Protein AF-A0A7R6WJ47-F1 (afdb_monomer_lite)

Foldseek 3Di:
DLLVVVLVCCVVPPQFAAEEEEAQAACLLVSLLSVLVSQLQCCFQPVAGEQEAEEDADDPVVQVVSVVVSVVSCVVQQQDADDDDPPRDGDPPHDPVCNVRVGSVCSVPPVCPPQDDRYDHADHLVCVQVVVPPDDRLVVVLVNLVVQVVVRHAYEYEAEDEDWAAAWDFFQDPVRDTDIGGTSVVVSVVSSVVPHDPPRGYYYYYYYHAHAHNYHPPRHYYGQDAHDQQWEAAQFAQLDGRHPPHDHHHAAEAAQCRLCVVLVNNLSLLDALCLLPDDQVVVVVSCVLVVPPDGSVVVNVSNLQSVLSSVVSVCVPDPAAAEAEEEREQDLVVQVVSVVSNPRPVVAEAEQRAEADVPPDDAPVRSLVPDPCVRHHYYYYYHPRNFSPRADDQRHAEYEYSPQDQPWQQSLCRPSSSSQTYGNHNHYYYYHPHSSVVVVVCVQSSHFAQIARDPQKFFFDDWDWDDFAQKDKQFCPPPDPLSVQLQVCCCVFPVVQFFDAQDLDTDTDDDPPLAFDFGCSLVSCVVSVVQVQCLQLVNVCRRPVQWGSHWGFDHQPAWAQDPSGRVATAHFDADPVRTTGAEEDEDAPDDDDDHQAPPQPCCSSDPDNVCSRRHRYKYFYKFFAAPVVRDTDGCPVPPDGGTGGIGGGMMMTGTNDTIIGTDGGDRMDGDPPRSCVVVDHPVVCVRSVHD

pLDDT: mean 79.34, std 14.8, range [34.03, 97.75]

Sequence (691 aa):
MTALDCINQMMGNPGQNGVVLGAMQSGKTTTSLALQLAGPIIYALTGRAIYPIYLTTSHTSQEDQTNIELTSFLNYYGMIKVVPVEGTNVPSDLDAGFLRSPTIAYYRTHVLRGALGDVHLGPRPEDFVQRRVHGQQVQQIADLCRRANDQGFEPLLMIDEPQFGASDRIVVDANGVAGRRPCVLVQVFESIEAVMTDGVQHSFVGLSATPYELHELESVWLVRQYLSPTYRGFNYFGGHVISDGVDIQPPTTFGLTGLARELDIPDLALVSLQAYSAAPPAFASFARRVNFGGNQTAYQELVQRTMRAAILAMIEHAEEPIGICIRPFNNNTRARDLIRSLDLESAGIEVINYFGSEYAGVSVKRALSQRRHLDRPFVIIVTNRARMGDAFPSRVTWFVDFARQAADLNSLLQGLLGRACGYNKNSTVVLSDQNESLVADYRRRRGGYFYPTSRHSVIAGVHRRGAPTNVIRLRADLNDPVVREFFARLQEEVVDGLILQDRATLSTRRNRDGSARTAPILNIAAQLGLFEHLEKPEIARELFPTFPDNFRIARADDGVPHARDPRRELHYDLDENGDCRFTFRWTSGGGSHTGVTSRGYGARDATDRARAADNLEPQIHMEKYDSETGVTFFDKAETVKQPGNWRPYMITLPLVTPVRELQEGLATYPNEQSAYAPLMNDDERADAGFA

Secondary structure (DSSP, 8-state):
-HHHHHHHHHHHSTT--EEEE--TTS-HHHHHHHGGGHHHHHHHHH---EEEEEEE-S-HHHHHHHHHHHHHHHHHHTT-B--PPTT----TTS-HHHHHS-BHHHIIIIITTT---SEEEPPPHHHHHTT---STHHHHHHHHHHHHHHTT-EEEEEEEESS-----EEEE-TTS-EEEE--HHHHHHHHHHTTSPTT---EEEEEES--S--S---SSEEEEPP--TTEES--EETTEESSTT---PPPEEEEHHHHHHHTT-GGGGG--HHHHT--HHHHHHHHHHTT--S-HHHHHHHHHHHHHHHHHHHHHT-SS--EEEEE--S-HHHHHHHHHHTT--TTT-EEEEE--TTS----HHHHHHT-S-TTS-EEEEE-TT--TT----TTEEEEEE--SS-SSHHHHIIIIIHHH-EET---EEEE-HHHHHHHHHHHHTTT-BSS-SSTTEEEESS-EEPPPEEEEEEETTSS-HHHHHHHHHHIIIIIHHHB-SS-SS--B---TT-PPPEESHHHHHHHTTHHHHHTSHHHHHHH-TTS-TT--BPPTT--EEETTEEEEEEEE-B-TT-PEE-EEEEPPTT-----SS--S-GGGT-S-TTSTTSEE--EEEEEEE-TTT--EE--TTSSSPPP-EEEEEEEEEEEEEEE--EE-BSEEEE-TTSTTGGGS-HHHHHHTT--

Structure (mmCIF, N/CA/C/O backbone):
data_AF-A0A7R6WJ47-F1
#
_entry.id   AF-A0A7R6WJ47-F1
#
loop_
_atom_site.group_PDB
_atom_site.id
_atom_site.type_symbol
_atom_site.label_atom_id
_atom_site.label_alt_id
_atom_site.label_comp_id
_atom_site.label_asym_id
_atom_site.label_entity_id
_atom_site.label_seq_id
_atom_site.pdbx_PDB_ins_code
_atom_site.Cartn_x
_atom_site.Cartn_y
_atom_site.Cartn_z
_atom_site.occupancy
_atom_site.B_iso_or_equiv
_atom_site.auth_seq_id
_atom_site.auth_comp_id
_atom_site.auth_asym_id
_atom_site.auth_atom_id
_atom_site.pdbx_PDB_model_num
ATOM 1 N N . MET A 1 1 ? -6.702 -10.348 23.734 1.00 83.12 1 MET A N 1
ATOM 2 C CA . MET A 1 1 ? -5.322 -9.879 23.967 1.00 83.12 1 MET A CA 1
ATOM 3 C C . MET A 1 1 ? -5.248 -8.367 23.896 1.00 83.12 1 MET A C 1
ATOM 5 O O . MET A 1 1 ? -5.297 -7.780 24.955 1.00 83.12 1 MET A O 1
ATOM 9 N N . THR A 1 2 ? -5.327 -7.725 22.726 1.00 90.75 2 THR A N 1
ATOM 10 C CA . THR A 1 2 ? -5.182 -6.253 22.609 1.00 90.75 2 THR A CA 1
ATOM 11 C C . THR A 1 2 ? -6.044 -5.422 23.570 1.00 90.75 2 THR A C 1
ATOM 13 O O . THR A 1 2 ? -5.532 -4.502 24.193 1.00 90.75 2 THR A O 1
ATOM 16 N N . ALA A 1 3 ? -7.329 -5.753 23.752 1.00 91.06 3 ALA A N 1
ATOM 17 C CA . ALA A 1 3 ? -8.174 -5.048 24.725 1.00 91.06 3 ALA A CA 1
ATOM 18 C C . ALA A 1 3 ? -7.714 -5.247 26.184 1.00 91.06 3 ALA A C 1
ATOM 20 O O . ALA A 1 3 ? -7.828 -4.328 26.982 1.00 91.06 3 ALA A O 1
ATOM 21 N N . LEU A 1 4 ? -7.160 -6.415 26.530 1.00 91.75 4 LEU A N 1
ATOM 22 C CA . LEU A 1 4 ? -6.585 -6.664 27.858 1.00 91.75 4 LEU A CA 1
ATOM 23 C C . LEU A 1 4 ? -5.304 -5.852 28.068 1.00 91.75 4 LEU A C 1
ATOM 25 O O . LEU A 1 4 ? -5.120 -5.312 29.151 1.00 91.75 4 LEU A O 1
ATOM 29 N N . ASP A 1 5 ? -4.467 -5.709 27.038 1.00 92.88 5 ASP A N 1
ATOM 30 C CA . ASP A 1 5 ? -3.271 -4.860 27.109 1.00 92.88 5 ASP A CA 1
ATOM 31 C C . ASP A 1 5 ? -3.659 -3.393 27.327 1.00 92.88 5 ASP A C 1
ATOM 33 O O . ASP A 1 5 ? -3.059 -2.717 28.155 1.00 92.88 5 ASP A O 1
ATOM 37 N N . CYS A 1 6 ? -4.720 -2.921 26.660 1.00 92.50 6 CYS A N 1
ATOM 38 C CA . CYS A 1 6 ? -5.281 -1.591 26.909 1.00 92.50 6 CYS A CA 1
ATOM 39 C C . CYS A 1 6 ? -5.771 -1.450 28.356 1.00 92.50 6 CYS A C 1
ATOM 41 O O . CYS A 1 6 ? -5.447 -0.470 29.012 1.00 92.50 6 CYS A O 1
ATOM 43 N N . ILE A 1 7 ? -6.509 -2.436 28.880 1.00 92.88 7 ILE A N 1
ATOM 44 C CA . ILE A 1 7 ? -6.988 -2.425 30.272 1.00 92.88 7 ILE A CA 1
ATOM 45 C C . ILE A 1 7 ? -5.811 -2.394 31.253 1.00 92.88 7 ILE A C 1
ATOM 47 O O . ILE A 1 7 ? -5.842 -1.638 32.220 1.00 92.88 7 ILE A O 1
ATOM 51 N N . ASN A 1 8 ? -4.752 -3.159 30.984 1.00 92.62 8 ASN A N 1
ATOM 52 C CA . ASN A 1 8 ? -3.533 -3.139 31.785 1.00 92.62 8 ASN A CA 1
ATOM 53 C C . ASN A 1 8 ? -2.863 -1.754 31.761 1.00 92.62 8 ASN A C 1
ATOM 55 O O . ASN A 1 8 ? -2.469 -1.252 32.810 1.00 92.62 8 ASN A O 1
ATOM 59 N N . GLN A 1 9 ? -2.792 -1.102 30.594 1.00 92.62 9 GLN A N 1
ATOM 60 C CA . GLN A 1 9 ? -2.276 0.267 30.482 1.00 92.62 9 GLN A CA 1
ATOM 61 C C . GLN A 1 9 ? -3.146 1.279 31.236 1.00 92.62 9 GLN A C 1
ATOM 63 O O . GLN A 1 9 ? -2.611 2.103 31.969 1.00 92.62 9 GLN A O 1
ATOM 68 N N . MET A 1 10 ? -4.475 1.177 31.139 1.00 90.50 10 MET A N 1
ATOM 69 C CA . MET A 1 10 ? -5.409 2.035 31.881 1.00 90.50 10 MET A CA 1
ATOM 70 C C . MET A 1 10 ? -5.289 1.867 33.404 1.00 90.50 10 MET A C 1
ATOM 72 O O . MET A 1 10 ? -5.486 2.822 34.154 1.00 90.50 10 MET A O 1
ATOM 76 N N . MET A 1 11 ? -4.985 0.653 33.872 1.00 88.44 11 MET A N 1
ATOM 77 C CA . MET A 1 11 ? -4.746 0.380 35.290 1.00 88.44 11 MET A CA 1
ATOM 78 C C . MET A 1 11 ? -3.375 0.873 35.761 1.00 88.44 11 MET A C 1
ATOM 80 O O . MET A 1 11 ? -3.273 1.395 36.868 1.00 88.44 11 MET A O 1
ATOM 84 N N . GLY A 1 12 ? -2.331 0.689 34.947 1.00 86.75 12 GLY A N 1
ATOM 85 C CA . GLY A 1 12 ? -0.964 1.100 35.274 1.00 86.75 12 GLY A CA 1
ATOM 86 C C . GLY A 1 12 ? -0.736 2.608 35.172 1.00 86.75 12 GLY A C 1
ATOM 87 O O . GLY A 1 12 ? 0.064 3.148 35.929 1.00 86.75 12 GLY A O 1
ATOM 88 N N . ASN A 1 13 ? -1.468 3.282 34.280 1.00 83.88 13 ASN A N 1
ATOM 89 C CA . ASN A 1 13 ? -1.346 4.711 33.989 1.00 83.88 13 ASN A CA 1
ATOM 90 C C . ASN A 1 13 ? -2.724 5.407 34.054 1.00 83.88 13 ASN A C 1
ATOM 92 O O . ASN A 1 13 ? -3.234 5.877 33.032 1.00 83.88 13 ASN A O 1
ATOM 96 N N . PRO A 1 14 ? -3.378 5.447 35.231 1.00 78.81 14 PRO A N 1
ATOM 97 C CA . PRO A 1 14 ? -4.697 6.058 35.367 1.00 78.81 14 PRO A CA 1
ATOM 98 C C . PRO A 1 14 ? -4.649 7.549 35.006 1.00 78.81 14 PRO A C 1
ATOM 100 O O . PRO A 1 14 ? -3.778 8.277 35.476 1.00 78.81 14 PRO A O 1
ATOM 103 N N . GLY A 1 15 ? -5.591 7.996 34.173 1.00 76.44 15 GLY A N 1
ATOM 104 C CA . GLY A 1 15 ? -5.655 9.375 33.675 1.00 76.44 15 GLY A CA 1
ATOM 105 C C . GLY A 1 15 ? -4.785 9.654 32.445 1.00 76.44 15 GLY A C 1
ATOM 106 O O . GLY A 1 15 ? -4.819 10.766 31.930 1.00 76.44 15 GLY A O 1
ATOM 107 N N . GLN A 1 16 ? -4.030 8.668 31.946 1.00 81.56 16 GLN A N 1
ATOM 108 C CA . GLN A 1 16 ? -3.302 8.789 30.684 1.00 81.56 16 GLN A CA 1
ATOM 109 C C . GLN A 1 16 ? -4.105 8.186 29.523 1.00 81.56 16 GLN A C 1
ATOM 111 O O . GLN A 1 16 ? -4.610 7.061 29.602 1.00 81.56 16 GLN A O 1
ATOM 116 N N . ASN A 1 17 ? -4.179 8.920 28.414 1.00 86.25 17 ASN A N 1
ATOM 117 C CA . ASN A 1 17 ? -4.842 8.475 27.189 1.00 86.25 17 ASN A CA 1
ATOM 118 C C . ASN A 1 17 ? -4.007 7.447 26.419 1.00 86.25 17 ASN A C 1
ATOM 120 O O . ASN A 1 17 ? -2.795 7.331 26.611 1.00 86.25 17 ASN A O 1
ATOM 124 N N . GLY A 1 18 ? -4.658 6.713 25.518 1.00 85.31 18 GLY A N 1
ATOM 125 C CA . GLY A 1 18 ? -4.041 5.605 24.803 1.00 85.31 18 GLY A CA 1
ATOM 126 C C . GLY A 1 18 ? -4.322 5.541 23.317 1.00 85.31 18 GLY A C 1
ATOM 127 O O . GLY A 1 18 ? -5.323 6.058 22.814 1.00 85.31 18 GLY A O 1
ATOM 128 N N . VAL A 1 19 ? -3.445 4.828 22.615 1.00 83.31 19 VAL A N 1
ATOM 129 C CA . VAL A 1 19 ? -3.570 4.562 21.181 1.00 83.31 19 VAL A CA 1
ATOM 130 C C . VAL A 1 19 ? -3.353 3.083 20.887 1.00 83.31 19 VAL A C 1
ATOM 132 O O . VAL A 1 19 ? -2.388 2.467 21.340 1.00 83.31 19 VAL A O 1
ATOM 135 N N . VAL A 1 20 ? -4.245 2.518 20.073 1.00 84.19 20 VAL A N 1
ATOM 136 C CA . VAL A 1 20 ? -4.129 1.175 19.509 1.00 84.19 20 VAL A CA 1
ATOM 137 C C . VAL A 1 20 ? -3.735 1.265 18.041 1.00 84.19 20 VAL A C 1
ATOM 139 O O . VAL A 1 20 ? -4.490 1.784 17.216 1.00 84.19 20 VAL A O 1
ATOM 142 N N . LEU A 1 21 ? -2.584 0.690 17.697 1.00 81.19 21 LEU A N 1
ATOM 143 C CA . LEU A 1 21 ? -2.124 0.573 16.314 1.00 81.19 21 LEU A CA 1
ATOM 144 C C . LEU A 1 21 ? -2.508 -0.787 15.745 1.00 81.19 21 LEU A C 1
ATOM 146 O O . LEU A 1 21 ? -1.981 -1.815 16.169 1.00 81.19 21 LEU A O 1
ATOM 150 N N . GLY A 1 22 ? -3.416 -0.796 14.776 1.00 81.56 22 GLY A N 1
ATOM 151 C CA . GLY A 1 22 ? -3.872 -2.011 14.111 1.00 81.56 22 GLY A CA 1
ATOM 152 C C . GLY A 1 22 ? -3.476 -2.065 12.644 1.00 81.56 22 GLY A C 1
ATOM 153 O O . GLY A 1 22 ? -3.381 -1.041 11.974 1.00 81.56 22 GLY A O 1
ATOM 154 N N . ALA A 1 23 ? -3.313 -3.278 12.117 1.00 83.12 23 ALA A N 1
ATOM 155 C CA . ALA A 1 23 ? -3.164 -3.478 10.681 1.00 83.12 23 ALA A CA 1
ATOM 156 C C . ALA A 1 23 ? -4.485 -3.184 9.928 1.00 83.12 23 ALA A C 1
ATOM 158 O O . ALA A 1 23 ? -5.551 -2.905 10.497 1.00 83.12 23 ALA A O 1
ATOM 159 N N . MET A 1 24 ? -4.451 -3.253 8.598 1.00 82.50 24 MET A N 1
ATOM 160 C CA . MET A 1 24 ? -5.665 -3.093 7.792 1.00 82.50 24 MET A CA 1
ATOM 161 C C . MET A 1 24 ? -6.622 -4.269 8.012 1.00 82.50 24 MET A C 1
ATOM 163 O O . MET A 1 24 ? -6.213 -5.420 7.938 1.00 82.50 24 MET A O 1
ATOM 167 N N . GLN A 1 25 ? -7.911 -4.013 8.256 1.00 80.38 25 GLN A N 1
ATOM 168 C CA . GLN A 1 25 ? -8.917 -5.077 8.460 1.00 80.38 25 GLN A CA 1
ATOM 169 C C . GLN A 1 25 ? -8.551 -6.104 9.559 1.00 80.38 25 GLN A C 1
ATOM 171 O O . GLN A 1 25 ? -8.960 -7.261 9.510 1.00 80.38 25 GLN A O 1
ATOM 176 N N . SER A 1 26 ? -7.796 -5.690 10.578 1.00 82.94 26 SER A N 1
ATOM 177 C CA . SER A 1 26 ? -7.370 -6.527 11.709 1.00 82.94 26 SER A CA 1
ATOM 178 C C . SER A 1 26 ? -8.395 -6.618 12.849 1.00 82.94 26 SER A C 1
ATOM 180 O O . SER A 1 26 ? -8.081 -7.141 13.913 1.00 82.94 26 SER A O 1
ATOM 182 N N . GLY A 1 27 ? -9.616 -6.104 12.671 1.00 81.44 27 GLY A N 1
ATOM 183 C CA . GLY A 1 27 ? -10.663 -6.153 13.701 1.00 81.44 27 GLY A CA 1
ATOM 184 C C . GLY A 1 27 ? -10.574 -5.055 14.767 1.00 81.44 27 GLY A C 1
ATOM 185 O O . GLY A 1 27 ? -10.853 -5.316 15.930 1.00 81.44 27 GLY A O 1
ATOM 186 N N . LYS A 1 28 ? -10.211 -3.820 14.395 1.00 79.62 28 LYS A N 1
ATOM 187 C CA . LYS A 1 28 ? -10.189 -2.670 15.325 1.00 79.62 28 LYS A CA 1
ATOM 188 C C . LYS A 1 28 ? -11.545 -2.399 15.968 1.00 79.62 28 LYS A C 1
ATOM 190 O O . LYS A 1 28 ? -11.613 -2.280 17.182 1.00 79.62 28 LYS A O 1
ATOM 195 N N . THR A 1 29 ? -12.620 -2.428 15.185 1.00 77.50 29 THR A N 1
ATOM 196 C CA . THR A 1 29 ? -13.987 -2.310 15.709 1.00 77.50 29 THR A CA 1
ATOM 197 C C . THR A 1 29 ? -14.299 -3.420 16.722 1.00 77.50 29 THR A C 1
ATOM 199 O O . THR A 1 29 ? -14.940 -3.191 17.738 1.00 77.50 29 THR A O 1
ATOM 202 N N . THR A 1 30 ? -13.769 -4.631 16.526 1.00 82.44 30 THR A N 1
ATOM 203 C CA . THR A 1 30 ? -13.862 -5.694 17.539 1.00 82.44 30 THR A CA 1
ATOM 204 C C . THR A 1 30 ? -13.040 -5.369 18.785 1.00 82.44 30 THR A C 1
ATOM 206 O O . THR A 1 30 ? -13.519 -5.612 19.886 1.00 82.44 30 THR A O 1
ATOM 209 N N . THR A 1 31 ? -11.840 -4.798 18.648 1.00 87.25 31 THR A N 1
ATOM 210 C CA . THR A 1 31 ? -11.036 -4.332 19.790 1.00 87.25 31 THR A CA 1
ATOM 211 C C . THR A 1 31 ? -11.773 -3.263 20.595 1.00 87.25 31 THR A C 1
ATOM 213 O O . THR A 1 31 ? -11.834 -3.384 21.814 1.00 87.25 31 THR A O 1
ATOM 216 N N . SER A 1 32 ? -12.394 -2.274 19.947 1.00 83.94 32 SER A N 1
ATOM 217 C CA . SER A 1 32 ? -13.201 -1.268 20.646 1.00 83.94 32 SER A CA 1
ATOM 218 C C . SER A 1 32 ? -14.427 -1.882 21.319 1.00 83.94 32 SER A C 1
ATOM 220 O O . SER A 1 32 ? -14.709 -1.585 22.470 1.00 83.94 32 SER A O 1
ATOM 222 N N . LEU A 1 33 ? -15.129 -2.816 20.673 1.00 86.00 33 LEU A N 1
ATOM 223 C CA . LEU A 1 33 ? -16.230 -3.528 21.335 1.00 86.00 33 LEU A CA 1
ATOM 224 C C . LEU A 1 33 ? -15.734 -4.370 22.522 1.00 86.00 33 LEU A C 1
ATOM 226 O O . LEU A 1 33 ? -16.393 -4.436 23.553 1.00 86.00 33 LEU A O 1
ATOM 230 N N . ALA A 1 34 ? -14.548 -4.971 22.428 1.00 90.25 34 ALA A N 1
ATOM 231 C CA . ALA A 1 34 ? -13.957 -5.740 23.516 1.00 90.25 34 ALA A CA 1
ATOM 232 C C . ALA A 1 34 ? -13.520 -4.870 24.708 1.00 90.25 34 ALA A C 1
ATOM 234 O O . ALA A 1 34 ? -13.482 -5.379 25.827 1.00 90.25 34 ALA A O 1
ATOM 235 N N . LEU A 1 35 ? -13.262 -3.570 24.519 1.00 91.00 35 LEU A N 1
ATOM 236 C CA . LEU A 1 35 ? -13.010 -2.628 25.622 1.00 91.00 35 LEU A CA 1
ATOM 237 C C . LEU A 1 35 ? -14.232 -2.428 26.532 1.00 91.00 35 LEU A C 1
ATOM 239 O O . LEU A 1 35 ? -14.087 -1.910 27.634 1.00 91.00 35 LEU A O 1
ATOM 243 N N . GLN A 1 36 ? -15.411 -2.941 26.165 1.00 89.50 36 GLN A N 1
ATOM 244 C CA . GLN A 1 36 ? -16.539 -3.078 27.095 1.00 89.50 36 GLN A CA 1
ATOM 245 C C . GLN A 1 36 ? -16.193 -3.940 28.326 1.00 89.50 36 GLN A C 1
ATOM 247 O O . GLN A 1 36 ? -16.828 -3.805 29.369 1.00 89.50 36 GLN A O 1
ATOM 252 N N . LEU A 1 37 ? -15.165 -4.797 28.236 1.00 92.06 37 LEU A N 1
ATOM 253 C CA . LEU A 1 37 ? -14.614 -5.547 29.370 1.00 92.06 37 LEU A CA 1
ATOM 254 C C . LEU A 1 37 ? -13.875 -4.662 30.386 1.00 92.06 37 LEU A C 1
ATOM 256 O O . LEU A 1 37 ? -13.731 -5.080 31.534 1.00 92.06 37 LEU A O 1
ATOM 260 N N . ALA A 1 38 ? -13.429 -3.459 30.000 1.00 92.56 38 ALA A N 1
ATOM 261 C CA . ALA A 1 38 ? -12.703 -2.552 30.889 1.00 92.56 38 ALA A CA 1
ATOM 262 C C . ALA A 1 38 ? -13.537 -2.192 32.124 1.00 92.56 38 ALA A C 1
ATOM 264 O O . ALA A 1 38 ? -13.026 -2.267 33.234 1.00 92.56 38 ALA A O 1
ATOM 265 N N . GLY A 1 39 ? -14.832 -1.917 31.935 1.00 92.00 39 GLY A N 1
ATOM 266 C CA . GLY A 1 39 ? -15.805 -1.655 33.001 1.00 92.00 39 GLY A CA 1
ATOM 267 C C . GLY A 1 39 ? -15.786 -2.685 34.130 1.00 92.00 39 GLY A C 1
ATOM 268 O O . GLY A 1 39 ? -15.309 -2.382 35.224 1.00 92.00 39 GLY A O 1
ATOM 269 N N . PRO A 1 40 ? -16.272 -3.915 33.893 1.00 93.38 40 PRO A N 1
ATOM 270 C CA . PRO A 1 40 ? -16.355 -4.929 34.936 1.00 93.38 40 PRO A CA 1
ATOM 271 C C . PRO A 1 40 ? -14.987 -5.365 35.477 1.00 93.38 40 PRO A C 1
ATOM 273 O O . PRO A 1 40 ? -14.904 -5.691 36.657 1.00 93.38 40 PRO A O 1
ATOM 276 N N . ILE A 1 41 ? -13.919 -5.368 34.664 1.00 93.69 41 ILE A N 1
ATOM 277 C CA . ILE A 1 41 ? -12.568 -5.732 35.132 1.00 93.69 41 ILE A CA 1
ATOM 278 C C . ILE A 1 41 ? -12.020 -4.672 36.085 1.00 93.69 41 ILE A C 1
ATOM 280 O O . ILE A 1 41 ? -11.635 -4.998 37.206 1.00 93.69 41 ILE A O 1
ATOM 284 N N . ILE A 1 42 ? -12.016 -3.405 35.672 1.00 92.50 42 ILE A N 1
ATOM 285 C CA . ILE A 1 42 ? -11.494 -2.312 36.497 1.00 92.50 42 ILE A CA 1
ATOM 286 C C . ILE A 1 42 ? -12.364 -2.138 37.744 1.00 92.50 42 ILE A C 1
ATOM 288 O O . ILE A 1 42 ? -11.819 -1.964 38.832 1.00 92.50 42 ILE A O 1
ATOM 292 N N . TYR A 1 43 ? -13.687 -2.280 37.632 1.00 92.81 43 TYR A N 1
ATOM 293 C CA . TYR A 1 43 ? -14.582 -2.234 38.787 1.00 92.81 43 TYR A CA 1
ATOM 294 C C . TYR A 1 43 ? -14.292 -3.355 39.787 1.00 92.81 43 TYR A C 1
ATOM 296 O O . TYR A 1 43 ? -14.123 -3.078 40.969 1.00 92.81 43 TYR A O 1
ATOM 304 N N . ALA A 1 44 ? -14.141 -4.603 39.328 1.00 91.56 44 ALA A N 1
ATOM 305 C CA . ALA A 1 44 ? -13.822 -5.728 40.207 1.00 91.56 44 ALA A CA 1
ATOM 306 C C . ALA A 1 44 ? -12.479 -5.563 40.941 1.00 91.56 44 ALA A C 1
ATOM 308 O O . ALA A 1 44 ? -12.322 -6.074 42.046 1.00 91.56 44 ALA A O 1
ATOM 309 N N . LEU A 1 45 ? -11.511 -4.875 40.331 1.00 90.62 45 LEU A N 1
ATOM 310 C CA . LEU A 1 45 ? -10.160 -4.723 40.878 1.00 90.62 45 LEU A CA 1
ATOM 311 C C . LEU A 1 45 ? -9.964 -3.431 41.681 1.00 90.62 45 LEU A C 1
ATOM 313 O O . LEU A 1 45 ? -9.098 -3.383 42.547 1.00 90.62 45 LEU A O 1
ATOM 317 N N . THR A 1 46 ? -10.734 -2.379 41.394 1.00 89.69 46 THR A N 1
ATOM 318 C CA . THR A 1 46 ? -10.475 -1.027 41.927 1.00 89.69 46 THR A CA 1
ATOM 319 C C . THR A 1 46 ? -11.710 -0.307 42.464 1.00 89.69 46 THR A C 1
ATOM 321 O O . THR A 1 46 ? -11.568 0.743 43.078 1.00 89.69 46 THR A O 1
ATOM 324 N N . GLY A 1 47 ? -12.919 -0.816 42.209 1.00 89.50 47 GLY A N 1
ATOM 325 C CA . GLY A 1 47 ? -14.176 -0.152 42.568 1.00 89.50 47 GLY A CA 1
ATOM 326 C C . GLY A 1 47 ? -14.561 1.007 41.647 1.00 89.50 47 GLY A C 1
ATOM 327 O O . GLY A 1 47 ? -15.675 1.517 41.739 1.00 89.50 47 GLY A O 1
ATOM 328 N N . ARG A 1 48 ? -13.695 1.396 40.702 1.00 90.25 48 ARG A N 1
ATOM 329 C CA . ARG A 1 48 ? -13.979 2.458 39.728 1.00 90.25 48 ARG A CA 1
ATOM 330 C C . ARG A 1 48 ? -14.988 1.990 38.685 1.00 90.25 48 ARG A C 1
ATOM 332 O O . ARG A 1 48 ? -14.786 0.977 38.011 1.00 90.25 48 ARG A O 1
ATOM 339 N N . ALA A 1 49 ? -16.074 2.742 38.533 1.00 91.38 49 ALA A N 1
ATOM 340 C CA . ALA A 1 49 ? -17.110 2.457 37.553 1.00 91.38 49 ALA A CA 1
ATOM 341 C C . ALA A 1 49 ? -16.782 3.114 36.199 1.00 91.38 49 ALA A C 1
ATOM 343 O O . ALA A 1 49 ? -17.163 4.254 35.946 1.00 91.38 49 ALA A O 1
ATOM 344 N N . ILE A 1 50 ? -16.063 2.398 35.330 1.00 91.44 50 ILE A N 1
ATOM 345 C CA . ILE A 1 50 ? -15.765 2.850 33.966 1.00 91.44 50 ILE A CA 1
ATOM 346 C C . ILE A 1 50 ? -16.982 2.676 33.048 1.00 91.44 50 ILE A C 1
ATOM 348 O O . ILE A 1 50 ? -17.522 1.577 32.915 1.00 91.44 50 ILE A O 1
ATOM 352 N N . TYR A 1 51 ? -17.364 3.739 32.344 1.00 89.88 51 TYR A N 1
ATOM 353 C CA . TYR A 1 51 ? -18.453 3.756 31.374 1.00 89.88 51 TYR A CA 1
ATOM 354 C C . TYR A 1 51 ? -17.925 3.837 29.927 1.00 89.88 51 TYR A C 1
ATOM 356 O O . TYR A 1 51 ? -17.530 4.916 29.486 1.00 89.88 51 TYR A O 1
ATOM 364 N N . PRO A 1 52 ? -17.894 2.726 29.162 1.00 87.00 52 PRO A N 1
ATOM 365 C CA . PRO A 1 52 ? -17.322 2.717 27.817 1.00 87.00 52 PRO A CA 1
ATOM 366 C C . PRO A 1 52 ? -18.299 3.266 26.769 1.00 87.00 52 PRO A C 1
ATOM 368 O O . PRO A 1 52 ? -19.356 2.681 26.528 1.00 87.00 52 PRO A O 1
ATOM 371 N N . ILE A 1 53 ? -17.898 4.342 26.094 1.00 81.94 53 ILE A N 1
ATOM 372 C CA . ILE A 1 53 ? -18.671 5.076 25.088 1.00 81.94 53 ILE A CA 1
ATOM 373 C C . ILE A 1 53 ? -17.962 4.979 23.741 1.00 81.94 53 ILE A C 1
ATOM 375 O O . ILE A 1 53 ? -16.762 5.238 23.639 1.00 81.94 53 ILE A O 1
ATOM 379 N N . TYR A 1 54 ? -18.702 4.641 22.687 1.00 77.25 54 TYR A N 1
ATOM 380 C CA . TYR A 1 54 ? -18.154 4.629 21.334 1.00 77.25 54 TYR A CA 1
ATOM 381 C C . TYR A 1 54 ? -18.460 5.942 20.603 1.00 77.25 54 TYR A C 1
ATOM 383 O O . TYR A 1 54 ? -19.621 6.346 20.487 1.00 77.25 54 TYR A O 1
ATOM 391 N N . LEU A 1 55 ? -17.415 6.599 20.095 1.00 72.62 55 LEU A N 1
ATOM 392 C CA . LEU A 1 55 ? -17.521 7.829 19.316 1.00 72.62 55 LEU A CA 1
ATOM 393 C C . LEU A 1 55 ? -17.396 7.522 17.820 1.00 72.62 55 LEU A C 1
ATOM 395 O O . LEU A 1 55 ? -16.323 7.175 17.325 1.00 72.62 55 LEU A O 1
ATOM 399 N N . THR A 1 56 ? -18.498 7.677 17.084 1.00 63.09 56 THR A N 1
ATOM 400 C CA . THR A 1 56 ? -18.523 7.522 15.618 1.00 63.09 56 THR A CA 1
ATOM 401 C C . THR A 1 56 ? -18.335 8.860 14.909 1.00 63.09 56 THR A C 1
ATOM 403 O O . THR A 1 56 ? -18.862 9.882 15.357 1.00 63.09 56 THR A O 1
ATOM 406 N N . THR A 1 57 ? -17.704 8.840 13.732 1.00 55.44 57 THR A N 1
ATOM 407 C CA . THR A 1 57 ? -17.776 9.959 12.778 1.00 55.44 57 THR A CA 1
ATOM 408 C C . THR A 1 57 ? -19.122 9.929 12.033 1.00 55.44 57 THR A C 1
ATOM 410 O O . THR A 1 57 ? -19.672 8.865 11.769 1.00 55.44 57 THR A O 1
ATOM 413 N N . SER A 1 58 ? -19.701 11.100 11.756 1.00 47.56 58 SER A N 1
ATOM 414 C CA . SER A 1 58 ? -21.148 11.355 11.592 1.00 47.56 58 SER A CA 1
ATOM 415 C C . SER A 1 58 ? -21.873 10.778 10.356 1.00 47.56 58 SER A C 1
ATOM 417 O O . SER A 1 58 ? -22.660 11.478 9.709 1.00 47.56 58 SER A O 1
ATOM 419 N N . HIS A 1 59 ? -21.647 9.526 9.976 1.00 53.31 59 HIS A N 1
ATOM 420 C CA . HIS A 1 59 ? -22.490 8.868 8.982 1.00 53.31 59 HIS A CA 1
ATOM 421 C C . HIS A 1 59 ? -23.572 8.073 9.698 1.00 53.31 59 HIS A C 1
ATOM 423 O O . HIS A 1 59 ? -23.268 7.126 10.408 1.00 53.31 59 HIS A O 1
ATOM 429 N N . THR A 1 60 ? -24.838 8.422 9.473 1.00 45.88 60 THR A N 1
ATOM 430 C CA . THR A 1 60 ? -26.013 7.761 10.073 1.00 45.88 60 THR A CA 1
ATOM 431 C C . THR A 1 60 ? -25.972 6.236 9.882 1.00 45.88 60 THR A C 1
ATOM 433 O O . THR A 1 60 ? -26.316 5.473 10.771 1.00 45.88 60 THR A O 1
ATOM 436 N N . SER A 1 61 ? -25.430 5.778 8.746 1.00 49.47 61 SER A N 1
ATOM 437 C CA . SER A 1 61 ? -25.182 4.358 8.458 1.00 49.47 61 SER A CA 1
ATOM 438 C C . SER A 1 61 ? -24.127 3.691 9.350 1.00 49.47 61 SER A C 1
ATOM 440 O O . SER A 1 61 ? -24.195 2.488 9.569 1.00 49.47 61 SER A O 1
ATOM 442 N N . GLN A 1 62 ? -23.121 4.442 9.808 1.00 56.84 62 GLN A N 1
ATOM 443 C CA . GLN A 1 62 ? -22.086 3.942 10.718 1.00 56.84 62 GLN A CA 1
ATOM 444 C C . GLN A 1 62 ? -22.624 3.856 12.143 1.00 56.84 62 GLN A C 1
ATOM 446 O O . GLN A 1 62 ? -22.368 2.864 12.807 1.00 56.84 62 GLN A O 1
ATOM 451 N N . GLU A 1 63 ? -23.422 4.833 12.574 1.00 62.44 63 GLU A N 1
ATOM 452 C CA . GLU A 1 63 ? -24.098 4.801 13.874 1.00 62.44 63 GLU A CA 1
ATOM 453 C C . GLU A 1 63 ? -25.015 3.574 14.000 1.00 62.44 63 GLU A C 1
ATOM 455 O O . GLU A 1 63 ? -24.868 2.787 14.936 1.00 62.44 63 GLU A O 1
ATOM 460 N N . ASP A 1 64 ? -25.892 3.340 13.015 1.00 62.06 64 ASP A N 1
ATOM 461 C CA . ASP A 1 64 ? -26.760 2.155 12.978 1.00 62.06 64 ASP A CA 1
ATOM 462 C C . ASP A 1 64 ? -25.950 0.850 12.996 1.00 62.06 64 ASP A C 1
ATOM 464 O O . ASP A 1 64 ? -26.292 -0.100 13.704 1.00 62.06 64 ASP A O 1
ATOM 468 N N . GLN A 1 65 ? -24.854 0.795 12.234 1.00 65.00 65 GLN A N 1
ATOM 469 C CA . GLN A 1 65 ? -23.985 -0.377 12.189 1.00 65.00 65 GLN A CA 1
ATOM 470 C C . GLN A 1 65 ? -23.307 -0.628 13.539 1.00 65.00 65 GLN A C 1
ATOM 472 O O . GLN A 1 65 ? -23.355 -1.753 14.035 1.00 65.00 65 GLN A O 1
ATOM 477 N N . THR A 1 66 ? -22.716 0.395 14.155 1.00 69.88 66 THR A N 1
ATOM 478 C CA . THR A 1 66 ? -22.073 0.285 15.467 1.00 69.88 66 THR A CA 1
ATOM 479 C C . THR A 1 66 ? -23.080 -0.137 16.532 1.00 69.88 66 THR A C 1
ATOM 481 O O . THR A 1 66 ? -22.780 -1.031 17.319 1.00 69.88 66 THR A O 1
ATOM 484 N N . ASN A 1 67 ? -24.290 0.428 16.532 1.00 71.19 67 ASN A N 1
ATOM 485 C CA . ASN A 1 67 ? -25.353 0.037 17.461 1.00 71.19 67 ASN A CA 1
ATOM 486 C C . ASN A 1 67 ? -25.731 -1.446 17.313 1.00 71.19 67 ASN A C 1
ATOM 488 O O . ASN A 1 67 ? -25.858 -2.166 18.310 1.00 71.19 67 ASN A O 1
ATOM 492 N N . ILE A 1 68 ? -25.867 -1.932 16.075 1.00 74.44 68 ILE A N 1
ATOM 493 C CA . ILE A 1 68 ? -26.143 -3.348 15.791 1.00 74.44 68 ILE A CA 1
ATOM 494 C C . ILE A 1 68 ? -24.983 -4.235 16.258 1.00 74.44 68 ILE A C 1
ATOM 496 O O . ILE A 1 68 ? -25.214 -5.293 16.852 1.00 74.44 68 ILE A O 1
ATOM 500 N N . GLU A 1 69 ? -23.741 -3.833 15.996 1.00 76.56 69 GLU A N 1
ATOM 501 C CA . GLU A 1 69 ? -22.549 -4.592 16.375 1.00 76.56 69 GLU A CA 1
ATOM 502 C C . GLU A 1 69 ? -22.350 -4.630 17.894 1.00 76.56 69 GLU A C 1
ATOM 504 O O . GLU A 1 69 ? -22.069 -5.701 18.431 1.00 76.56 69 GLU A O 1
ATOM 509 N N . LEU A 1 70 ? -22.587 -3.521 18.600 1.00 81.25 70 LEU A N 1
ATOM 510 C CA . LEU A 1 70 ? -22.555 -3.460 20.061 1.00 81.25 70 LEU A CA 1
ATOM 511 C C . LEU A 1 70 ? -23.655 -4.320 20.682 1.00 81.25 70 LEU A C 1
ATOM 513 O O . LEU A 1 70 ? -23.379 -5.123 21.570 1.00 81.25 70 LEU A O 1
ATOM 517 N N . THR A 1 71 ? -24.886 -4.220 20.177 1.00 81.69 71 THR A N 1
ATOM 518 C CA . THR A 1 71 ? -25.997 -5.068 20.635 1.00 81.69 71 THR A CA 1
ATOM 519 C C . THR A 1 71 ? -25.670 -6.545 20.428 1.00 81.69 71 THR A C 1
ATOM 521 O O . THR A 1 71 ? -25.844 -7.364 21.328 1.00 81.69 71 THR A O 1
ATOM 524 N N . SER A 1 72 ? -25.136 -6.894 19.255 1.00 82.50 72 SER A N 1
ATOM 525 C CA . SER A 1 72 ? -24.708 -8.262 18.957 1.00 82.50 72 SER A CA 1
ATOM 526 C C . SER A 1 72 ? -23.600 -8.715 19.906 1.00 82.50 72 SER A C 1
ATOM 528 O O . SER A 1 72 ? -23.684 -9.806 20.462 1.00 82.50 72 SER A O 1
ATOM 530 N N . PHE A 1 73 ? -22.590 -7.874 20.139 1.00 87.12 73 PHE A N 1
ATOM 531 C CA . PHE A 1 73 ? -21.507 -8.159 21.074 1.00 87.12 73 PHE A CA 1
ATOM 532 C C . PHE A 1 73 ? -22.045 -8.445 22.479 1.00 87.12 73 PHE A C 1
ATOM 534 O O . PHE A 1 73 ? -21.699 -9.467 23.064 1.00 87.12 73 PHE A O 1
ATOM 541 N N . LEU A 1 74 ? -22.936 -7.602 23.003 1.00 85.75 74 LEU A N 1
ATOM 542 C CA . LEU A 1 74 ? -23.532 -7.794 24.326 1.00 85.75 74 LEU A CA 1
ATOM 543 C C . LEU A 1 74 ? -24.409 -9.050 24.397 1.00 85.75 74 LEU A C 1
ATOM 545 O O . LEU A 1 74 ? -24.384 -9.744 25.409 1.00 85.75 74 LEU A O 1
ATOM 549 N N . ASN A 1 75 ? -25.120 -9.401 23.326 1.00 86.31 75 ASN A N 1
ATOM 550 C CA . ASN A 1 75 ? -25.899 -10.639 23.282 1.00 86.31 75 ASN A CA 1
ATOM 551 C C . ASN A 1 75 ? -25.011 -11.891 23.349 1.00 86.31 75 ASN A C 1
ATOM 553 O O . ASN A 1 75 ? -25.364 -12.855 24.025 1.00 86.31 75 ASN A O 1
ATOM 557 N N . TYR A 1 76 ? -23.858 -11.886 22.672 1.00 87.31 76 TYR A N 1
ATOM 558 C CA . TYR A 1 76 ? -22.948 -13.037 22.658 1.00 87.31 76 TYR A CA 1
ATOM 559 C C . TYR A 1 76 ? -22.022 -13.094 23.877 1.00 87.31 76 TYR A C 1
ATOM 561 O O . TYR A 1 76 ? -21.747 -14.175 24.394 1.00 87.31 76 TYR A O 1
ATOM 569 N N . TYR A 1 77 ? -21.537 -11.944 24.340 1.00 90.06 77 TYR A N 1
AT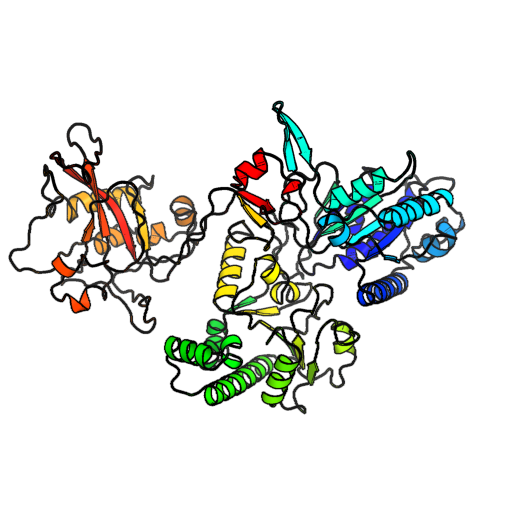OM 570 C CA . TYR A 1 77 ? -20.461 -11.849 25.329 1.00 90.06 77 TYR A CA 1
ATOM 571 C C . TYR A 1 77 ? -20.899 -11.228 26.657 1.00 90.06 77 TYR A C 1
ATOM 573 O O . TYR A 1 77 ? -20.140 -11.257 27.622 1.00 90.06 77 TYR A O 1
ATOM 581 N N . GLY A 1 78 ? -22.131 -10.725 26.759 1.00 88.38 78 GLY A N 1
ATOM 582 C CA . GLY A 1 78 ? -22.655 -10.076 27.963 1.00 88.38 78 GLY A CA 1
ATOM 583 C C . GLY A 1 78 ? -22.613 -10.960 29.210 1.00 88.38 78 GLY A C 1
ATOM 584 O O . GLY A 1 78 ? -22.440 -10.458 30.317 1.00 88.38 78 GLY A O 1
ATOM 585 N N . MET A 1 79 ? -22.715 -12.278 29.030 1.00 92.12 79 MET A N 1
ATOM 586 C CA . MET A 1 79 ? -22.709 -13.266 30.113 1.00 92.12 79 MET A CA 1
ATOM 587 C C . MET A 1 79 ? -21.308 -13.754 30.508 1.00 92.12 79 MET A C 1
ATOM 589 O O . MET A 1 79 ? -21.196 -14.609 31.389 1.00 92.12 79 MET A O 1
ATOM 593 N N . ILE A 1 80 ? -20.238 -13.232 29.891 1.00 90.75 80 ILE A N 1
ATOM 594 C CA . ILE A 1 80 ? -18.866 -13.509 30.334 1.00 90.75 80 ILE A CA 1
ATOM 595 C C . ILE A 1 80 ? -18.717 -13.036 31.778 1.00 90.75 80 ILE A C 1
ATOM 597 O O . ILE A 1 80 ? -18.997 -11.877 32.085 1.00 90.75 80 ILE A O 1
ATOM 601 N N . LYS A 1 81 ? -18.262 -13.942 32.648 1.00 90.69 81 LYS A N 1
ATOM 602 C CA . LYS A 1 81 ? -17.959 -13.651 34.049 1.00 90.69 81 LYS A CA 1
ATOM 603 C C . LYS A 1 81 ? -16.523 -13.164 34.194 1.00 90.69 81 LYS A C 1
ATOM 605 O O . LYS A 1 81 ? -15.599 -13.795 33.690 1.00 90.69 81 LYS A O 1
ATOM 610 N N . VAL A 1 82 ? -16.356 -12.084 34.940 1.00 88.56 82 VAL A N 1
ATOM 611 C CA . VAL A 1 82 ? -15.077 -11.516 35.344 1.00 88.56 82 VAL A CA 1
ATOM 612 C C . VAL A 1 82 ? -14.887 -11.835 36.819 1.00 88.56 82 VAL A C 1
ATOM 614 O O . VAL A 1 82 ? -15.517 -11.230 37.677 1.00 88.56 82 VAL A O 1
ATOM 617 N N . VAL A 1 83 ? -14.058 -12.830 37.119 1.00 87.88 83 VAL A N 1
ATOM 618 C CA . VAL A 1 83 ? -13.815 -13.270 38.497 1.00 87.88 83 VAL A CA 1
ATOM 619 C C . VAL A 1 83 ? -12.341 -13.038 38.818 1.00 87.88 83 VAL A C 1
ATOM 621 O O . VAL A 1 83 ? -11.493 -13.569 38.098 1.00 87.88 83 VAL A O 1
ATOM 624 N N . PRO A 1 84 ? -12.019 -12.252 39.859 1.00 84.62 84 PRO A N 1
ATOM 625 C CA . PRO A 1 84 ? -10.651 -12.125 40.341 1.00 84.62 84 PRO A CA 1
ATOM 626 C C . PRO A 1 84 ? -10.103 -13.495 40.753 1.00 84.62 84 PRO A C 1
ATOM 628 O O . PRO A 1 84 ? -10.816 -14.303 41.349 1.00 84.62 84 PRO A O 1
ATOM 631 N N . VAL A 1 85 ? -8.838 -13.764 40.435 1.00 88.25 85 VAL A N 1
ATOM 632 C CA . VAL A 1 85 ? -8.171 -14.998 40.876 1.00 88.25 85 VAL A CA 1
ATOM 633 C C . VAL A 1 85 ? -8.021 -14.966 42.399 1.00 88.25 85 VAL A C 1
ATOM 635 O O . VAL A 1 85 ? -7.891 -13.894 42.995 1.00 88.25 85 VAL A O 1
ATOM 638 N N . GLU A 1 86 ? -8.042 -16.133 43.040 1.00 82.81 86 GLU A N 1
ATOM 639 C CA . GLU A 1 86 ? -7.848 -16.254 44.486 1.00 82.81 86 GLU A CA 1
ATOM 640 C C . GLU A 1 86 ? -6.571 -15.526 44.949 1.00 82.81 86 GLU A C 1
ATOM 642 O O . GLU A 1 86 ? -5.524 -15.610 44.307 1.00 82.81 86 GLU A O 1
ATOM 647 N N . GLY A 1 87 ? -6.676 -14.765 46.042 1.00 80.06 87 GLY A N 1
ATOM 648 C CA . GLY A 1 87 ? -5.589 -13.921 46.554 1.00 80.06 87 GLY A CA 1
ATOM 649 C C . GLY A 1 87 ? -5.485 -12.529 45.917 1.00 80.06 87 GLY A C 1
ATOM 650 O O . GLY A 1 87 ? -4.667 -11.726 46.360 1.00 80.06 87 GLY A O 1
ATOM 651 N N . THR A 1 88 ? -6.320 -12.201 44.925 1.00 84.62 88 THR A N 1
ATOM 652 C CA . THR A 1 88 ? -6.425 -10.826 44.412 1.00 84.62 88 THR A CA 1
ATOM 653 C C . THR A 1 88 ? -7.100 -9.933 45.454 1.00 84.62 88 THR A C 1
ATOM 655 O O . THR A 1 88 ? -8.158 -10.284 45.975 1.00 84.62 88 THR A O 1
ATOM 658 N N . ASN A 1 89 ? -6.520 -8.763 45.740 1.00 82.62 89 ASN A N 1
ATOM 659 C CA . ASN A 1 89 ? -7.176 -7.755 46.574 1.00 82.62 89 ASN A CA 1
ATOM 660 C C . ASN A 1 89 ? -8.385 -7.185 45.828 1.00 82.62 89 ASN A C 1
ATOM 662 O O . ASN A 1 89 ? -8.232 -6.501 44.819 1.00 82.62 89 ASN A O 1
ATOM 666 N N . VAL A 1 90 ? -9.577 -7.479 46.341 1.00 85.12 90 VAL A N 1
ATOM 667 C CA . VAL A 1 90 ? -10.853 -6.974 45.829 1.00 85.12 90 VAL A CA 1
ATOM 668 C C . VAL A 1 90 ? -11.370 -5.910 46.803 1.00 85.12 90 VAL A C 1
ATOM 670 O O . VAL A 1 90 ? -11.341 -6.158 48.013 1.00 85.12 90 VAL A O 1
ATOM 673 N N . PRO A 1 91 ? -11.837 -4.744 46.323 1.00 87.44 91 PRO A N 1
ATOM 674 C CA . PRO A 1 91 ? -12.437 -3.726 47.182 1.00 87.44 91 PRO A CA 1
ATOM 675 C C . PRO A 1 91 ? -13.610 -4.287 47.998 1.00 87.44 91 PRO A C 1
ATOM 677 O O . PRO A 1 91 ? -14.413 -5.082 47.505 1.00 87.44 91 PRO A O 1
ATOM 680 N N . SER A 1 92 ? -13.707 -3.894 49.269 1.00 82.44 92 SER A N 1
ATOM 681 C CA . SER A 1 92 ? -14.717 -4.418 50.200 1.00 82.44 92 SER A CA 1
ATOM 682 C C . SER A 1 92 ? -16.111 -3.811 50.011 1.00 82.44 92 SER A C 1
ATOM 684 O O . SER A 1 92 ? -17.078 -4.316 50.577 1.00 82.44 92 SER A O 1
ATOM 686 N N . ASP A 1 93 ? -16.218 -2.744 49.225 1.00 86.06 93 ASP A N 1
ATOM 687 C CA . ASP A 1 93 ? -17.397 -1.904 49.015 1.00 86.06 93 ASP A CA 1
ATOM 688 C C . ASP A 1 93 ? -18.074 -2.111 47.647 1.00 86.06 93 ASP A C 1
ATOM 690 O O . ASP A 1 93 ? -18.956 -1.341 47.263 1.00 86.06 93 ASP A O 1
ATOM 694 N N . LEU A 1 94 ? -17.707 -3.165 46.911 1.00 88.19 94 LEU A N 1
ATOM 695 C CA . LEU A 1 94 ? -18.339 -3.490 45.629 1.00 88.19 94 LEU A CA 1
ATOM 696 C C . LEU A 1 94 ? -19.819 -3.874 45.777 1.00 88.19 94 LEU A C 1
ATOM 698 O O . LEU A 1 94 ? -20.233 -4.479 46.769 1.00 88.19 94 LEU A O 1
ATOM 702 N N . ASP A 1 95 ? -20.607 -3.604 44.729 1.00 87.25 95 ASP A N 1
ATOM 703 C CA . ASP A 1 95 ? -22.011 -4.015 44.652 1.00 87.25 95 ASP A CA 1
ATOM 704 C C . ASP A 1 95 ? -22.152 -5.525 44.900 1.00 87.25 95 ASP A C 1
ATOM 706 O O . ASP A 1 95 ? -21.618 -6.369 44.170 1.00 87.25 95 ASP A O 1
ATOM 710 N N . ALA A 1 96 ? -22.908 -5.879 45.941 1.00 87.00 96 ALA A N 1
ATOM 711 C CA . ALA A 1 96 ? -23.053 -7.264 46.376 1.00 87.00 96 ALA A CA 1
ATOM 712 C C . ALA A 1 96 ? -23.720 -8.151 45.313 1.00 87.00 96 ALA A C 1
ATOM 714 O O . ALA A 1 96 ? -23.500 -9.365 45.285 1.00 87.00 96 ALA A O 1
ATOM 715 N N . GLY A 1 97 ? -24.548 -7.572 44.440 1.00 87.56 97 GLY A N 1
ATOM 716 C CA . GLY A 1 97 ? -25.151 -8.308 43.340 1.00 87.56 97 GLY A CA 1
ATOM 717 C C . GLY A 1 97 ? -24.176 -8.526 42.180 1.00 87.56 97 GLY A C 1
ATOM 718 O O . GLY A 1 97 ? -24.154 -9.627 41.626 1.00 87.56 97 GLY A O 1
ATOM 719 N N . PHE A 1 98 ? -23.294 -7.565 41.889 1.00 91.31 98 PHE A N 1
ATOM 720 C CA . PHE A 1 98 ? -22.200 -7.742 40.934 1.00 91.31 98 PHE A CA 1
ATOM 721 C C . PHE A 1 98 ? -21.251 -8.840 41.408 1.00 91.31 98 PHE A C 1
ATOM 723 O O . PHE A 1 98 ? -20.945 -9.737 40.635 1.00 91.31 98 PHE A O 1
ATOM 730 N N . LEU A 1 99 ? -20.876 -8.871 42.689 1.00 88.44 99 LEU A N 1
ATOM 731 C CA . LEU A 1 99 ? -20.048 -9.953 43.242 1.00 88.44 99 LEU A CA 1
ATOM 732 C C . LEU A 1 99 ? -20.674 -11.350 43.064 1.00 88.44 99 LEU A C 1
ATOM 734 O O . LEU A 1 99 ? -19.963 -12.332 42.857 1.00 88.44 99 LEU A O 1
ATOM 738 N N . ARG A 1 100 ? -22.009 -11.455 43.104 1.00 88.25 100 ARG A N 1
ATOM 739 C CA . ARG A 1 100 ? -22.733 -12.717 42.855 1.00 88.25 100 ARG A CA 1
ATOM 740 C C . ARG A 1 100 ? -22.839 -13.065 41.371 1.00 88.25 100 ARG A C 1
ATOM 742 O O . ARG A 1 100 ? -22.923 -14.243 41.023 1.00 88.25 100 ARG A O 1
ATOM 749 N N . SER A 1 101 ? -22.863 -12.062 40.500 1.00 90.69 101 SER A N 1
ATOM 750 C CA . SER A 1 101 ? -23.005 -12.222 39.053 1.00 90.69 101 SER A CA 1
ATOM 751 C C . SER A 1 101 ? -22.113 -11.223 38.307 1.00 90.69 101 SER A C 1
ATOM 753 O O . SER A 1 101 ? -22.631 -10.279 37.700 1.00 90.69 101 SER A O 1
ATOM 755 N N . PRO A 1 102 ? -20.777 -11.412 38.319 1.00 91.62 102 PRO A N 1
ATOM 756 C CA . PRO A 1 102 ? -19.839 -10.405 37.833 1.00 91.62 102 PRO A CA 1
ATOM 757 C C . PRO A 1 102 ? -19.727 -10.481 36.312 1.00 91.62 102 PRO A C 1
ATOM 759 O O . PRO A 1 102 ? -18.713 -10.875 35.747 1.00 91.62 102 PRO A O 1
ATOM 762 N N . THR A 1 103 ? -20.832 -10.194 35.633 1.00 92.88 103 THR A N 1
ATOM 763 C CA . THR A 1 103 ? -20.962 -10.267 34.178 1.00 92.88 103 THR A CA 1
ATOM 764 C C . THR A 1 103 ? -20.970 -8.875 33.570 1.00 92.88 103 THR A C 1
ATOM 766 O O . THR A 1 103 ? -21.361 -7.908 34.227 1.00 92.88 103 THR A O 1
ATOM 769 N N . ILE A 1 104 ? -20.597 -8.767 32.293 1.00 90.94 104 ILE A N 1
ATOM 770 C CA . ILE A 1 104 ? -20.698 -7.502 31.546 1.00 90.94 104 ILE A CA 1
ATOM 771 C C . ILE A 1 104 ? -22.151 -7.001 31.551 1.00 90.94 104 ILE A C 1
ATOM 773 O O . ILE A 1 104 ? -22.406 -5.819 31.769 1.00 90.94 104 ILE A O 1
ATOM 777 N N . ALA A 1 105 ? -23.118 -7.900 31.350 1.00 89.69 105 ALA A N 1
ATOM 778 C CA . ALA A 1 105 ? -24.536 -7.562 31.325 1.00 89.69 105 ALA A CA 1
ATOM 779 C C . ALA A 1 105 ? -25.016 -7.020 32.677 1.00 89.69 105 ALA A C 1
ATOM 781 O O . ALA A 1 105 ? -25.690 -5.989 32.713 1.00 89.69 105 ALA A O 1
ATOM 782 N N . TYR A 1 106 ? -24.642 -7.667 33.789 1.00 92.50 106 TYR A N 1
ATOM 783 C CA . TYR A 1 106 ? -24.986 -7.176 35.125 1.00 92.50 106 TYR A CA 1
ATOM 784 C C . TYR A 1 106 ? -24.338 -5.816 35.390 1.00 92.50 106 TYR A C 1
ATOM 786 O O . TYR A 1 106 ? -25.027 -4.884 35.797 1.00 92.50 106 TYR A O 1
ATOM 794 N N . TYR A 1 107 ? -23.042 -5.678 35.095 1.00 92.75 107 TYR A N 1
ATOM 795 C CA . TYR A 1 107 ? -22.313 -4.421 35.243 1.00 92.75 107 TYR A CA 1
ATOM 796 C C . TYR A 1 107 ? -23.032 -3.266 34.540 1.00 92.75 107 TYR A C 1
ATOM 798 O O . TYR A 1 107 ? -23.359 -2.256 35.154 1.00 92.75 107 TYR A O 1
ATOM 806 N N . ARG A 1 108 ? -23.381 -3.454 33.267 1.00 87.88 108 ARG A N 1
ATOM 807 C CA . ARG A 1 108 ? -24.041 -2.423 32.459 1.00 87.88 108 ARG A CA 1
ATOM 808 C C . ARG A 1 108 ? -25.455 -2.085 32.934 1.00 87.88 108 ARG A C 1
ATOM 810 O O . ARG A 1 108 ? -25.871 -0.941 32.831 1.00 87.88 108 ARG A O 1
ATOM 817 N N . THR A 1 109 ? -26.201 -3.060 33.447 1.00 87.25 109 THR A N 1
ATOM 818 C CA . THR A 1 109 ? -27.609 -2.857 33.839 1.00 87.25 109 THR A CA 1
ATOM 819 C C . THR A 1 109 ? -27.784 -2.366 35.276 1.00 87.25 109 THR A C 1
ATOM 821 O O . THR A 1 109 ? -28.751 -1.659 35.559 1.00 87.25 109 THR A O 1
ATOM 824 N N . HIS A 1 110 ? -26.871 -2.734 36.178 1.00 88.38 110 HIS A N 1
ATOM 825 C CA . HIS A 1 110 ? -27.017 -2.504 37.617 1.00 88.38 110 HIS A CA 1
ATOM 826 C C . HIS A 1 110 ? -25.918 -1.614 38.196 1.00 88.38 110 HIS A C 1
ATOM 828 O O . HIS A 1 110 ? -26.241 -0.739 38.993 1.00 88.38 110 HIS A O 1
ATOM 834 N N . VAL A 1 111 ? -24.656 -1.792 37.784 1.00 88.56 111 VAL A N 1
ATOM 835 C CA . VAL A 1 111 ? -23.549 -0.937 38.254 1.00 88.56 111 VAL A CA 1
ATOM 836 C C . VAL A 1 111 ? -23.575 0.408 37.528 1.00 88.56 111 VAL A C 1
ATOM 838 O O . VAL A 1 111 ? -23.546 1.446 38.173 1.00 88.56 111 VAL A O 1
ATOM 841 N N . LEU A 1 112 ? -23.744 0.404 36.204 1.00 88.06 112 LEU A N 1
ATOM 842 C CA . LEU A 1 112 ? -23.893 1.611 35.377 1.00 88.06 112 LEU A CA 1
ATOM 843 C C . LEU A 1 112 ? -25.348 2.100 35.279 1.00 88.06 112 LEU A C 1
ATOM 845 O O . LEU A 1 112 ? -25.759 2.712 34.290 1.00 88.06 112 LEU A O 1
ATOM 849 N N . ARG A 1 113 ? -26.184 1.794 36.275 1.00 83.81 113 ARG A N 1
ATOM 850 C CA . ARG A 1 113 ? -27.604 2.145 36.231 1.00 83.81 113 ARG A CA 1
ATOM 851 C C . ARG A 1 113 ? -27.771 3.666 36.161 1.00 83.81 113 ARG A C 1
ATOM 853 O O . ARG A 1 113 ? -27.379 4.377 37.076 1.00 83.81 113 ARG A O 1
ATOM 860 N N . GLY A 1 114 ? -28.437 4.146 35.110 1.00 72.94 114 GLY A N 1
ATOM 861 C CA . GLY A 1 114 ? -28.660 5.578 34.881 1.00 72.94 114 GLY A CA 1
ATOM 862 C C . GLY A 1 114 ? -27.640 6.237 33.951 1.00 72.94 114 GLY A C 1
ATOM 863 O O . GLY A 1 114 ? -27.833 7.408 33.622 1.00 72.94 114 GLY A O 1
ATOM 864 N N . ALA A 1 115 ? -26.635 5.482 33.484 1.00 73.75 115 ALA A N 1
ATOM 865 C CA . ALA A 1 115 ? -25.701 5.925 32.459 1.00 73.75 115 ALA A CA 1
ATOM 866 C C . ALA A 1 115 ? -26.417 6.341 31.158 1.00 73.75 115 ALA A C 1
ATOM 868 O O . ALA A 1 115 ? -27.570 5.982 30.899 1.00 73.75 115 ALA A O 1
ATOM 869 N N . LEU A 1 116 ? -25.720 7.154 30.362 1.00 67.06 116 LEU A N 1
ATOM 870 C CA . LEU A 1 116 ? -26.235 7.787 29.145 1.00 67.06 116 LEU A CA 1
ATOM 871 C C . LEU A 1 116 ? -26.309 6.790 27.965 1.00 67.06 116 LEU A C 1
ATOM 873 O O . LEU A 1 116 ? -26.330 5.582 28.166 1.00 67.06 116 LEU A O 1
ATOM 877 N N . GLY A 1 117 ? -26.427 7.275 26.724 1.00 67.69 117 GLY A N 1
ATOM 878 C CA . GLY A 1 117 ? -26.430 6.408 25.538 1.00 67.69 117 GLY A CA 1
ATOM 879 C C . GLY A 1 117 ? -25.042 5.828 25.245 1.00 67.69 117 GLY A C 1
ATOM 880 O O . GLY A 1 117 ? -24.028 6.469 25.512 1.00 67.69 117 GLY A O 1
ATOM 881 N N . ASP A 1 118 ? -24.986 4.617 24.690 1.00 64.00 118 ASP A N 1
ATOM 882 C CA . ASP A 1 118 ? -23.721 3.896 24.456 1.00 64.00 118 ASP A CA 1
ATOM 883 C C . ASP A 1 118 ? -22.929 4.376 23.233 1.00 64.00 118 ASP A C 1
ATOM 885 O O . ASP A 1 118 ? -21.717 4.162 23.125 1.00 64.00 118 ASP A O 1
ATOM 889 N N . VAL A 1 119 ? -23.631 5.007 22.294 1.00 57.16 119 VAL A N 1
ATOM 890 C CA . VAL A 1 119 ? -23.077 5.541 21.054 1.00 57.16 119 VAL A CA 1
ATOM 891 C C . VAL A 1 119 ? -23.430 7.014 20.980 1.00 57.16 119 VAL A C 1
ATOM 893 O O . VAL A 1 119 ? -24.587 7.405 21.139 1.00 57.16 119 VAL A O 1
ATOM 896 N N . HIS A 1 120 ? -22.412 7.834 20.745 1.00 63.06 120 HIS A N 1
ATOM 897 C CA . HIS A 1 120 ? -22.558 9.273 20.612 1.00 63.06 120 HIS A CA 1
ATOM 898 C C . HIS A 1 120 ? -21.839 9.767 19.355 1.00 63.06 120 HIS A C 1
ATOM 900 O O . HIS A 1 120 ? -20.772 9.277 18.975 1.00 63.06 120 HIS A O 1
ATOM 906 N N . LEU A 1 121 ? -22.436 10.765 18.702 1.00 58.75 121 LEU A N 1
ATOM 907 C CA . LEU A 1 121 ? -21.817 11.457 17.577 1.00 58.75 121 LEU A CA 1
ATOM 908 C C . LEU A 1 121 ? -20.685 12.342 18.104 1.00 58.75 121 LEU A C 1
ATOM 910 O O . LEU A 1 121 ? -20.931 13.300 18.836 1.00 58.75 121 LEU A O 1
ATOM 914 N N . GLY A 1 122 ? -19.451 12.000 17.739 1.00 57.44 122 GLY A N 1
ATOM 915 C CA . GLY A 1 122 ? -18.280 12.805 18.065 1.00 57.44 122 GLY A CA 1
ATOM 916 C C . GLY A 1 122 ? -18.060 13.957 17.073 1.00 57.44 122 GLY A C 1
ATOM 917 O O . GLY A 1 122 ? -18.673 13.981 15.999 1.00 57.44 122 GLY A O 1
ATOM 918 N N . PRO A 1 123 ? -17.168 14.909 17.399 1.00 53.34 123 PRO A N 1
ATOM 919 C CA . PRO A 1 123 ? -16.703 15.915 16.456 1.00 53.34 123 PRO A CA 1
ATOM 920 C C . PRO A 1 123 ? -16.004 15.224 15.280 1.00 53.34 123 PRO A C 1
ATOM 922 O O . PRO A 1 123 ? -15.268 14.248 15.461 1.00 53.34 123 PRO A O 1
ATOM 925 N N . ARG A 1 124 ? -16.249 15.690 14.051 1.00 54.84 124 ARG A N 1
ATOM 926 C CA . ARG A 1 124 ? -15.600 15.097 12.878 1.00 54.84 124 ARG A CA 1
ATOM 927 C C . ARG A 1 124 ? -14.136 15.516 12.877 1.00 54.84 124 ARG A C 1
ATOM 929 O O . ARG A 1 124 ? -13.845 16.670 13.178 1.00 54.84 124 ARG A O 1
ATOM 936 N N . PRO A 1 125 ? -13.218 14.661 12.410 1.00 47.97 125 PRO A N 1
ATOM 937 C CA . PRO A 1 125 ? -11.846 15.081 12.153 1.00 47.97 125 PRO A CA 1
ATOM 938 C C . PRO A 1 125 ? -11.784 16.356 11.298 1.00 47.97 125 PRO A C 1
ATOM 940 O O . PRO A 1 125 ? -11.052 17.280 11.624 1.00 47.97 125 PRO A O 1
ATOM 943 N N . GLU A 1 126 ? -12.642 16.469 10.275 1.00 47.19 126 GLU A N 1
ATOM 944 C CA . GLU A 1 126 ? -12.805 17.659 9.421 1.00 47.19 126 GLU A CA 1
ATOM 945 C C . GLU A 1 126 ? -13.129 18.949 10.198 1.00 47.19 126 GLU A C 1
ATOM 947 O O . GLU A 1 126 ? -12.705 20.029 9.776 1.00 47.19 126 GLU A O 1
ATOM 952 N N . ASP A 1 127 ? -13.841 18.839 11.326 1.00 50.28 127 ASP A N 1
ATOM 953 C CA . ASP A 1 127 ? -14.162 19.965 12.209 1.00 50.28 127 ASP A CA 1
ATOM 954 C C . ASP A 1 127 ? -12.878 20.495 12.902 1.00 50.28 127 ASP A C 1
ATOM 956 O O . ASP A 1 127 ? -12.743 21.704 13.103 1.00 50.28 127 ASP A O 1
ATOM 960 N N . PHE A 1 128 ? -11.878 19.632 13.140 1.00 48.50 128 PHE A N 1
ATOM 961 C CA . PHE A 1 128 ? -10.547 20.004 13.650 1.00 48.50 128 PHE A CA 1
ATOM 962 C C . PHE A 1 128 ? -9.580 20.454 12.545 1.00 48.50 128 PHE A C 1
ATOM 964 O O . PHE A 1 128 ? -8.877 21.452 12.701 1.00 48.50 128 PHE A O 1
ATOM 971 N N . VAL A 1 129 ? -9.587 19.775 11.390 1.00 41.94 129 VAL A N 1
ATOM 972 C CA . VAL A 1 129 ? -8.722 20.089 10.236 1.00 41.94 129 VAL A CA 1
ATOM 973 C C . VAL A 1 129 ? -9.001 21.486 9.684 1.00 41.94 129 VAL A C 1
ATOM 975 O O . VAL A 1 129 ? -8.077 22.231 9.382 1.00 41.94 129 VAL A O 1
ATOM 978 N N . GLN A 1 130 ? -10.269 21.887 9.546 1.00 41.31 130 GLN A N 1
ATOM 979 C CA . GLN A 1 130 ? -10.626 23.156 8.897 1.00 41.31 130 GLN A CA 1
ATOM 980 C C . GLN A 1 130 ? -10.406 24.401 9.777 1.00 41.31 130 GLN A C 1
ATOM 982 O O . GLN A 1 130 ? -10.912 25.470 9.431 1.00 41.31 130 GLN A O 1
ATOM 987 N N . ARG A 1 131 ? -9.706 24.289 10.922 1.00 42.03 131 ARG A N 1
ATOM 988 C CA . ARG A 1 131 ? -9.648 25.338 11.964 1.00 42.03 131 ARG A CA 1
ATOM 989 C C . ARG A 1 131 ? -11.042 25.846 12.360 1.00 42.03 131 ARG A C 1
ATOM 991 O O . ARG A 1 131 ? -11.193 26.964 12.841 1.00 42.03 131 ARG A O 1
ATOM 998 N N . ARG A 1 132 ? -12.075 25.019 12.174 1.00 41.00 132 ARG A N 1
ATOM 999 C CA . ARG A 1 132 ? -13.439 25.274 12.647 1.00 41.00 132 ARG A CA 1
ATOM 1000 C C . ARG A 1 132 ? -13.624 24.714 14.053 1.00 41.00 132 ARG A C 1
ATOM 1002 O O . ARG A 1 132 ? -14.725 24.311 14.416 1.00 41.00 132 ARG A O 1
ATOM 1009 N N . VAL A 1 133 ? -12.570 24.754 14.871 1.00 44.72 133 VAL A N 1
ATOM 1010 C CA . VAL A 1 133 ? -12.661 24.477 16.308 1.00 44.72 133 VAL A CA 1
ATOM 1011 C C . VAL A 1 133 ? -13.245 25.705 17.004 1.00 44.72 133 VAL A C 1
ATOM 1013 O O . VAL A 1 133 ? -12.622 26.383 17.811 1.00 44.72 133 VAL A O 1
ATOM 1016 N N . HIS A 1 134 ? -14.479 26.005 16.630 1.00 51.47 134 HIS A N 1
ATOM 1017 C CA . HIS A 1 134 ? -15.399 26.877 17.325 1.00 51.47 134 HIS A CA 1
ATOM 1018 C C . HIS A 1 134 ? -16.764 26.207 17.166 1.00 51.47 134 HIS A C 1
ATOM 1020 O O . HIS A 1 134 ? -17.431 26.413 16.154 1.00 51.47 134 HIS A O 1
ATOM 1026 N N . GLY A 1 135 ? -17.196 25.357 18.099 1.00 56.66 135 GLY A N 1
ATOM 1027 C CA . GLY A 1 135 ? -18.556 24.832 17.982 1.00 56.66 135 GLY A CA 1
ATOM 1028 C C . GLY A 1 135 ? -18.864 23.612 18.824 1.00 56.66 135 GLY A C 1
ATOM 1029 O O . GLY A 1 135 ? -18.315 22.549 18.584 1.00 56.66 135 GLY A O 1
ATOM 1030 N N . GLN A 1 136 ? -19.788 23.796 19.765 1.00 61.38 136 GLN A N 1
ATOM 1031 C CA . GLN A 1 136 ? -20.815 22.881 20.290 1.00 61.38 136 GLN A CA 1
ATOM 1032 C C . GLN A 1 136 ? -20.513 21.376 20.492 1.00 61.38 136 GLN A C 1
ATOM 1034 O O . GLN A 1 136 ? -20.904 20.852 21.521 1.00 61.38 136 GLN A O 1
ATOM 1039 N N . GLN A 1 137 ? -19.861 20.659 19.577 1.00 66.44 137 GLN A N 1
ATOM 1040 C CA . GLN A 1 137 ? -19.597 19.213 19.647 1.00 66.44 137 GLN A CA 1
ATOM 1041 C C . GLN A 1 137 ? -18.513 18.841 20.667 1.00 66.44 137 GLN A C 1
ATOM 1043 O O . GLN A 1 137 ? -18.702 17.913 21.447 1.00 66.44 137 GLN A O 1
ATOM 1048 N N . VAL A 1 138 ? -17.399 19.583 20.712 1.00 71.62 138 VAL A N 1
ATOM 1049 C CA . VAL A 1 138 ? -16.375 19.406 21.764 1.00 71.62 138 VAL A CA 1
ATOM 1050 C C . VAL A 1 138 ? -17.001 19.673 23.139 1.00 71.62 138 VAL A C 1
ATOM 1052 O O . VAL A 1 138 ? -16.829 18.885 24.065 1.00 71.62 138 VAL A O 1
ATOM 1055 N N . GLN A 1 139 ? -17.837 20.714 23.229 1.00 74.50 139 GLN A N 1
ATOM 1056 C CA . GLN A 1 139 ? -18.616 21.013 24.429 1.00 74.50 139 GLN A CA 1
ATOM 1057 C C . GLN A 1 139 ? -19.599 19.883 24.772 1.00 74.50 139 GLN A C 1
ATOM 1059 O O . GLN A 1 139 ? -19.693 19.505 25.928 1.00 74.50 139 GLN A O 1
ATOM 1064 N N . GLN A 1 140 ? -20.282 19.287 23.791 1.00 75.62 140 GLN A N 1
ATOM 1065 C CA . GLN A 1 140 ? -21.182 18.148 24.009 1.00 75.62 140 GLN A CA 1
ATOM 1066 C C . GLN A 1 140 ? -20.458 16.921 24.575 1.00 75.62 140 GLN A C 1
ATOM 1068 O O . GLN A 1 140 ? -21.024 16.244 25.433 1.00 75.62 140 GLN A O 1
ATOM 1073 N N . ILE A 1 141 ? -19.227 16.634 24.131 1.00 78.69 141 ILE A N 1
ATOM 1074 C CA . ILE A 1 141 ? -18.414 15.560 24.721 1.00 78.69 141 ILE A CA 1
ATOM 1075 C C . ILE A 1 141 ? -17.997 15.924 26.144 1.00 78.69 141 ILE A C 1
ATOM 1077 O O . ILE A 1 141 ? -18.153 15.107 27.046 1.00 78.69 141 ILE A O 1
ATOM 1081 N N . ALA A 1 142 ? -17.531 17.148 26.384 1.00 81.06 142 ALA A N 1
ATOM 1082 C CA . ALA A 1 142 ? -17.192 17.584 27.736 1.00 81.06 142 ALA A CA 1
ATOM 1083 C C . ALA A 1 142 ? -18.410 17.517 28.683 1.00 81.06 142 ALA A C 1
ATOM 1085 O O . ALA A 1 142 ? -18.305 17.053 29.816 1.00 81.06 142 ALA A O 1
ATOM 1086 N N . ASP A 1 143 ? -19.597 17.908 28.212 1.00 81.50 143 ASP A N 1
ATOM 1087 C CA . ASP A 1 143 ? -20.868 17.808 28.940 1.00 81.50 143 ASP A CA 1
ATOM 1088 C C . ASP A 1 143 ? -21.274 16.349 29.185 1.00 81.50 143 ASP A C 1
ATOM 1090 O O . ASP A 1 143 ? -21.855 16.022 30.220 1.00 81.50 143 ASP A O 1
ATOM 1094 N N . LEU A 1 144 ? -20.989 15.454 28.237 1.00 82.12 144 LEU A N 1
ATOM 1095 C CA . LEU A 1 144 ? -21.175 14.014 28.392 1.00 82.12 144 LEU A CA 1
ATOM 1096 C C . LEU A 1 144 ? -20.278 13.471 29.509 1.00 82.12 144 LEU A C 1
ATOM 1098 O O . LEU A 1 144 ? -20.783 12.789 30.399 1.00 82.12 144 LEU A O 1
ATOM 1102 N N . CYS A 1 145 ? -18.992 13.829 29.502 1.00 85.25 145 CYS A N 1
ATOM 1103 C CA . CYS A 1 145 ? -18.048 13.408 30.531 1.00 85.25 145 CYS A CA 1
ATOM 1104 C C . CYS A 1 145 ? -18.440 13.926 31.916 1.00 85.25 145 CYS A C 1
ATOM 1106 O O . CYS A 1 145 ? -18.441 13.158 32.879 1.00 85.25 145 CYS A O 1
ATOM 1108 N N . ARG A 1 146 ? -18.843 15.199 32.008 1.00 84.50 146 ARG A N 1
ATOM 1109 C CA . ARG A 1 146 ? -19.332 15.804 33.254 1.00 84.50 146 ARG A CA 1
ATOM 1110 C C . ARG A 1 146 ? -20.559 15.082 33.793 1.00 84.50 146 ARG A C 1
ATOM 1112 O O . ARG A 1 146 ? -20.539 14.641 34.932 1.00 84.50 146 ARG A O 1
ATOM 1119 N N . ARG A 1 147 ? -21.578 14.858 32.958 1.00 84.19 147 ARG A N 1
ATOM 1120 C CA . ARG A 1 147 ? -22.791 14.136 33.380 1.00 84.19 147 ARG A CA 1
ATOM 1121 C C . ARG A 1 147 ? -22.505 12.704 33.828 1.00 84.19 147 ARG A C 1
ATOM 1123 O O . ARG A 1 147 ? -23.167 12.232 34.743 1.00 84.19 147 ARG A O 1
ATOM 1130 N N . ALA A 1 148 ? -21.556 12.014 33.193 1.00 85.69 148 ALA A N 1
ATOM 1131 C CA . ALA A 1 148 ? -21.135 10.686 33.633 1.00 85.69 148 ALA A CA 1
ATOM 1132 C C . ALA A 1 148 ? -20.481 10.745 35.025 1.00 85.69 148 ALA A C 1
ATOM 1134 O O . ALA A 1 148 ? -20.879 9.993 35.912 1.00 85.69 148 ALA A O 1
ATOM 1135 N N . ASN A 1 149 ? -19.564 11.694 35.243 1.00 88.31 149 ASN A N 1
ATOM 1136 C CA . ASN A 1 149 ? -18.907 11.896 36.538 1.00 88.31 149 ASN A CA 1
ATOM 1137 C C . ASN A 1 149 ? -19.901 12.306 37.638 1.00 88.31 149 ASN A C 1
ATOM 1139 O O . ASN A 1 149 ? -19.835 11.764 38.738 1.00 88.31 149 ASN A O 1
ATOM 1143 N N . ASP A 1 150 ? -20.867 13.182 37.337 1.00 87.06 150 ASP A N 1
ATOM 1144 C CA . ASP A 1 150 ? -21.938 13.587 38.264 1.00 87.06 150 ASP A CA 1
ATOM 1145 C C . ASP A 1 150 ? -22.801 12.394 38.717 1.00 87.06 150 ASP A C 1
ATOM 1147 O O . ASP A 1 150 ? -23.400 12.418 39.792 1.00 87.06 150 ASP A O 1
ATOM 1151 N N . GLN A 1 151 ? -22.865 11.337 37.902 1.00 85.94 151 GLN A N 1
ATOM 1152 C CA . GLN A 1 151 ? -23.544 10.080 38.219 1.00 85.94 151 GLN A CA 1
ATOM 1153 C C . GLN A 1 151 ? -22.621 9.030 38.864 1.00 85.94 151 GLN A C 1
ATOM 1155 O O . GLN A 1 151 ? -23.075 7.929 39.168 1.00 85.94 151 GLN A O 1
ATOM 1160 N N . GLY A 1 152 ? -21.348 9.360 39.105 1.00 87.19 152 GLY A N 1
ATOM 1161 C CA . GLY A 1 152 ? -20.359 8.468 39.714 1.00 87.19 152 GLY A CA 1
ATOM 1162 C C . GLY A 1 152 ? -19.636 7.545 38.731 1.00 87.19 152 GLY A C 1
ATOM 1163 O O . GLY A 1 152 ? -19.043 6.556 39.161 1.00 87.19 152 GLY A O 1
ATOM 1164 N N . PHE A 1 153 ? -19.678 7.841 37.428 1.00 88.81 153 PHE A N 1
ATOM 1165 C CA . PHE A 1 153 ? -19.032 7.044 36.383 1.00 88.81 153 PHE A CA 1
ATOM 1166 C C . PHE A 1 153 ? -17.858 7.777 35.736 1.00 88.81 153 PHE A C 1
ATOM 1168 O O . PHE A 1 153 ? -17.923 8.971 35.456 1.00 88.81 153 PHE A O 1
ATOM 1175 N N . GLU A 1 154 ? -16.814 7.030 35.397 1.00 90.19 154 GLU A N 1
ATOM 1176 C CA . GLU A 1 154 ? -15.676 7.527 34.633 1.00 90.19 154 GLU A CA 1
ATOM 1177 C C . GLU A 1 154 ? -15.826 7.127 33.152 1.00 90.19 154 GLU A C 1
ATOM 1179 O O . GLU A 1 154 ? -15.752 5.941 32.828 1.00 90.19 154 GLU A O 1
ATOM 1184 N N . PRO A 1 155 ? -16.060 8.066 32.224 1.00 88.00 155 PRO A N 1
ATOM 1185 C CA . PRO A 1 155 ? -16.216 7.761 30.807 1.00 88.00 155 PRO A CA 1
ATOM 1186 C C . PRO A 1 155 ? -14.904 7.269 30.170 1.00 88.00 155 PRO A C 1
ATOM 1188 O O . PRO A 1 155 ? -13.867 7.927 30.249 1.00 88.00 155 PRO A O 1
ATOM 1191 N N . LEU A 1 156 ? -14.983 6.145 29.456 1.00 89.81 156 LEU A N 1
ATOM 1192 C CA . LEU A 1 156 ? -13.954 5.650 28.542 1.00 89.81 156 LEU A CA 1
ATOM 1193 C C . LEU A 1 156 ? -14.419 5.897 27.106 1.00 89.81 156 LEU A C 1
ATOM 1195 O O . LEU A 1 156 ? -15.307 5.202 26.616 1.00 89.81 156 LEU A O 1
ATOM 1199 N N . LEU A 1 157 ? -13.825 6.868 26.422 1.00 86.25 157 LEU A N 1
ATOM 1200 C CA . LEU A 1 157 ? -14.205 7.240 25.064 1.00 86.25 157 LEU A CA 1
ATOM 1201 C C . LEU A 1 157 ? -13.324 6.513 24.047 1.00 86.25 157 LEU A C 1
ATOM 1203 O O . LEU A 1 157 ? -12.110 6.706 23.995 1.00 86.25 157 LEU A O 1
ATOM 1207 N N . MET A 1 158 ? -13.952 5.678 23.222 1.00 84.50 158 MET A N 1
ATOM 1208 C CA . MET A 1 158 ? -13.288 4.904 22.176 1.00 84.50 158 MET A CA 1
ATOM 1209 C C . MET A 1 158 ? -13.506 5.572 20.826 1.00 84.50 158 MET A C 1
ATOM 1211 O O . MET A 1 158 ? -14.646 5.720 20.381 1.00 84.50 158 MET A O 1
ATOM 1215 N N . ILE A 1 159 ? -12.413 5.953 20.173 1.00 76.56 159 ILE A N 1
ATOM 1216 C CA . ILE A 1 159 ? -12.436 6.693 18.912 1.00 76.56 159 ILE A CA 1
ATOM 1217 C C . ILE A 1 159 ? -11.836 5.803 17.825 1.00 76.56 159 ILE A C 1
ATOM 1219 O O . ILE A 1 159 ? -10.636 5.543 17.823 1.00 76.56 159 ILE A O 1
ATOM 1223 N N . ASP A 1 160 ? -12.667 5.321 16.903 1.00 70.62 160 ASP A N 1
ATOM 1224 C CA . ASP A 1 160 ? -12.203 4.593 15.714 1.00 70.62 160 ASP A CA 1
ATOM 1225 C C . ASP A 1 160 ? -11.843 5.616 14.628 1.00 70.62 160 ASP A C 1
ATOM 1227 O O . ASP A 1 160 ? -12.719 6.224 14.003 1.00 70.62 160 ASP A O 1
ATOM 1231 N N . GLU A 1 161 ? -10.545 5.866 14.462 1.00 64.25 161 GLU A N 1
ATOM 1232 C CA . GLU A 1 161 ? -10.013 6.893 13.570 1.00 64.25 161 GLU A CA 1
ATOM 1233 C C . GLU A 1 161 ? -9.333 6.216 12.363 1.00 64.25 161 GLU A C 1
ATOM 1235 O O . GLU A 1 161 ? -8.408 5.413 12.520 1.00 64.25 161 GLU A O 1
ATOM 1240 N N . PRO A 1 162 ? -9.801 6.466 11.127 1.00 51.75 162 PRO A N 1
ATOM 1241 C CA . PRO A 1 162 ? -9.292 5.727 9.985 1.00 51.75 162 PRO A CA 1
ATOM 1242 C C . PRO A 1 162 ? -7.986 6.262 9.359 1.00 51.75 162 PRO A C 1
ATOM 1244 O O . PRO A 1 162 ? -7.443 5.510 8.544 1.00 51.75 162 PRO A O 1
ATOM 1247 N N . GLN A 1 163 ? -7.505 7.498 9.596 1.00 53.91 163 GLN A N 1
ATOM 1248 C CA . GLN A 1 163 ? -6.561 8.152 8.663 1.00 53.91 163 GLN A CA 1
ATOM 1249 C C . GLN A 1 163 ? -5.555 9.225 9.156 1.00 53.91 163 GLN A C 1
ATOM 1251 O O . GLN A 1 163 ? -4.916 9.818 8.283 1.00 53.91 163 GLN A O 1
ATOM 1256 N N . PHE A 1 164 ? -5.314 9.490 10.439 1.00 52.91 164 PHE A N 1
ATOM 1257 C CA . PHE A 1 164 ? -4.350 10.541 10.827 1.00 52.91 164 PHE A CA 1
ATOM 1258 C C . PHE A 1 164 ? -3.129 10.022 11.589 1.00 52.91 164 PHE A C 1
ATOM 1260 O O . PHE A 1 164 ? -3.214 9.065 12.358 1.00 52.91 164 PHE A O 1
ATOM 1267 N N . GLY A 1 165 ? -1.981 10.647 11.291 1.00 51.47 165 GLY A N 1
ATOM 1268 C CA . GLY A 1 165 ? -0.655 10.269 11.769 1.00 51.47 165 GLY A CA 1
ATOM 1269 C C . GLY A 1 165 ? -0.609 10.080 13.278 1.00 51.47 165 GLY A C 1
ATOM 1270 O O . GLY A 1 165 ? -1.254 10.808 14.036 1.00 51.47 165 GLY A O 1
ATOM 1271 N N . ALA A 1 166 ? 0.124 9.056 13.696 1.00 48.88 166 ALA A N 1
ATOM 1272 C CA . ALA A 1 166 ? 0.151 8.552 15.060 1.00 48.88 166 ALA A CA 1
ATOM 1273 C C . ALA A 1 166 ? 1.510 8.839 15.713 1.00 48.88 166 ALA A C 1
ATOM 1275 O O . ALA A 1 166 ? 2.081 7.954 16.340 1.00 48.88 166 ALA A O 1
ATOM 1276 N N . SER A 1 167 ? 2.028 10.057 15.542 1.00 53.22 167 SER A N 1
ATOM 1277 C CA . SER A 1 167 ? 3.302 10.521 16.106 1.00 53.22 167 SER A CA 1
ATOM 1278 C C . SER A 1 167 ? 3.198 11.945 16.606 1.00 53.22 167 SER A C 1
ATOM 1280 O O . SER A 1 167 ? 2.682 12.809 15.884 1.00 53.22 167 SER A O 1
ATOM 1282 N N . ASP A 1 168 ? 3.735 12.204 17.796 1.00 53.50 168 ASP A N 1
ATOM 1283 C CA . ASP A 1 168 ? 4.027 13.578 18.176 1.00 53.50 168 ASP A CA 1
ATOM 1284 C C . ASP A 1 168 ? 5.280 14.048 17.441 1.00 53.50 168 ASP A C 1
ATOM 1286 O O . ASP A 1 168 ? 5.959 13.300 16.738 1.00 53.50 168 ASP A O 1
ATOM 1290 N N . ARG A 1 169 ? 5.541 15.339 17.555 1.00 55.25 169 ARG A N 1
ATOM 1291 C CA . ARG A 1 169 ? 6.615 16.023 16.861 1.00 55.25 169 ARG A CA 1
ATOM 1292 C C . ARG A 1 169 ? 7.476 16.743 17.879 1.00 55.25 169 ARG A C 1
ATOM 1294 O O . ARG A 1 169 ? 6.946 17.525 18.667 1.00 55.25 169 ARG A O 1
ATOM 1301 N N . ILE A 1 170 ? 8.784 16.524 17.865 1.00 53.91 170 ILE A N 1
ATOM 1302 C CA . ILE A 1 170 ? 9.715 17.347 18.641 1.00 53.91 170 ILE A CA 1
ATOM 1303 C C . ILE A 1 170 ? 10.024 18.616 17.840 1.00 53.91 170 ILE A C 1
ATOM 1305 O O . ILE A 1 170 ? 10.265 18.588 16.638 1.00 53.91 170 ILE A O 1
ATOM 1309 N N . VAL A 1 171 ? 9.938 19.755 18.516 1.00 54.53 171 VAL A N 1
ATOM 1310 C CA . VAL A 1 171 ? 9.949 21.102 17.952 1.00 54.53 171 VAL A CA 1
ATOM 1311 C C . VAL A 1 171 ? 10.960 21.938 18.693 1.00 54.53 171 VAL A C 1
ATOM 1313 O O . VAL A 1 171 ? 10.746 22.215 19.862 1.00 54.53 171 VAL A O 1
ATOM 1316 N N . VAL A 1 172 ? 12.014 22.410 18.045 1.00 50.59 172 VAL A N 1
ATOM 1317 C CA . VAL A 1 172 ? 12.865 23.420 18.672 1.00 50.59 172 VAL A CA 1
ATOM 1318 C C . VAL A 1 172 ? 12.219 24.786 18.449 1.00 50.59 172 VAL A C 1
ATOM 1320 O O . VAL A 1 172 ? 11.861 25.152 17.331 1.00 50.59 172 VAL A O 1
ATOM 1323 N N . ASP A 1 173 ? 11.956 25.517 19.530 1.00 57.34 173 ASP A N 1
ATOM 1324 C CA . ASP A 1 173 ? 11.434 26.875 19.436 1.00 57.34 173 ASP A CA 1
ATOM 1325 C C . ASP A 1 173 ? 12.520 27.862 18.970 1.00 57.34 173 ASP A C 1
ATOM 1327 O O . ASP A 1 173 ? 13.710 27.547 18.907 1.00 57.34 173 ASP A O 1
ATOM 1331 N N . ALA A 1 174 ? 12.118 29.099 18.674 1.00 50.03 174 ALA A N 1
ATOM 1332 C CA . ALA A 1 174 ? 13.029 30.154 18.222 1.00 50.03 174 ALA A CA 1
ATOM 1333 C C . ALA A 1 174 ? 14.150 30.504 19.230 1.00 50.03 174 ALA A C 1
ATOM 1335 O O . ALA A 1 174 ? 15.066 31.251 18.887 1.00 50.03 174 ALA A O 1
ATOM 1336 N N . ASN A 1 175 ? 14.093 29.981 20.460 1.00 61.69 175 ASN A N 1
ATOM 1337 C CA . ASN A 1 175 ? 15.101 30.158 21.502 1.00 61.69 175 ASN A CA 1
ATOM 1338 C C . ASN A 1 175 ? 16.001 28.920 21.670 1.00 61.69 175 ASN A C 1
ATOM 1340 O O . ASN A 1 175 ? 16.817 28.885 22.593 1.00 61.69 175 ASN A O 1
ATOM 1344 N N . GLY A 1 176 ? 15.876 27.910 20.803 1.00 51.59 176 GLY A N 1
ATOM 1345 C CA . GLY A 1 176 ? 16.656 26.678 20.882 1.00 51.59 176 GLY A CA 1
ATOM 1346 C C . GLY A 1 176 ? 16.108 25.654 21.883 1.00 51.59 176 GLY A C 1
ATOM 1347 O O . GLY A 1 176 ? 16.819 24.709 22.226 1.00 51.59 176 GLY A O 1
ATOM 1348 N N . VAL A 1 177 ? 14.878 25.823 22.380 1.00 59.75 177 VAL A N 1
ATOM 1349 C CA . VAL A 1 177 ? 14.264 24.912 23.356 1.00 59.75 177 VAL A CA 1
ATOM 1350 C C . VAL A 1 177 ? 13.420 23.870 22.633 1.00 59.75 177 VAL A C 1
ATOM 1352 O O . VAL A 1 177 ? 12.426 24.202 21.994 1.00 59.75 177 VAL A O 1
ATOM 1355 N N . ALA A 1 178 ? 13.787 22.595 22.769 1.00 54.22 178 ALA A N 1
ATOM 1356 C CA . ALA A 1 178 ? 12.970 21.486 22.290 1.00 54.22 178 ALA A CA 1
ATOM 1357 C C . ALA A 1 178 ? 11.669 21.373 23.111 1.00 54.22 178 ALA A C 1
ATOM 1359 O O . ALA A 1 178 ? 11.694 21.171 24.324 1.00 54.22 178 ALA A O 1
ATOM 1360 N N . GLY A 1 179 ? 10.533 21.502 22.440 1.00 56.75 179 GLY A N 1
ATOM 1361 C CA . GLY A 1 179 ? 9.177 21.325 22.932 1.00 56.75 179 GLY A CA 1
ATOM 1362 C C . GLY A 1 179 ? 8.416 20.314 22.077 1.00 56.75 179 GLY A C 1
ATOM 1363 O O . GLY A 1 179 ? 8.749 20.061 20.928 1.00 56.75 179 GLY A O 1
ATOM 1364 N N . ARG A 1 180 ? 7.379 19.702 22.635 1.00 61.12 180 ARG A N 1
ATOM 1365 C CA . ARG A 1 180 ? 6.616 18.638 21.975 1.00 61.12 180 ARG A CA 1
ATOM 1366 C C . ARG A 1 180 ? 5.336 19.195 21.341 1.00 61.12 180 ARG A C 1
ATOM 1368 O O . ARG A 1 180 ? 4.641 19.992 21.968 1.00 61.12 180 ARG A O 1
ATOM 1375 N N . ARG A 1 181 ? 5.010 18.778 20.112 1.00 59.72 181 ARG A N 1
ATOM 1376 C CA . ARG A 1 181 ? 3.753 19.076 19.407 1.00 59.72 181 ARG A CA 1
ATOM 1377 C C . ARG A 1 181 ? 2.955 17.796 19.123 1.00 59.72 181 ARG A C 1
ATOM 1379 O O . ARG A 1 181 ? 3.445 16.931 18.405 1.00 59.72 181 ARG A O 1
ATOM 1386 N N . PRO A 1 182 ? 1.718 17.688 19.616 1.00 61.62 182 PRO A N 1
ATOM 1387 C CA . PRO A 1 182 ? 0.959 16.445 19.580 1.00 61.62 182 PRO A CA 1
ATOM 1388 C C . PRO A 1 182 ? 0.376 16.107 18.202 1.00 61.62 182 PRO A C 1
ATOM 1390 O O . PRO A 1 182 ? 0.102 16.999 17.386 1.00 61.62 182 PRO A O 1
ATOM 1393 N N . CYS A 1 183 ? 0.155 14.815 17.941 1.00 65.38 183 CYS A N 1
ATOM 1394 C CA . CYS A 1 183 ? -0.524 14.330 16.730 1.00 65.38 183 CYS A CA 1
ATOM 1395 C C . CYS A 1 183 ? -2.013 14.744 16.691 1.00 65.38 183 CYS A C 1
ATOM 1397 O O . CYS A 1 183 ? -2.562 15.163 17.703 1.00 65.38 183 CYS A O 1
ATOM 1399 N N . VAL A 1 184 ? -2.708 14.620 15.549 1.00 62.47 184 VAL A N 1
ATOM 1400 C CA . VAL A 1 184 ? -4.122 15.067 15.418 1.00 62.47 184 VAL A CA 1
ATOM 1401 C C . VAL A 1 184 ? -5.031 14.394 16.444 1.00 62.47 184 VAL A C 1
ATOM 1403 O O . VAL A 1 184 ? -5.873 15.052 17.045 1.00 62.47 184 VAL A O 1
ATOM 1406 N N . LEU A 1 185 ? -4.854 13.092 16.663 1.00 71.19 185 LEU A N 1
ATOM 1407 C CA . LEU A 1 185 ? -5.631 12.364 17.659 1.00 71.19 185 LEU A CA 1
ATOM 1408 C C . LEU A 1 185 ? -5.377 12.913 19.073 1.00 71.19 185 LEU A C 1
ATOM 1410 O O . LEU A 1 185 ? -6.328 13.157 19.809 1.00 71.19 185 LEU A O 1
ATOM 1414 N N . VAL A 1 186 ? -4.115 13.167 19.427 1.00 72.94 186 VAL A N 1
ATOM 1415 C CA . VAL A 1 186 ? -3.756 13.749 20.727 1.00 72.94 186 VAL A CA 1
ATOM 1416 C C . VAL A 1 186 ? -4.253 15.194 20.840 1.00 72.94 186 VAL A C 1
ATOM 1418 O O . VAL A 1 186 ? -4.777 15.562 21.880 1.00 72.94 186 VAL A O 1
ATOM 1421 N N . GLN A 1 187 ? -4.229 15.987 19.766 1.00 71.06 187 GLN A N 1
ATOM 1422 C CA . GLN A 1 187 ? -4.833 17.326 19.741 1.00 71.06 187 GLN A CA 1
ATOM 1423 C C . GLN A 1 187 ? -6.344 17.282 19.986 1.00 71.06 187 GLN A C 1
ATOM 1425 O O . GLN A 1 187 ? -6.885 18.192 20.611 1.00 71.06 187 GLN A O 1
ATOM 1430 N N . VAL A 1 188 ? -7.043 16.246 19.504 1.00 71.38 188 VAL A N 1
ATOM 1431 C CA . VAL A 1 188 ? -8.461 16.033 19.832 1.00 71.38 188 VAL A CA 1
ATOM 1432 C C . VAL A 1 188 ? -8.616 15.764 21.326 1.00 71.38 188 VAL A C 1
ATOM 1434 O O . VAL A 1 188 ? -9.491 16.373 21.939 1.00 71.38 188 VAL A O 1
ATOM 1437 N N . PHE A 1 189 ? -7.767 14.913 21.915 1.00 77.25 189 PHE A N 1
ATOM 1438 C CA . PHE A 1 189 ? -7.783 14.648 23.359 1.00 77.25 189 PHE A CA 1
ATOM 1439 C C . PHE A 1 189 ? -7.564 15.945 24.148 1.00 77.25 189 PHE A C 1
ATOM 1441 O O . PHE A 1 189 ? -8.431 16.338 24.922 1.00 77.25 189 PHE A O 1
ATOM 1448 N N . GLU A 1 190 ? -6.491 16.675 23.841 1.00 76.44 190 GLU A N 1
ATOM 1449 C CA . GLU A 1 190 ? -6.136 17.942 24.488 1.00 76.44 190 GLU A CA 1
ATOM 1450 C C . GLU A 1 190 ? -7.207 19.023 24.306 1.00 76.44 190 GLU A C 1
ATOM 1452 O O . GLU A 1 190 ? -7.476 19.795 25.219 1.00 76.44 190 GLU A O 1
ATOM 1457 N N . SER A 1 191 ? -7.864 19.084 23.144 1.00 73.62 191 SER A N 1
ATOM 1458 C CA . SER A 1 191 ? -8.939 20.054 22.897 1.00 73.62 191 SER A CA 1
ATOM 1459 C C . SER A 1 191 ? -10.185 19.763 23.731 1.00 73.62 191 SER A C 1
ATOM 1461 O O . SER A 1 191 ? -10.878 20.695 24.140 1.00 73.62 191 SER A O 1
ATOM 1463 N N . ILE A 1 192 ? -10.500 18.483 23.959 1.00 74.69 192 ILE A N 1
ATOM 1464 C CA . ILE A 1 192 ? -11.605 18.092 24.837 1.00 74.69 192 ILE A CA 1
ATOM 1465 C C . ILE A 1 192 ? -11.206 18.350 26.294 1.00 74.69 192 ILE A C 1
ATOM 1467 O O . ILE A 1 192 ? -11.993 18.925 27.040 1.00 74.69 192 ILE A O 1
ATOM 1471 N N . GLU A 1 193 ? -9.980 18.001 26.683 1.00 78.88 193 GLU A N 1
ATOM 1472 C CA . GLU A 1 193 ? -9.425 18.266 28.017 1.00 78.88 193 GLU A CA 1
ATOM 1473 C C . GLU A 1 193 ? -9.408 19.755 28.361 1.00 78.88 193 GLU A C 1
ATOM 1475 O O . GLU A 1 193 ? -9.846 20.128 29.444 1.00 78.88 193 GLU A O 1
ATOM 1480 N N . ALA A 1 194 ? -9.025 20.622 27.424 1.00 79.00 194 ALA A N 1
ATOM 1481 C CA . ALA A 1 194 ? -8.949 22.065 27.639 1.00 79.00 194 ALA A CA 1
ATOM 1482 C C . ALA A 1 194 ? -10.300 22.729 27.969 1.00 79.00 194 ALA A C 1
ATOM 1484 O O . ALA A 1 194 ? -10.321 23.817 28.547 1.00 79.00 194 ALA A O 1
ATOM 1485 N N . VAL A 1 195 ? -11.430 22.115 27.594 1.00 77.06 195 VAL A N 1
ATOM 1486 C CA . VAL A 1 195 ? -12.777 22.611 27.940 1.00 77.06 195 VAL A CA 1
ATOM 1487 C C . VAL A 1 195 ? -13.401 21.878 29.132 1.00 77.06 195 VAL A C 1
ATOM 1489 O O . VAL A 1 195 ? -14.487 22.253 29.584 1.00 77.06 195 VAL A O 1
ATOM 1492 N N . MET A 1 196 ? -12.751 20.828 29.638 1.00 78.62 196 MET A N 1
ATOM 1493 C CA . MET A 1 196 ? -13.147 20.147 30.866 1.00 78.62 196 MET A CA 1
ATOM 1494 C C . MET A 1 196 ? -12.566 20.897 32.074 1.00 78.62 196 MET A C 1
ATOM 1496 O O . MET A 1 196 ? -11.435 21.365 32.055 1.00 78.62 196 MET A O 1
ATOM 1500 N N . THR A 1 197 ? -13.359 21.063 33.134 1.00 69.69 197 THR A N 1
ATOM 1501 C CA . THR A 1 197 ? -12.887 21.653 34.398 1.00 69.69 197 THR A CA 1
ATOM 1502 C C . THR A 1 197 ? -12.001 20.668 35.162 1.00 69.69 197 THR A C 1
ATOM 1504 O O . THR A 1 197 ? -12.219 19.458 35.064 1.00 69.69 197 THR A O 1
ATOM 1507 N N . ASP A 1 198 ? -11.080 21.174 35.988 1.00 67.00 198 ASP A N 1
ATOM 1508 C CA . ASP A 1 198 ? -10.239 20.350 36.867 1.00 67.00 198 ASP A CA 1
ATOM 1509 C C . ASP A 1 198 ? -11.073 19.338 37.677 1.00 67.00 198 ASP A C 1
ATOM 1511 O O . ASP A 1 198 ? -12.067 19.692 38.316 1.00 67.00 198 ASP A O 1
ATOM 1515 N N . GLY A 1 199 ? -10.659 18.066 37.652 1.00 69.44 199 GLY A N 1
ATOM 1516 C CA . GLY A 1 199 ? -11.228 16.984 38.468 1.00 69.44 199 GLY A CA 1
ATOM 1517 C C . GLY A 1 199 ? -12.178 16.009 37.758 1.00 69.44 199 GLY A C 1
ATOM 1518 O O . GLY A 1 199 ? -12.522 14.989 38.355 1.00 69.44 199 GLY A O 1
ATOM 1519 N N . VAL A 1 200 ? -12.569 16.257 36.502 1.00 80.06 200 VAL A N 1
ATOM 1520 C CA . VAL A 1 200 ? -13.398 15.322 35.712 1.00 80.06 200 VAL A CA 1
ATOM 1521 C C . VAL A 1 200 ? -12.554 14.123 35.265 1.00 80.06 200 VAL A C 1
ATOM 1523 O O . VAL A 1 200 ? -11.690 14.255 34.398 1.00 80.06 200 VAL A O 1
ATOM 1526 N N . GLN A 1 201 ? -12.813 12.940 35.828 1.00 85.12 201 GLN A N 1
ATOM 1527 C CA . GLN A 1 201 ? -12.113 11.710 35.446 1.00 85.12 201 GLN A CA 1
ATOM 1528 C C . GLN A 1 201 ? -12.584 11.247 34.067 1.00 85.12 201 GLN A C 1
ATOM 1530 O O . GLN A 1 201 ? -13.776 11.315 33.766 1.00 85.12 201 GLN A O 1
ATOM 1535 N N . HIS A 1 202 ? -11.665 10.786 33.223 1.00 86.25 202 HIS A N 1
ATOM 1536 C CA . HIS A 1 202 ? -11.970 10.272 31.890 1.00 86.25 202 HIS A CA 1
ATOM 1537 C C . HIS A 1 202 ? -10.779 9.484 31.328 1.00 86.25 202 HIS A C 1
ATOM 1539 O O . HIS A 1 202 ? -9.664 9.558 31.839 1.00 86.25 202 HIS A O 1
ATOM 1545 N N . SER A 1 203 ? -11.014 8.725 30.260 1.00 88.00 203 SER A N 1
ATOM 1546 C CA . SER A 1 203 ? -9.956 8.072 29.484 1.00 88.00 203 SER A CA 1
ATOM 1547 C C . SER A 1 203 ? -10.310 8.074 28.000 1.00 88.00 203 SER A C 1
ATOM 1549 O O . SER A 1 203 ? -11.416 7.674 27.633 1.00 88.00 203 SER A O 1
ATOM 1551 N N . PHE A 1 204 ? -9.375 8.461 27.134 1.00 86.00 204 PHE A N 1
ATOM 1552 C CA . PHE A 1 204 ? -9.516 8.324 25.683 1.00 86.00 204 PHE A CA 1
ATOM 1553 C C . PHE A 1 204 ? -8.671 7.167 25.150 1.00 86.00 204 PHE A C 1
ATOM 1555 O O . PHE A 1 204 ? -7.499 7.028 25.496 1.00 86.00 204 PHE A O 1
ATOM 1562 N N . VAL A 1 205 ? -9.253 6.356 24.262 1.00 86.81 205 VAL A N 1
ATOM 1563 C CA . VAL A 1 205 ? -8.527 5.330 23.502 1.00 86.81 205 VAL A CA 1
ATOM 1564 C C . VAL A 1 205 ? -8.826 5.487 22.018 1.00 86.81 205 VAL A C 1
ATOM 1566 O O . VAL A 1 205 ? -9.941 5.221 21.564 1.00 86.81 205 VAL A O 1
ATOM 1569 N N . GLY A 1 206 ? -7.823 5.903 21.247 1.00 80.75 206 GLY A N 1
ATOM 1570 C CA . GLY A 1 206 ? -7.925 5.963 19.790 1.00 80.75 206 GLY A CA 1
ATOM 1571 C C . GLY A 1 206 ? -7.478 4.663 19.130 1.00 80.75 206 GLY A C 1
ATOM 1572 O O . GLY A 1 206 ? -6.487 4.064 19.537 1.00 80.75 206 GLY A O 1
ATOM 1573 N N . LEU A 1 207 ? -8.184 4.217 18.095 1.00 78.56 207 LEU A N 1
ATOM 1574 C CA . LEU A 1 207 ? -7.834 3.042 17.300 1.00 78.56 207 LEU A CA 1
ATOM 1575 C C . LEU A 1 207 ? -7.495 3.486 15.876 1.00 78.56 207 LEU A C 1
ATOM 1577 O O . LEU A 1 207 ? -8.379 3.966 15.176 1.00 78.56 207 LEU A O 1
ATOM 1581 N N . SER A 1 208 ? -6.246 3.291 15.438 1.00 73.56 208 SER A N 1
ATOM 1582 C CA . SER A 1 208 ? -5.769 3.711 14.108 1.00 73.56 208 SER A CA 1
ATOM 1583 C C . SER A 1 208 ? -5.405 2.524 13.209 1.00 73.56 208 SER A C 1
ATOM 1585 O O . SER A 1 208 ? -4.847 1.519 13.657 1.00 73.56 208 SER A O 1
ATOM 1587 N N . ALA A 1 209 ? -5.764 2.622 11.921 1.00 57.38 209 ALA A N 1
ATOM 1588 C CA . ALA A 1 209 ? -5.554 1.590 10.896 1.00 57.38 209 ALA A CA 1
ATOM 1589 C C . ALA A 1 209 ? -4.243 1.711 10.110 1.00 57.38 209 ALA A C 1
ATOM 1591 O O . ALA A 1 209 ? -3.846 0.752 9.445 1.00 57.38 209 ALA A O 1
ATOM 1592 N N . THR A 1 210 ? -3.664 2.909 10.070 1.00 59.25 210 THR A N 1
ATOM 1593 C CA . THR A 1 210 ? -2.550 3.238 9.178 1.00 59.25 210 THR A CA 1
ATOM 1594 C C . THR A 1 210 ? -1.575 4.139 9.914 1.00 59.25 210 THR A C 1
ATOM 1596 O O . THR A 1 210 ? -1.786 5.349 9.968 1.00 59.25 210 THR A O 1
ATOM 1599 N N . PRO A 1 211 ? -0.516 3.558 10.482 1.00 51.59 211 PRO A N 1
ATOM 1600 C CA . PRO A 1 211 ? 0.467 4.298 11.240 1.00 51.59 211 PRO A CA 1
ATOM 1601 C C . PRO A 1 211 ? 1.540 4.847 10.297 1.00 51.59 211 PRO A C 1
ATOM 1603 O O . PRO A 1 211 ? 2.678 4.384 10.268 1.00 51.59 211 PRO A O 1
ATOM 1606 N N . TYR A 1 212 ? 1.156 5.797 9.453 1.00 51.38 212 TYR A N 1
ATOM 1607 C CA . TYR A 1 212 ? 2.157 6.696 8.895 1.00 51.38 212 TYR A CA 1
ATOM 1608 C C . TYR A 1 212 ? 2.515 7.671 10.004 1.00 51.38 212 TYR A C 1
ATOM 1610 O O . TYR A 1 212 ? 1.600 8.161 10.660 1.00 51.38 212 TYR A O 1
ATOM 1618 N N . GLU A 1 213 ? 3.810 7.924 10.205 1.00 53.09 213 GLU A N 1
ATOM 1619 C CA . GLU A 1 213 ? 4.292 8.849 11.237 1.00 53.09 213 GLU A CA 1
ATOM 1620 C C . GLU A 1 213 ? 4.095 8.215 12.640 1.00 53.09 213 GLU A C 1
ATOM 1622 O O . GLU A 1 213 ? 3.055 8.369 13.266 1.00 53.09 213 GLU A O 1
ATOM 1627 N N . LEU A 1 214 ? 5.059 7.395 13.101 1.00 47.94 214 LEU A N 1
ATOM 1628 C CA . LEU A 1 214 ? 5.038 6.684 14.406 1.00 47.94 214 LEU A CA 1
ATOM 1629 C C . LEU A 1 214 ? 6.102 7.149 15.404 1.00 47.94 214 LEU A C 1
ATOM 1631 O O . LEU A 1 214 ? 6.313 6.514 16.440 1.00 47.94 214 LEU A O 1
ATOM 1635 N N . HIS A 1 215 ? 6.821 8.211 15.080 1.00 46.34 215 HIS A N 1
ATOM 1636 C CA . HIS A 1 215 ? 7.859 8.720 15.954 1.00 46.34 215 HIS A CA 1
ATOM 1637 C C . HIS A 1 215 ? 7.214 9.310 17.230 1.00 46.34 215 HIS A C 1
ATOM 1639 O O . HIS A 1 215 ? 6.320 10.136 17.162 1.00 46.34 215 HIS A O 1
ATOM 1645 N N . GLU A 1 216 ? 7.615 8.840 18.412 1.00 50.69 216 GLU A N 1
ATOM 1646 C CA . GLU A 1 216 ? 7.506 9.643 19.644 1.00 50.69 216 GLU A CA 1
ATOM 1647 C C . GLU A 1 216 ? 6.082 10.053 20.093 1.00 50.69 216 GLU A C 1
ATOM 1649 O O . GLU A 1 216 ? 5.859 11.197 20.468 1.00 50.69 216 GLU A O 1
ATOM 1654 N N . LEU A 1 217 ? 5.100 9.140 20.132 1.00 59.50 217 LEU A N 1
ATOM 1655 C CA . LEU A 1 217 ? 3.886 9.373 20.942 1.00 59.50 217 LEU A CA 1
ATOM 1656 C C . LEU A 1 217 ? 4.215 9.274 22.440 1.00 59.50 217 LEU A C 1
ATOM 1658 O O . LEU A 1 217 ? 4.031 8.223 23.048 1.00 59.50 217 LEU A O 1
ATOM 1662 N N . GLU A 1 218 ? 4.729 10.346 23.035 1.00 60.16 218 GLU A N 1
ATOM 1663 C CA . GLU A 1 218 ? 5.179 10.333 24.433 1.00 60.16 218 GLU A CA 1
ATOM 1664 C C . GLU A 1 218 ? 4.066 10.671 25.448 1.00 60.16 218 GLU A C 1
ATOM 1666 O O . GLU A 1 218 ? 4.182 10.270 26.605 1.00 60.16 218 GLU A O 1
ATOM 1671 N N . SER A 1 219 ? 2.967 11.360 25.074 1.00 67.31 219 SER A N 1
ATOM 1672 C CA . SER A 1 219 ? 1.861 11.617 26.042 1.00 67.31 219 SER A CA 1
ATOM 1673 C C . SER A 1 219 ? 0.899 10.461 26.210 1.00 67.31 219 SER A C 1
ATOM 1675 O O . SER A 1 219 ? 0.123 10.471 27.165 1.00 67.31 219 SER A O 1
ATOM 1677 N N . VAL A 1 220 ? 0.886 9.499 25.296 1.00 76.69 220 VAL A N 1
ATOM 1678 C CA . VAL A 1 220 ? -0.100 8.420 25.294 1.00 76.69 220 VAL A CA 1
ATOM 1679 C C . VAL A 1 220 ? 0.597 7.084 25.406 1.00 76.69 220 VAL A C 1
ATOM 1681 O O . VAL A 1 220 ? 1.661 6.871 24.829 1.00 76.69 220 VAL A O 1
ATOM 1684 N N . TRP A 1 221 ? -0.016 6.149 26.119 1.00 86.00 221 TRP A N 1
ATOM 1685 C CA . TRP A 1 221 ? 0.457 4.775 26.061 1.00 86.00 221 TRP A CA 1
ATOM 1686 C C . TRP A 1 221 ? 0.099 4.163 24.702 1.00 86.00 221 TRP A C 1
ATOM 1688 O O . TRP A 1 221 ? -0.931 4.471 24.093 1.00 86.00 221 TRP A O 1
ATOM 1698 N N . LEU A 1 222 ? 0.957 3.265 24.223 1.00 82.75 222 LEU A N 1
ATOM 1699 C CA . LEU A 1 222 ? 0.823 2.637 22.915 1.00 82.75 222 LEU A CA 1
ATOM 1700 C C . LEU A 1 222 ? 0.597 1.135 23.057 1.00 82.75 222 LEU A C 1
ATOM 1702 O O . LEU A 1 222 ? 1.409 0.428 23.653 1.00 82.75 222 LEU A O 1
ATOM 1706 N N . VAL A 1 223 ? -0.465 0.627 22.437 1.00 87.25 223 VAL A N 1
ATOM 1707 C CA . VAL A 1 223 ? -0.700 -0.811 22.287 1.00 87.25 223 VAL A CA 1
ATOM 1708 C C . VAL A 1 223 ? -0.677 -1.160 20.806 1.00 87.25 223 VAL A C 1
ATOM 1710 O O . VAL A 1 223 ? -1.489 -0.681 20.016 1.00 87.25 223 VAL A O 1
ATOM 1713 N N . ARG A 1 224 ? 0.240 -2.040 20.408 1.00 86.38 224 ARG A N 1
ATOM 1714 C CA . ARG A 1 224 ? 0.215 -2.621 19.064 1.00 86.38 224 ARG A CA 1
ATOM 1715 C C . ARG A 1 224 ? -0.735 -3.809 19.041 1.00 86.38 224 ARG A C 1
ATOM 1717 O O . ARG A 1 224 ? -0.769 -4.619 19.966 1.00 86.38 224 ARG A O 1
ATOM 1724 N N . GLN A 1 225 ? -1.550 -3.899 18.000 1.00 87.56 225 GLN A N 1
ATOM 1725 C CA . GLN A 1 225 ? -2.547 -4.947 17.916 1.00 87.56 225 GLN A CA 1
ATOM 1726 C C . GLN A 1 225 ? -1.891 -6.314 17.725 1.00 87.56 225 GLN A C 1
ATOM 1728 O O . GLN A 1 225 ? -1.048 -6.499 16.852 1.00 87.56 225 GLN A O 1
ATOM 1733 N N . TYR A 1 226 ? -2.364 -7.291 18.494 1.00 89.31 226 TYR A N 1
ATOM 1734 C CA . TYR A 1 226 ? -1.963 -8.678 18.340 1.00 89.31 226 TYR A CA 1
ATOM 1735 C C . TYR A 1 226 ? -2.593 -9.247 17.071 1.00 89.31 226 TYR A C 1
ATOM 1737 O O . TYR A 1 226 ? -3.820 -9.220 16.917 1.00 89.31 226 TYR A O 1
ATOM 1745 N N . LEU A 1 227 ? -1.763 -9.780 16.178 1.00 89.88 227 LEU A N 1
ATOM 1746 C CA . LEU A 1 227 ? -2.210 -10.444 14.961 1.00 89.88 227 LEU A CA 1
ATOM 1747 C C . LEU A 1 227 ? -1.930 -11.941 15.074 1.00 89.88 227 LEU A C 1
ATOM 1749 O O . LEU A 1 227 ? -0.837 -12.350 15.444 1.00 89.88 227 LEU A O 1
ATOM 1753 N N . SER A 1 228 ? -2.915 -12.774 14.744 1.00 88.88 228 SER A N 1
ATOM 1754 C CA . SER A 1 228 ? -2.728 -14.231 14.720 1.00 88.88 228 SER A CA 1
ATOM 1755 C C . SER A 1 228 ? -2.249 -14.724 13.344 1.00 88.88 228 SER A C 1
ATOM 1757 O O . SER A 1 228 ? -2.526 -14.047 12.351 1.00 88.88 228 SER A O 1
ATOM 1759 N N . PRO A 1 229 ? -1.671 -15.937 13.230 1.00 88.12 229 PRO A N 1
ATOM 1760 C CA . PRO A 1 229 ? -1.218 -16.508 11.950 1.00 88.12 229 PRO A CA 1
ATOM 1761 C C . PRO A 1 229 ? -2.294 -16.634 10.855 1.00 88.12 229 PRO A C 1
ATOM 1763 O O . PRO A 1 229 ? -1.975 -16.776 9.674 1.00 88.12 229 PRO A O 1
ATOM 1766 N N . THR A 1 230 ? -3.577 -16.589 11.229 1.00 90.44 230 THR A N 1
ATOM 1767 C CA . THR A 1 230 ? -4.708 -16.628 10.286 1.00 90.44 230 THR A CA 1
ATOM 1768 C C . THR A 1 230 ? -4.983 -15.282 9.612 1.00 90.44 230 THR A C 1
ATOM 1770 O O . THR A 1 230 ? -5.809 -15.209 8.701 1.00 90.44 230 THR A O 1
ATOM 1773 N N . TYR A 1 231 ? -4.324 -14.204 10.041 1.00 92.06 231 TYR A N 1
ATOM 1774 C CA . TYR A 1 231 ? -4.412 -12.906 9.387 1.00 92.06 231 TYR A CA 1
ATOM 1775 C C . TYR A 1 231 ? -3.597 -12.898 8.087 1.00 92.06 231 TYR A C 1
ATOM 1777 O O . TYR A 1 231 ? -2.466 -13.389 8.026 1.00 92.06 231 TYR A O 1
ATOM 1785 N N . ARG A 1 232 ? -4.173 -12.309 7.037 1.00 91.25 232 ARG A N 1
ATOM 1786 C CA . ARG A 1 232 ? -3.478 -11.957 5.794 1.00 91.25 232 ARG A CA 1
ATOM 1787 C C . ARG A 1 232 ? -3.543 -10.456 5.587 1.00 91.25 232 ARG A C 1
ATOM 1789 O O . ARG A 1 232 ? -4.618 -9.865 5.685 1.00 91.25 232 ARG A O 1
ATOM 1796 N N . GLY A 1 233 ? -2.408 -9.838 5.290 1.00 90.44 233 GLY A N 1
ATOM 1797 C CA . GLY A 1 233 ? -2.319 -8.389 5.166 1.00 90.44 233 GLY A CA 1
ATOM 1798 C C . GLY A 1 233 ? -0.908 -7.853 5.325 1.00 90.44 233 GLY A C 1
ATOM 1799 O O . GLY A 1 233 ? 0.067 -8.598 5.318 1.00 90.44 233 GLY A O 1
ATOM 1800 N N . PHE A 1 234 ? -0.806 -6.538 5.463 1.00 88.00 234 PHE A N 1
ATOM 1801 C CA . PHE A 1 234 ? 0.461 -5.868 5.725 1.00 88.00 234 PHE A CA 1
ATOM 1802 C C . PHE A 1 234 ? 0.635 -5.722 7.236 1.00 88.00 234 PHE A C 1
ATOM 1804 O O . PHE A 1 234 ? -0.200 -5.112 7.902 1.00 88.00 234 PHE A O 1
ATOM 1811 N N . ASN A 1 235 ? 1.711 -6.304 7.766 1.00 87.00 235 ASN A N 1
ATOM 1812 C CA . ASN A 1 235 ? 2.081 -6.245 9.184 1.00 87.00 235 ASN A CA 1
ATOM 1813 C C . ASN A 1 235 ? 3.171 -5.190 9.449 1.00 87.00 235 ASN A C 1
ATOM 1815 O O . ASN A 1 235 ? 3.846 -5.232 10.469 1.00 87.00 235 ASN A O 1
ATOM 1819 N N . TYR A 1 236 ? 3.400 -4.275 8.513 1.00 83.19 236 TYR A N 1
ATOM 1820 C CA . TYR A 1 236 ? 4.439 -3.262 8.627 1.00 83.19 236 TYR A CA 1
ATOM 1821 C C . TYR A 1 236 ? 4.011 -1.954 7.982 1.00 83.19 236 TYR A C 1
ATOM 1823 O O . TYR A 1 236 ? 3.275 -1.953 6.996 1.00 83.19 236 TYR A O 1
ATOM 1831 N N . PHE A 1 237 ? 4.505 -0.853 8.535 1.00 76.75 237 PHE A N 1
ATOM 1832 C CA . PHE A 1 237 ? 4.286 0.505 8.050 1.00 76.75 237 PHE A CA 1
ATOM 1833 C C . PHE A 1 237 ? 5.477 1.363 8.475 1.00 76.75 237 PHE A C 1
ATOM 1835 O O . PHE A 1 237 ? 5.924 1.264 9.618 1.00 76.75 237 PHE A O 1
ATOM 1842 N N . GLY A 1 238 ? 6.023 2.163 7.555 1.00 71.12 238 GLY A N 1
ATOM 1843 C CA . GLY A 1 238 ? 7.196 2.993 7.843 1.00 71.12 238 GLY A CA 1
ATOM 1844 C C . GLY A 1 238 ? 8.407 2.185 8.324 1.00 71.12 238 GLY A C 1
ATOM 1845 O O . GLY A 1 238 ? 9.163 2.673 9.150 1.00 71.12 238 GLY A O 1
ATOM 1846 N N . GLY A 1 239 ? 8.550 0.922 7.897 1.00 72.50 239 GLY A N 1
ATOM 1847 C CA . GLY A 1 239 ? 9.619 0.022 8.345 1.00 72.50 239 GLY A CA 1
ATOM 1848 C C . GLY A 1 239 ? 9.368 -0.692 9.683 1.00 72.50 239 GLY A C 1
ATOM 1849 O O . GLY A 1 239 ? 10.098 -1.627 10.010 1.00 72.50 239 GLY A O 1
ATOM 1850 N N . HIS A 1 240 ? 8.323 -0.328 10.433 1.00 76.31 240 HIS A N 1
ATOM 1851 C CA . HIS A 1 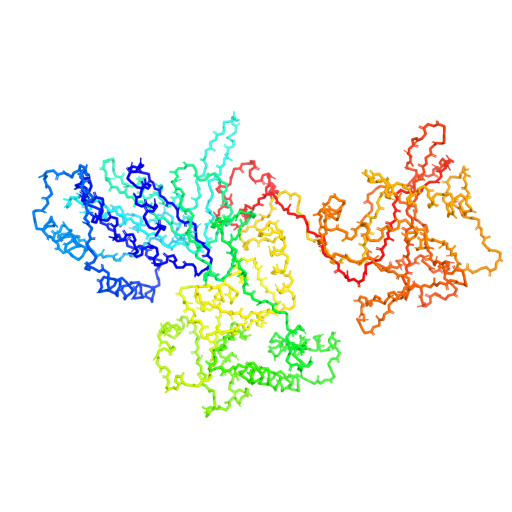240 ? 8.018 -0.910 11.744 1.00 76.31 240 HIS A CA 1
ATOM 1852 C C . HIS A 1 240 ? 6.941 -1.988 11.668 1.00 76.31 240 HIS A C 1
ATOM 1854 O O . HIS A 1 240 ? 5.918 -1.806 11.010 1.00 76.31 240 HIS A O 1
ATOM 1860 N N . VAL A 1 241 ? 7.142 -3.086 12.400 1.00 83.12 241 VAL A N 1
ATOM 1861 C CA . VAL A 1 241 ? 6.194 -4.204 12.483 1.00 83.12 241 VAL A CA 1
ATOM 1862 C C . VAL A 1 241 ? 5.078 -3.898 13.493 1.00 8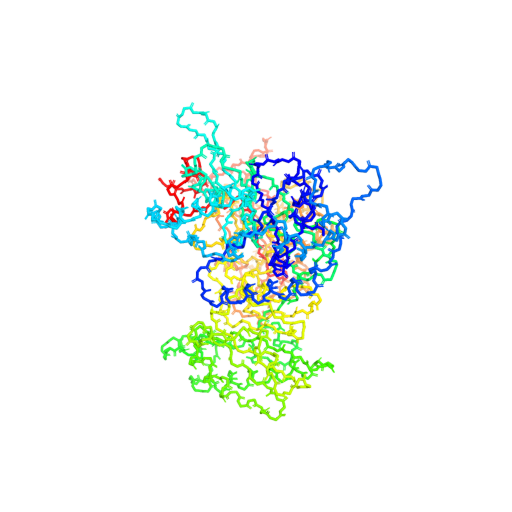3.12 241 VAL A C 1
ATOM 1864 O O . VAL A 1 241 ? 5.317 -3.272 14.527 1.00 83.12 241 VAL A O 1
ATOM 1867 N N . ILE A 1 242 ? 3.837 -4.296 13.195 1.00 83.00 242 ILE A N 1
ATOM 1868 C CA . ILE A 1 242 ? 2.702 -4.142 14.121 1.00 83.00 242 ILE A CA 1
ATOM 1869 C C . ILE A 1 242 ? 2.719 -5.258 15.163 1.00 83.00 242 ILE A C 1
ATOM 1871 O O . ILE A 1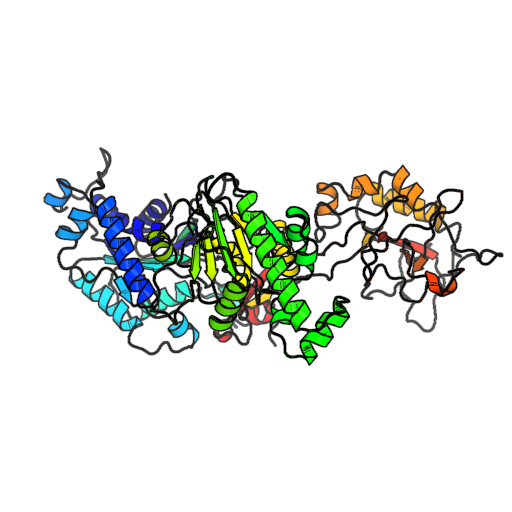 242 ? 2.717 -4.976 16.354 1.00 83.00 242 ILE A O 1
ATOM 1875 N N . SER A 1 243 ? 2.754 -6.513 14.727 1.00 86.31 243 SER A N 1
ATOM 1876 C CA . SER A 1 243 ? 2.790 -7.677 15.611 1.00 86.31 243 SER A CA 1
ATOM 1877 C C . SER A 1 243 ? 4.044 -8.493 15.339 1.00 86.31 243 SER A C 1
ATOM 1879 O O . SER A 1 243 ? 4.158 -9.123 14.285 1.00 86.31 243 SER A O 1
ATOM 1881 N N . ASP A 1 244 ? 4.973 -8.492 16.289 1.00 84.19 244 ASP A N 1
ATOM 1882 C CA . ASP A 1 244 ? 6.195 -9.289 16.201 1.00 84.19 244 ASP A CA 1
ATOM 1883 C C . ASP A 1 244 ? 5.909 -10.790 16.363 1.00 84.19 244 ASP A C 1
ATOM 1885 O O . ASP A 1 244 ? 4.891 -11.200 16.925 1.00 84.19 244 ASP A O 1
ATOM 1889 N N . GLY A 1 245 ? 6.817 -11.627 15.853 1.00 81.25 245 GLY A N 1
ATOM 1890 C CA . GLY A 1 245 ? 6.780 -13.081 16.057 1.00 81.25 245 GLY A CA 1
ATOM 1891 C C . GLY A 1 245 ? 5.737 -13.850 15.237 1.00 81.25 245 GLY A C 1
ATOM 1892 O O . GLY A 1 245 ? 5.571 -15.049 15.456 1.00 81.25 245 GLY A O 1
ATOM 1893 N N . VAL A 1 246 ? 5.052 -13.203 14.287 1.00 80.75 246 VAL A N 1
ATOM 1894 C CA . VAL A 1 246 ? 4.074 -13.854 13.401 1.00 80.75 246 VAL A CA 1
ATOM 1895 C C . VAL A 1 246 ? 4.418 -13.574 11.942 1.00 80.75 246 VAL A C 1
ATOM 1897 O O . VAL A 1 246 ? 4.496 -12.420 11.520 1.00 80.75 246 VAL A O 1
ATOM 1900 N N . ASP A 1 247 ? 4.605 -14.641 11.162 1.00 82.50 247 ASP A N 1
ATOM 1901 C CA . ASP A 1 247 ? 4.803 -14.537 9.717 1.00 82.50 247 ASP A CA 1
ATOM 1902 C C . ASP A 1 247 ? 3.461 -14.263 9.027 1.00 82.50 247 ASP A C 1
ATOM 1904 O O . ASP A 1 247 ? 2.591 -15.131 8.917 1.00 82.50 247 ASP A O 1
ATOM 1908 N N . ILE A 1 248 ? 3.274 -13.011 8.614 1.00 86.31 248 ILE A N 1
ATOM 1909 C CA . ILE A 1 248 ? 2.057 -12.532 7.969 1.00 86.31 248 ILE A CA 1
ATOM 1910 C C . ILE A 1 248 ? 2.379 -12.206 6.522 1.00 86.31 248 ILE A C 1
ATOM 1912 O O . ILE A 1 248 ? 3.149 -11.293 6.221 1.00 86.31 248 ILE A O 1
ATOM 1916 N N . GLN A 1 249 ? 1.705 -12.921 5.628 1.00 85.38 249 GLN A N 1
ATOM 1917 C CA . GLN A 1 249 ? 1.803 -12.690 4.198 1.00 85.38 249 GLN A CA 1
ATOM 1918 C C . GLN A 1 249 ? 0.697 -11.725 3.734 1.00 85.38 249 GLN A C 1
ATOM 1920 O O . GLN A 1 249 ? -0.473 -11.899 4.112 1.00 85.38 249 GLN A O 1
ATOM 1925 N N . PRO A 1 250 ? 1.032 -10.706 2.921 1.00 89.56 250 PRO A N 1
ATOM 1926 C CA . PRO A 1 250 ? 0.033 -9.858 2.283 1.00 89.56 250 PRO A CA 1
ATOM 1927 C C . PRO A 1 250 ? -0.750 -10.644 1.216 1.00 89.56 250 PRO A C 1
ATOM 1929 O O . PRO A 1 250 ? -0.308 -11.716 0.800 1.00 89.56 250 PRO A O 1
ATOM 1932 N N . PRO A 1 251 ? -1.902 -10.124 0.749 1.00 91.88 251 PRO A N 1
ATOM 1933 C CA . PRO A 1 251 ? -2.634 -10.711 -0.370 1.00 91.88 251 PRO A CA 1
ATOM 1934 C C . PRO A 1 251 ? -1.746 -10.897 -1.604 1.00 91.88 251 PRO A C 1
ATOM 1936 O O . PRO A 1 251 ? -0.863 -10.074 -1.868 1.00 91.88 251 PRO A O 1
ATOM 1939 N N . THR A 1 252 ? -2.017 -11.939 -2.390 1.00 93.69 252 THR A N 1
ATOM 1940 C CA . THR A 1 252 ? -1.373 -12.123 -3.696 1.00 93.69 252 THR A CA 1
ATOM 1941 C C . THR A 1 252 ? -1.763 -10.959 -4.601 1.00 93.69 252 THR A C 1
ATOM 1943 O O . THR A 1 252 ? -2.931 -10.575 -4.636 1.00 93.69 252 THR A O 1
ATOM 1946 N N . THR A 1 253 ? -0.807 -10.379 -5.328 1.00 94.62 253 THR A N 1
ATOM 1947 C CA . THR A 1 253 ? -1.056 -9.230 -6.207 1.00 94.62 253 THR A CA 1
ATOM 1948 C C . THR A 1 253 ? -0.634 -9.514 -7.638 1.00 94.62 253 THR A C 1
ATOM 1950 O O . THR A 1 253 ? 0.492 -9.947 -7.858 1.00 94.62 253 THR A O 1
ATOM 1953 N N . PHE A 1 254 ? -1.507 -9.203 -8.597 1.00 93.56 254 PHE A N 1
ATOM 1954 C CA . PHE A 1 254 ? -1.224 -9.259 -10.029 1.00 93.56 254 PHE A CA 1
ATOM 1955 C C . PHE A 1 254 ? -1.457 -7.901 -10.688 1.00 93.56 254 PHE A C 1
ATOM 1957 O O . PHE A 1 254 ? -2.404 -7.183 -10.359 1.00 93.56 254 PHE A O 1
ATOM 1964 N N . GLY A 1 255 ? -0.624 -7.578 -11.674 1.00 93.31 255 GLY A N 1
ATOM 1965 C CA . GLY A 1 255 ? -0.968 -6.601 -12.699 1.00 93.31 255 GLY A CA 1
ATOM 1966 C C . GLY A 1 255 ? -1.944 -7.216 -13.706 1.00 93.31 255 GLY A C 1
ATOM 1967 O O . GLY A 1 255 ? -1.994 -8.440 -13.851 1.00 93.31 255 GLY A O 1
ATOM 1968 N N . LEU A 1 256 ? -2.692 -6.394 -14.445 1.00 91.69 256 LEU A N 1
ATOM 1969 C CA . LEU A 1 256 ? -3.560 -6.863 -15.535 1.00 91.69 256 LEU A CA 1
ATOM 1970 C C . LEU A 1 256 ? -2.792 -7.698 -16.569 1.00 91.69 256 LEU A C 1
ATOM 1972 O O . LEU A 1 256 ? -3.322 -8.693 -17.055 1.00 91.69 256 LEU A O 1
ATOM 1976 N N . THR A 1 257 ? -1.533 -7.351 -16.860 1.00 90.94 257 THR A N 1
ATOM 1977 C CA . THR A 1 257 ? -0.684 -8.136 -17.770 1.00 90.94 257 THR A CA 1
ATOM 1978 C C . THR A 1 257 ? -0.285 -9.487 -17.167 1.00 90.94 257 THR A C 1
ATOM 1980 O O . THR A 1 257 ? -0.145 -10.468 -17.894 1.00 90.94 257 THR A O 1
ATOM 1983 N N . GLY A 1 258 ? -0.092 -9.555 -15.846 1.00 91.75 258 GLY A N 1
ATOM 1984 C CA . GLY A 1 258 ? 0.178 -10.813 -15.144 1.00 91.75 258 GLY A CA 1
ATOM 1985 C C . GLY A 1 258 ? -1.043 -11.728 -15.156 1.00 91.75 258 GLY A C 1
ATOM 1986 O O . GLY A 1 258 ? -0.938 -12.884 -15.552 1.00 91.75 258 GLY A O 1
ATOM 1987 N N . LEU A 1 259 ? -2.214 -11.175 -14.833 1.00 93.31 259 LEU A N 1
ATOM 1988 C CA . LEU A 1 259 ? -3.479 -11.906 -14.876 1.00 93.31 259 LEU A CA 1
ATOM 1989 C C . LEU A 1 259 ? -3.822 -12.398 -16.290 1.00 93.31 259 LEU A C 1
ATOM 1991 O O . LEU A 1 259 ? -4.340 -13.497 -16.444 1.00 93.31 259 LEU A O 1
ATOM 1995 N N . ALA A 1 260 ? -3.513 -11.607 -17.323 1.00 93.19 260 ALA A N 1
ATOM 1996 C CA . ALA A 1 260 ? -3.709 -11.999 -18.718 1.00 93.19 260 ALA A CA 1
ATOM 1997 C C . ALA A 1 260 ? -2.987 -13.311 -19.062 1.00 93.19 260 ALA A C 1
ATOM 1999 O O . ALA A 1 260 ? -3.517 -14.114 -19.820 1.00 93.19 260 ALA A O 1
ATOM 2000 N N . ARG A 1 261 ? -1.789 -13.528 -18.501 1.00 93.00 261 ARG A N 1
ATOM 2001 C CA . ARG A 1 261 ? -1.030 -14.773 -18.683 1.00 93.00 261 ARG A CA 1
ATOM 2002 C C . ARG A 1 261 ? -1.587 -15.901 -17.826 1.00 93.00 261 ARG A C 1
ATOM 2004 O O . ARG A 1 261 ? -1.717 -17.006 -18.327 1.00 93.00 261 ARG A O 1
ATOM 2011 N N . GLU A 1 262 ? -1.924 -15.603 -16.572 1.00 91.75 262 GLU A N 1
ATOM 2012 C CA . GLU A 1 262 ? -2.467 -16.583 -15.623 1.00 91.75 262 GLU A CA 1
ATOM 2013 C C . GLU A 1 262 ? -3.759 -17.228 -16.137 1.00 91.75 262 GLU A C 1
ATOM 2015 O O . GLU A 1 262 ? -3.938 -18.433 -16.025 1.00 91.75 262 GLU A O 1
ATOM 2020 N N . LEU A 1 263 ? -4.648 -16.428 -16.733 1.00 92.25 263 LEU A N 1
ATOM 2021 C CA . LEU A 1 263 ? -5.939 -16.900 -17.240 1.00 92.25 263 LEU A CA 1
ATOM 2022 C C . LEU A 1 263 ? -5.913 -17.310 -18.721 1.00 92.25 263 LEU A C 1
ATOM 2024 O O . LEU A 1 263 ? -6.960 -17.669 -19.247 1.00 92.25 263 LEU A O 1
ATOM 2028 N N . ASP A 1 264 ? -4.768 -17.199 -19.403 1.00 94.00 264 ASP A N 1
ATOM 2029 C CA . ASP A 1 264 ? -4.648 -17.339 -20.864 1.00 94.00 264 ASP A CA 1
ATOM 2030 C C . ASP A 1 264 ? -5.638 -16.445 -21.650 1.00 94.00 264 ASP A C 1
ATOM 2032 O O . ASP A 1 264 ? -6.314 -16.849 -22.596 1.00 94.00 264 ASP A O 1
ATOM 2036 N N . ILE A 1 265 ? -5.735 -15.172 -21.246 1.00 94.25 265 ILE A N 1
ATOM 2037 C CA . ILE A 1 265 ? -6.560 -14.143 -21.899 1.00 94.25 265 ILE A CA 1
ATOM 2038 C C . ILE A 1 265 ? -5.661 -12.954 -22.274 1.00 94.25 265 ILE A C 1
ATOM 2040 O O . ILE A 1 265 ? -5.654 -11.932 -21.577 1.00 94.25 265 ILE A O 1
ATOM 2044 N N . PRO A 1 266 ? -4.905 -13.030 -23.389 1.00 91.00 266 PRO A N 1
ATOM 2045 C CA . PRO A 1 266 ? -3.923 -12.007 -23.766 1.00 91.00 266 PRO A CA 1
ATOM 2046 C C . PRO A 1 266 ? -4.514 -10.597 -23.907 1.00 91.00 266 PRO A C 1
ATOM 2048 O O . PRO A 1 266 ? -3.876 -9.607 -23.544 1.00 91.00 266 PRO A O 1
ATOM 2051 N N . ASP A 1 267 ? -5.761 -10.503 -24.379 1.00 92.19 267 ASP A N 1
ATOM 2052 C CA . ASP A 1 267 ? -6.482 -9.239 -24.564 1.00 92.19 267 ASP A CA 1
ATOM 2053 C C . ASP A 1 267 ? -6.680 -8.465 -23.248 1.00 92.19 267 ASP A C 1
ATOM 2055 O O . ASP A 1 267 ? -6.897 -7.252 -23.270 1.00 92.19 267 ASP A O 1
ATOM 2059 N N . LEU A 1 268 ? -6.592 -9.129 -22.089 1.00 91.44 268 LEU A N 1
ATOM 2060 C CA . LEU A 1 268 ? -6.765 -8.494 -20.782 1.00 91.44 268 LEU A CA 1
ATOM 2061 C C . LEU A 1 268 ? -5.679 -7.446 -20.498 1.00 91.44 268 LEU A C 1
ATOM 2063 O O . LEU A 1 268 ? -5.969 -6.419 -19.884 1.00 91.44 268 LEU A O 1
ATOM 2067 N N . ALA A 1 269 ? -4.474 -7.630 -21.046 1.00 88.81 269 ALA A N 1
ATOM 2068 C CA . ALA A 1 269 ? -3.394 -6.646 -20.967 1.00 88.81 269 ALA A CA 1
ATOM 2069 C C . ALA A 1 269 ? -3.717 -5.331 -21.714 1.00 88.81 269 ALA A C 1
ATOM 2071 O O . ALA A 1 269 ? -3.124 -4.289 -21.433 1.00 88.81 269 ALA A O 1
ATOM 2072 N N . LEU A 1 270 ? -4.673 -5.349 -22.654 1.00 89.38 270 LEU A N 1
ATOM 2073 C CA . LEU A 1 270 ? -5.113 -4.171 -23.412 1.00 89.38 270 LEU A CA 1
ATOM 2074 C C . LEU A 1 270 ? -6.282 -3.427 -22.747 1.00 89.38 270 LEU A C 1
ATOM 2076 O O . LEU A 1 270 ? -6.655 -2.338 -23.205 1.00 89.38 270 LEU A O 1
ATOM 2080 N N . VAL A 1 271 ? -6.881 -3.986 -21.691 1.00 91.75 271 VAL A N 1
ATOM 2081 C CA . VAL A 1 271 ? -8.081 -3.428 -21.057 1.00 91.75 271 VAL A CA 1
ATOM 2082 C C . VAL A 1 271 ? -7.749 -2.142 -20.299 1.00 91.75 271 VAL A C 1
ATOM 2084 O O . VAL A 1 271 ? -6.971 -2.108 -19.351 1.00 91.75 271 VAL A O 1
ATOM 2087 N N . SER A 1 272 ? -8.406 -1.053 -20.696 1.00 91.62 272 SER A N 1
ATOM 2088 C CA . SER A 1 272 ? -8.338 0.246 -20.038 1.00 91.62 272 SER A CA 1
ATOM 2089 C C . SER A 1 272 ? -9.730 0.860 -19.963 1.00 91.62 272 SER A C 1
ATOM 2091 O O . SER A 1 272 ? -10.259 1.387 -20.943 1.00 91.62 272 SER A O 1
ATOM 2093 N N . LEU A 1 273 ? -10.317 0.869 -18.764 1.00 91.19 273 LEU A N 1
ATOM 2094 C CA . LEU A 1 273 ? -11.640 1.466 -18.556 1.00 91.19 273 LEU A CA 1
ATOM 2095 C C . LEU A 1 273 ? -11.640 2.997 -18.728 1.00 91.19 273 LEU A C 1
ATOM 2097 O O . LEU A 1 273 ? -12.654 3.596 -19.095 1.00 91.19 273 LEU A O 1
ATOM 2101 N N . GLN A 1 274 ? -10.478 3.641 -18.575 1.00 88.50 274 GLN A N 1
ATOM 2102 C CA . GLN A 1 274 ? -10.312 5.047 -18.944 1.00 88.50 274 GLN A CA 1
ATOM 2103 C C . GLN A 1 274 ? -10.511 5.253 -20.453 1.00 88.50 274 GLN A C 1
ATOM 2105 O O . GLN A 1 274 ? -11.205 6.189 -20.837 1.00 88.50 274 GLN A O 1
ATOM 2110 N N . ALA A 1 275 ? -9.943 4.382 -21.297 1.00 90.75 275 ALA A N 1
ATOM 2111 C CA . ALA A 1 275 ? -10.106 4.447 -22.750 1.00 90.75 275 ALA A CA 1
ATOM 2112 C C . ALA A 1 275 ? -11.511 4.018 -23.198 1.00 90.75 275 ALA A C 1
ATOM 2114 O O . ALA A 1 275 ? -12.085 4.647 -24.083 1.00 90.75 275 ALA A O 1
ATOM 2115 N N . TYR A 1 276 ? -12.098 3.019 -22.529 1.00 92.00 276 TYR A N 1
ATOM 2116 C CA . TYR A 1 276 ? -13.460 2.534 -22.777 1.00 92.00 276 TYR A CA 1
ATOM 2117 C C . TYR A 1 276 ? -14.499 3.667 -22.784 1.00 92.00 276 TYR A C 1
ATOM 2119 O O . TYR A 1 276 ? -15.364 3.728 -23.657 1.00 92.00 276 TYR A O 1
ATOM 2127 N N . SER A 1 277 ? -14.386 4.596 -21.826 1.00 88.38 277 SER A N 1
ATOM 2128 C CA . SER A 1 277 ? -15.321 5.716 -21.634 1.00 88.38 277 SER A CA 1
ATOM 2129 C C . SER A 1 277 ? -14.735 7.093 -21.981 1.00 88.38 277 SER A C 1
ATOM 2131 O O . SER A 1 277 ? -15.266 8.121 -21.551 1.00 88.38 277 SER A O 1
ATOM 2133 N N . ALA A 1 278 ? -13.626 7.126 -22.727 1.00 89.81 278 ALA A N 1
ATOM 2134 C CA . ALA A 1 278 ? -12.958 8.360 -23.124 1.00 89.81 278 ALA A CA 1
ATOM 2135 C C . ALA A 1 278 ? -13.751 9.136 -24.189 1.00 89.81 278 ALA A C 1
ATOM 2137 O O . ALA A 1 278 ? -14.512 8.562 -24.963 1.00 89.81 278 ALA A O 1
ATOM 2138 N N . ALA A 1 279 ? -13.515 10.447 -24.280 1.00 91.69 279 ALA A N 1
ATOM 2139 C CA . ALA A 1 279 ? -13.933 11.221 -25.447 1.00 91.69 279 ALA A CA 1
ATOM 2140 C C . ALA A 1 279 ? -13.154 10.766 -26.705 1.00 91.69 279 ALA A C 1
ATOM 2142 O O . ALA A 1 279 ? -11.989 10.368 -26.567 1.00 91.69 279 ALA A O 1
ATOM 2143 N N . PRO A 1 280 ? -13.716 10.888 -27.926 1.00 92.19 280 PRO A N 1
ATOM 2144 C CA . PRO A 1 280 ? -13.094 10.365 -29.149 1.00 92.19 280 PRO A CA 1
ATOM 2145 C C . PRO A 1 280 ? -11.625 10.778 -29.375 1.00 92.19 280 PRO A C 1
ATOM 2147 O O . PRO A 1 280 ? -10.818 9.910 -29.711 1.00 92.19 280 PRO A O 1
ATOM 2150 N N . PRO A 1 281 ? -11.201 12.037 -29.119 1.00 91.69 281 PRO A N 1
ATOM 2151 C CA . PRO A 1 281 ? -9.793 12.422 -29.271 1.00 91.69 281 PRO A CA 1
ATOM 2152 C C . PRO A 1 281 ? -8.855 11.698 -28.292 1.00 91.69 281 PRO A C 1
ATOM 2154 O O . PRO A 1 281 ? -7.742 11.306 -28.650 1.00 91.69 281 PRO A O 1
ATOM 2157 N N . ALA A 1 282 ? -9.306 11.493 -27.051 1.00 90.88 282 ALA A N 1
ATOM 2158 C CA . ALA A 1 282 ? -8.539 10.791 -26.028 1.00 90.88 282 ALA A CA 1
ATOM 2159 C C . ALA A 1 282 ? -8.454 9.286 -26.331 1.00 90.88 282 ALA A C 1
ATOM 2161 O O . ALA A 1 282 ? -7.383 8.696 -26.168 1.00 90.88 282 ALA A O 1
ATOM 2162 N N . PHE A 1 283 ? -9.533 8.688 -26.850 1.00 94.44 283 PHE A N 1
ATOM 2163 C CA . PHE A 1 283 ? -9.512 7.314 -27.349 1.00 94.44 283 PHE A CA 1
ATOM 2164 C C . PHE A 1 283 ? -8.553 7.155 -28.538 1.00 94.44 283 PHE A C 1
ATOM 2166 O O . PHE A 1 283 ? -7.704 6.272 -28.511 1.00 94.44 283 PHE A O 1
ATOM 2173 N N . ALA A 1 284 ? -8.603 8.038 -29.541 1.00 90.69 284 ALA A N 1
ATOM 2174 C CA . ALA A 1 284 ? -7.710 7.969 -30.704 1.00 90.69 284 ALA A CA 1
ATOM 2175 C C . ALA A 1 284 ? -6.219 8.081 -30.322 1.00 90.69 284 ALA A C 1
ATOM 2177 O O . ALA A 1 284 ? -5.351 7.459 -30.936 1.00 90.69 284 ALA A O 1
ATOM 2178 N N . SER A 1 285 ? -5.899 8.867 -29.289 1.00 89.62 285 SER A N 1
ATOM 2179 C CA . SER A 1 285 ? -4.550 8.923 -28.712 1.00 89.62 285 SER A CA 1
ATOM 2180 C C . SER A 1 285 ? -4.154 7.600 -28.044 1.00 89.62 285 SER A C 1
ATOM 2182 O O . SER A 1 285 ? -3.065 7.081 -28.291 1.00 89.62 285 SER A O 1
ATOM 2184 N N . PHE A 1 286 ? -5.057 7.018 -27.248 1.00 91.81 286 PHE A N 1
ATOM 2185 C CA . PHE A 1 286 ? -4.855 5.708 -26.631 1.00 91.81 286 PHE A CA 1
ATOM 2186 C C . PHE A 1 286 ? -4.649 4.607 -27.679 1.00 91.81 286 PHE A C 1
ATOM 2188 O O . PHE A 1 286 ? -3.647 3.900 -27.602 1.00 91.81 286 PHE A O 1
ATOM 2195 N N . ALA A 1 287 ? -5.539 4.507 -28.670 1.00 91.19 287 ALA A N 1
ATOM 2196 C CA . ALA A 1 287 ? -5.515 3.480 -29.705 1.00 91.19 287 ALA A CA 1
ATOM 2197 C C . ALA A 1 287 ? -4.191 3.488 -30.479 1.00 91.19 287 ALA A C 1
ATOM 2199 O O . ALA A 1 287 ? -3.564 2.444 -30.621 1.00 91.19 287 ALA A O 1
ATOM 2200 N N . ARG A 1 288 ? -3.685 4.670 -30.864 1.00 89.75 288 ARG A N 1
ATOM 2201 C CA . ARG A 1 288 ? -2.354 4.798 -31.485 1.00 89.75 288 ARG A CA 1
ATOM 2202 C C . ARG A 1 288 ? -1.227 4.307 -30.579 1.00 89.75 288 ARG A C 1
ATOM 2204 O O . ARG A 1 288 ? -0.316 3.644 -31.056 1.00 89.75 288 ARG A O 1
ATOM 2211 N N . ARG A 1 289 ? -1.280 4.615 -29.278 1.00 87.31 289 ARG A N 1
ATOM 2212 C CA . ARG A 1 289 ? -0.237 4.216 -28.319 1.00 87.31 289 ARG A CA 1
ATOM 2213 C C . ARG A 1 289 ? -0.164 2.704 -28.125 1.00 87.31 289 ARG A C 1
ATOM 2215 O O . ARG A 1 289 ? 0.929 2.183 -27.950 1.00 87.31 289 ARG A O 1
ATOM 2222 N N . VAL A 1 290 ? -1.307 2.023 -28.122 1.00 85.44 290 VAL A N 1
ATOM 2223 C CA . VAL A 1 290 ? -1.375 0.560 -27.956 1.00 85.44 290 VAL A CA 1
ATOM 2224 C C . VAL A 1 290 ? -1.467 -0.184 -29.292 1.00 85.44 290 VAL A C 1
ATOM 2226 O O . VAL A 1 290 ? -1.685 -1.390 -29.304 1.00 85.44 290 VAL A O 1
ATOM 2229 N N . ASN A 1 291 ? -1.316 0.532 -30.411 1.00 88.56 291 ASN A N 1
ATOM 2230 C CA . ASN A 1 291 ? -1.466 0.015 -31.771 1.00 88.56 291 ASN A CA 1
ATOM 2231 C C . ASN A 1 291 ? -2.792 -0.743 -32.009 1.00 88.56 291 ASN A C 1
ATOM 2233 O O . ASN A 1 291 ? -2.827 -1.783 -32.663 1.00 88.56 291 ASN A O 1
ATOM 2237 N N . PHE A 1 292 ? -3.896 -0.234 -31.456 1.00 91.56 292 PHE A N 1
ATOM 2238 C CA . PHE A 1 292 ? -5.231 -0.792 -31.664 1.00 91.56 292 PHE A CA 1
ATOM 2239 C C . PHE A 1 292 ? -5.840 -0.244 -32.960 1.00 91.56 292 PHE A C 1
ATOM 2241 O O . PHE A 1 292 ? -6.062 0.960 -33.083 1.00 91.56 292 PHE A O 1
ATOM 2248 N N . GLY A 1 293 ? -6.114 -1.132 -33.920 1.00 88.69 293 GLY A N 1
ATOM 2249 C CA . GLY A 1 293 ? -6.607 -0.763 -35.254 1.00 88.69 293 GLY A CA 1
ATOM 2250 C C . GLY A 1 293 ? -8.113 -0.487 -35.353 1.00 88.69 293 GLY A C 1
ATOM 2251 O O . GLY A 1 293 ? -8.570 0.007 -36.380 1.00 88.69 293 GLY A O 1
ATOM 2252 N N . GLY A 1 294 ? -8.894 -0.810 -34.317 1.00 91.94 294 GLY A N 1
ATOM 2253 C CA . GLY A 1 294 ? -10.348 -0.627 -34.302 1.00 91.94 294 GLY A CA 1
ATOM 2254 C C . GLY A 1 294 ? -10.803 0.766 -33.849 1.00 91.94 294 GLY A C 1
ATOM 2255 O O . GLY A 1 294 ? -10.038 1.559 -33.297 1.00 91.94 294 GLY A O 1
ATOM 2256 N N . ASN A 1 295 ? -12.092 1.055 -34.044 1.00 93.69 295 ASN A N 1
ATOM 2257 C CA . ASN A 1 295 ? -12.735 2.249 -33.492 1.00 93.69 295 ASN A CA 1
ATOM 2258 C C . ASN A 1 295 ? -13.130 2.048 -32.010 1.00 93.69 295 ASN A C 1
ATOM 2260 O O . ASN A 1 295 ? -12.919 0.984 -31.428 1.00 93.69 295 ASN A O 1
ATOM 2264 N N . GLN A 1 296 ? -13.703 3.081 -31.385 1.00 94.44 296 GLN A N 1
ATOM 2265 C CA . GLN A 1 296 ? -14.052 3.032 -29.961 1.00 94.44 296 GLN A CA 1
ATOM 2266 C C . GLN A 1 296 ? -15.110 1.971 -29.641 1.00 94.44 296 GLN A C 1
ATOM 2268 O O . GLN A 1 296 ? -15.006 1.318 -28.609 1.00 94.44 296 GLN A O 1
ATOM 2273 N N . THR A 1 297 ? -16.088 1.764 -30.522 1.00 94.94 297 THR A N 1
ATOM 2274 C CA . THR A 1 297 ? -17.124 0.735 -30.352 1.00 94.94 297 THR A CA 1
ATOM 2275 C C . THR A 1 297 ? -16.513 -0.664 -30.353 1.00 94.94 297 THR A C 1
ATOM 2277 O O . THR A 1 297 ? -16.735 -1.422 -29.415 1.00 94.94 297 THR A O 1
ATOM 2280 N N . ALA A 1 298 ? -15.638 -0.965 -31.318 1.00 95.56 298 ALA A N 1
ATOM 2281 C CA . ALA A 1 298 ? -14.915 -2.236 -31.364 1.00 95.56 298 ALA A CA 1
ATOM 2282 C C . ALA A 1 298 ? -14.037 -2.447 -30.115 1.00 95.56 298 ALA A C 1
ATOM 2284 O O . ALA A 1 298 ? -13.913 -3.561 -29.609 1.00 95.56 298 ALA A O 1
ATOM 2285 N N . TYR A 1 299 ? -13.444 -1.375 -29.577 1.00 96.44 299 TYR A N 1
ATOM 2286 C CA . TYR A 1 299 ? -12.703 -1.451 -28.317 1.00 96.44 299 TYR A CA 1
ATOM 2287 C C . TYR A 1 299 ? -13.614 -1.719 -27.109 1.00 96.44 299 TYR A C 1
ATOM 2289 O O . TYR A 1 299 ? -13.234 -2.455 -26.202 1.00 96.44 299 TYR A O 1
ATOM 2297 N N . GLN A 1 300 ? -14.815 -1.138 -27.077 1.00 95.62 300 GLN A N 1
ATOM 2298 C CA . GLN A 1 300 ? -15.787 -1.390 -26.012 1.00 95.62 300 GLN A CA 1
ATOM 2299 C C . GLN A 1 300 ? -16.250 -2.850 -26.012 1.00 95.62 300 GLN A C 1
ATOM 2301 O O . GLN A 1 300 ? -16.258 -3.472 -24.951 1.00 95.62 300 GLN A O 1
ATOM 2306 N N . GLU A 1 301 ? -16.551 -3.409 -27.183 1.00 95.75 301 GLU A N 1
ATOM 2307 C CA . GLU A 1 301 ? -16.899 -4.826 -27.353 1.00 95.75 301 GLU A CA 1
ATOM 2308 C C . GLU A 1 301 ? -15.752 -5.747 -26.921 1.00 95.75 301 GLU A C 1
ATOM 2310 O O . GLU A 1 301 ? -15.977 -6.706 -26.180 1.00 95.75 301 GLU A O 1
ATOM 2315 N N . LEU A 1 302 ? -14.511 -5.420 -27.309 1.00 95.50 302 LEU A N 1
ATOM 2316 C CA . LEU A 1 302 ? -13.317 -6.135 -26.854 1.00 95.50 302 LEU A CA 1
ATOM 2317 C C . LEU A 1 302 ? -13.248 -6.160 -25.325 1.00 95.50 302 LEU A C 1
ATOM 2319 O O . LEU A 1 302 ? -13.155 -7.231 -24.736 1.00 95.50 302 LEU A O 1
ATOM 2323 N N . VAL A 1 303 ? -13.327 -4.994 -24.678 1.00 95.62 303 VAL A N 1
ATOM 2324 C CA . VAL A 1 303 ? -13.257 -4.883 -23.214 1.00 95.62 303 VAL A CA 1
ATOM 2325 C C . VAL A 1 303 ? -14.370 -5.684 -22.540 1.00 95.62 303 VAL A C 1
ATOM 2327 O O . VAL A 1 303 ? -14.093 -6.398 -21.580 1.00 95.62 303 VAL A O 1
ATOM 2330 N N . GLN A 1 304 ? -15.607 -5.602 -23.037 1.00 96.12 304 GLN A N 1
ATOM 2331 C CA . GLN A 1 304 ? -16.741 -6.344 -22.479 1.00 96.12 304 GLN A CA 1
ATOM 2332 C C . GLN A 1 304 ? -16.524 -7.857 -22.577 1.00 96.12 304 GLN A C 1
ATOM 2334 O O . GLN A 1 304 ? -16.616 -8.561 -21.572 1.00 96.12 304 GLN A O 1
ATOM 2339 N N . ARG A 1 305 ? -16.158 -8.353 -23.764 1.00 95.88 305 ARG A N 1
ATOM 2340 C CA . ARG A 1 305 ? -15.866 -9.772 -23.999 1.00 95.88 305 ARG A CA 1
ATOM 2341 C C . ARG A 1 305 ? -14.723 -10.268 -23.115 1.00 95.88 305 ARG A C 1
ATOM 2343 O O . ARG A 1 305 ? -14.848 -11.308 -22.477 1.00 95.88 305 ARG A O 1
ATOM 2350 N N . THR A 1 306 ? -13.635 -9.509 -23.045 1.00 95.81 306 THR A N 1
ATOM 2351 C CA . THR A 1 306 ? -12.443 -9.861 -22.268 1.00 95.81 306 THR A CA 1
ATOM 2352 C C . THR A 1 306 ? -12.718 -9.856 -20.765 1.00 95.81 306 THR A C 1
ATOM 2354 O O . THR A 1 306 ? -12.300 -10.773 -20.064 1.00 95.81 306 THR A O 1
ATOM 2357 N N . MET A 1 307 ? -13.465 -8.872 -20.253 1.00 95.62 307 MET A N 1
ATOM 2358 C CA . MET A 1 307 ? -13.867 -8.850 -18.843 1.00 95.62 307 MET A CA 1
ATOM 2359 C C . MET A 1 307 ? -14.819 -9.997 -18.498 1.00 95.62 307 MET A C 1
ATOM 2361 O O . MET A 1 307 ? -14.653 -10.609 -17.446 1.00 95.62 307 MET A O 1
ATOM 2365 N N . ARG A 1 308 ? -15.788 -10.313 -19.371 1.00 95.50 308 ARG A N 1
ATOM 2366 C CA . ARG A 1 308 ? -16.667 -11.482 -19.205 1.00 95.50 308 ARG A CA 1
ATOM 2367 C C . ARG A 1 308 ? -15.840 -12.764 -19.121 1.00 95.50 308 ARG A C 1
ATOM 2369 O O . ARG A 1 308 ? -15.998 -13.508 -18.160 1.00 95.50 308 ARG A O 1
ATOM 2376 N N . ALA A 1 309 ? -14.940 -12.986 -20.079 1.00 95.19 309 ALA A N 1
ATOM 2377 C CA . ALA A 1 309 ? -14.072 -14.161 -20.108 1.00 95.19 309 ALA A CA 1
ATOM 2378 C C . ALA A 1 309 ? -13.214 -14.272 -18.839 1.00 95.19 309 ALA A C 1
ATOM 2380 O O . ALA A 1 309 ? -13.164 -15.336 -18.236 1.00 95.19 309 ALA A O 1
ATOM 2381 N N . ALA A 1 310 ? -12.620 -13.168 -18.373 1.00 95.19 310 ALA A N 1
ATOM 2382 C CA . ALA A 1 310 ? -11.821 -13.168 -17.148 1.00 95.19 310 ALA A CA 1
ATOM 2383 C C . ALA A 1 310 ? -12.652 -13.502 -15.897 1.00 95.19 310 ALA A C 1
ATOM 2385 O O . ALA A 1 310 ? -12.190 -14.243 -15.037 1.00 95.19 310 ALA A O 1
ATOM 2386 N N . ILE A 1 311 ? -13.882 -12.981 -15.790 1.00 95.19 311 ILE A N 1
ATOM 2387 C CA . ILE A 1 311 ? -14.796 -13.307 -14.683 1.00 95.19 311 ILE A CA 1
ATOM 2388 C C . ILE A 1 311 ? -15.143 -14.796 -14.684 1.00 95.19 311 ILE A C 1
ATOM 2390 O O . ILE A 1 311 ? -15.073 -15.425 -13.632 1.00 95.19 311 ILE A O 1
ATOM 2394 N N . LEU A 1 312 ? -15.496 -15.348 -15.846 1.00 94.00 312 LEU A N 1
ATOM 2395 C CA . LEU A 1 312 ? -15.826 -16.767 -15.984 1.00 94.00 312 LEU A CA 1
ATOM 2396 C C . LEU A 1 312 ? -14.620 -17.651 -15.664 1.00 94.00 312 LEU A C 1
ATOM 2398 O O . LEU A 1 312 ? -14.738 -18.537 -14.826 1.00 94.00 312 LEU A O 1
ATOM 2402 N N . ALA A 1 313 ? -13.446 -17.333 -16.212 1.00 93.88 313 ALA A N 1
ATOM 2403 C CA . ALA A 1 313 ? -12.217 -18.065 -15.932 1.00 93.88 313 ALA A CA 1
ATOM 2404 C C . ALA A 1 313 ? -11.876 -18.055 -14.432 1.00 93.88 313 ALA A C 1
ATOM 2406 O O . ALA A 1 313 ? -11.611 -19.109 -13.864 1.00 93.88 313 ALA A O 1
ATOM 2407 N N . MET A 1 314 ? -11.951 -16.902 -13.750 1.00 93.88 314 MET A N 1
ATOM 2408 C CA . MET A 1 314 ? -11.707 -16.829 -12.298 1.00 93.88 314 MET A CA 1
ATOM 2409 C C . MET A 1 314 ? -12.666 -17.712 -11.487 1.00 93.88 314 MET A C 1
ATOM 2411 O O . MET A 1 314 ? -12.267 -18.241 -10.452 1.00 93.88 314 MET A O 1
ATOM 2415 N N . ILE A 1 315 ? -13.918 -17.854 -11.932 1.00 93.06 315 ILE A N 1
ATOM 2416 C CA . ILE A 1 315 ? -14.919 -18.720 -11.296 1.00 93.06 315 ILE A CA 1
ATOM 2417 C C . ILE A 1 315 ? -14.615 -20.196 -11.570 1.00 93.06 315 ILE A C 1
ATOM 2419 O O . ILE A 1 315 ? -14.662 -20.997 -10.645 1.00 93.06 315 ILE A O 1
ATOM 2423 N N . GLU A 1 316 ? -14.285 -20.549 -12.812 1.00 90.00 316 GLU A N 1
ATOM 2424 C CA . GLU A 1 316 ? -13.976 -21.924 -13.228 1.00 90.00 316 GLU A CA 1
ATOM 2425 C C . GLU A 1 316 ? -12.724 -22.489 -12.542 1.00 90.00 316 GLU A C 1
ATOM 2427 O O . GLU A 1 316 ? -12.647 -23.690 -12.301 1.00 90.00 316 GLU A O 1
ATOM 2432 N N . HIS A 1 317 ? -11.766 -21.631 -12.178 1.00 85.00 317 HIS A N 1
ATOM 2433 C CA . HIS A 1 317 ? -10.560 -22.030 -11.446 1.00 85.00 317 HIS A CA 1
ATOM 2434 C C . HIS A 1 317 ? -10.806 -22.326 -9.957 1.00 85.00 317 HIS A C 1
ATOM 2436 O O . HIS A 1 317 ? -9.884 -22.760 -9.266 1.00 85.00 317 HIS A O 1
ATOM 2442 N N . ALA A 1 318 ? -12.008 -22.076 -9.429 1.00 86.62 318 ALA A N 1
ATOM 2443 C CA . ALA A 1 318 ? -12.317 -22.326 -8.028 1.00 86.62 318 ALA A CA 1
ATOM 2444 C C . ALA A 1 318 ? -13.077 -23.641 -7.822 1.00 86.62 318 ALA A C 1
ATOM 2446 O O . ALA A 1 318 ? -14.070 -23.921 -8.486 1.00 86.62 318 ALA A O 1
ATOM 2447 N N . GLU A 1 319 ? -12.643 -24.415 -6.827 1.00 82.94 319 GLU A N 1
ATOM 2448 C CA . GLU A 1 319 ? -13.307 -25.661 -6.414 1.00 82.94 319 GLU A CA 1
ATOM 2449 C C . GLU A 1 319 ? -14.654 -25.410 -5.712 1.00 82.94 319 GLU A C 1
ATOM 2451 O O . GLU A 1 319 ? -15.539 -26.265 -5.718 1.00 82.94 319 GLU A O 1
ATOM 2456 N N . GLU A 1 320 ? -14.825 -24.225 -5.120 1.00 87.50 320 GLU A N 1
ATOM 2457 C CA . GLU A 1 320 ? -16.034 -23.808 -4.410 1.00 87.50 320 GLU A CA 1
ATOM 2458 C C . GLU A 1 320 ? -16.626 -22.517 -5.004 1.00 87.50 320 GLU A C 1
ATOM 2460 O O . GLU A 1 320 ? -15.915 -21.730 -5.631 1.00 87.50 320 GLU A O 1
ATOM 2465 N N . PRO A 1 321 ? -17.917 -22.222 -4.759 1.00 87.88 321 PRO A N 1
ATOM 2466 C CA . PRO A 1 321 ? -18.526 -20.954 -5.147 1.00 87.88 321 PRO A CA 1
ATOM 2467 C C . PRO A 1 321 ? -17.844 -19.741 -4.490 1.00 87.88 321 PRO A C 1
ATOM 2469 O O . PRO A 1 321 ? -18.010 -19.468 -3.296 1.00 87.88 321 PRO A O 1
ATOM 2472 N N . ILE A 1 322 ? -17.114 -18.972 -5.298 1.00 93.81 322 ILE A N 1
ATOM 2473 C CA . ILE A 1 322 ? -16.372 -17.781 -4.863 1.00 93.81 322 ILE A CA 1
ATOM 2474 C C . ILE A 1 322 ? -17.118 -16.466 -5.119 1.00 93.81 322 ILE A C 1
ATOM 2476 O O . ILE A 1 322 ? -18.047 -16.369 -5.923 1.00 93.81 322 ILE A O 1
ATOM 2480 N N . GLY A 1 323 ? -16.658 -15.419 -4.440 1.00 94.25 323 GLY A N 1
ATOM 2481 C CA . GLY A 1 323 ? -17.006 -14.031 -4.706 1.00 94.25 323 GLY A CA 1
ATOM 2482 C C . GLY A 1 323 ? -15.886 -13.272 -5.414 1.00 94.25 323 GLY A C 1
ATOM 2483 O O . GLY A 1 323 ? -14.720 -13.375 -5.031 1.00 94.25 323 GLY A O 1
ATOM 2484 N N . ILE A 1 324 ? -16.255 -12.435 -6.381 1.00 94.88 324 ILE A N 1
ATOM 2485 C CA . ILE A 1 324 ? -15.342 -11.522 -7.079 1.00 94.88 324 ILE A CA 1
ATOM 2486 C C . ILE A 1 324 ? -15.795 -10.087 -6.813 1.00 94.88 324 ILE A C 1
ATOM 2488 O O . ILE A 1 324 ? -16.926 -9.719 -7.115 1.00 94.88 324 ILE A O 1
ATOM 2492 N N . CYS A 1 325 ? -14.924 -9.257 -6.249 1.00 92.81 325 CYS A N 1
ATOM 2493 C CA . CYS A 1 325 ? -15.169 -7.833 -6.049 1.00 92.81 325 CYS A CA 1
ATOM 2494 C C . CYS A 1 325 ? -14.515 -7.031 -7.175 1.00 92.81 325 CYS A C 1
ATOM 2496 O O . CYS A 1 325 ? -13.306 -7.119 -7.368 1.00 92.81 325 CYS A O 1
ATOM 2498 N N . ILE A 1 326 ? -15.291 -6.235 -7.909 1.00 92.06 326 ILE A N 1
ATOM 2499 C CA . ILE A 1 326 ? -14.805 -5.461 -9.054 1.00 92.06 326 ILE A CA 1
ATOM 2500 C C . ILE A 1 326 ? -15.078 -3.981 -8.832 1.00 92.06 326 ILE A C 1
ATOM 2502 O O . ILE A 1 326 ? -16.215 -3.572 -8.580 1.00 92.06 326 ILE A O 1
ATOM 2506 N N . ARG A 1 327 ? -14.041 -3.160 -9.009 1.00 89.25 327 ARG A N 1
ATOM 2507 C CA . ARG A 1 327 ? -14.148 -1.703 -9.100 1.00 89.25 327 ARG A CA 1
ATOM 2508 C C . ARG A 1 327 ? -13.868 -1.248 -10.535 1.00 89.25 327 ARG A C 1
ATOM 2510 O O . ARG A 1 327 ? -12.706 -1.056 -10.898 1.00 89.25 327 ARG A O 1
ATOM 2517 N N . PRO A 1 328 ? -14.912 -1.051 -11.361 1.00 88.50 328 PRO A N 1
ATOM 2518 C CA . PRO A 1 328 ? -14.719 -0.655 -12.751 1.00 88.50 328 PRO A CA 1
ATOM 2519 C C . PRO A 1 328 ? -14.565 0.867 -12.920 1.00 88.50 328 PRO A C 1
ATOM 2521 O O . PRO A 1 328 ? -13.656 1.342 -13.594 1.00 88.50 328 PRO A O 1
ATOM 2524 N N . PHE A 1 329 ? -15.436 1.664 -12.292 1.00 85.25 329 PHE A N 1
ATOM 2525 C CA . PHE A 1 329 ? -15.451 3.122 -12.436 1.00 85.25 329 PHE A CA 1
ATOM 2526 C C . PHE A 1 329 ? -15.729 3.823 -11.111 1.00 85.25 3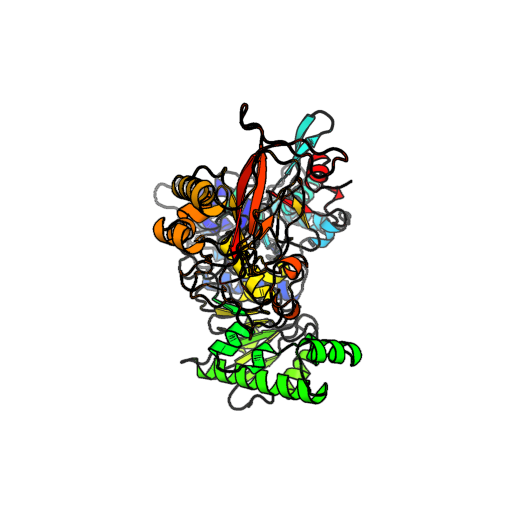29 PHE A C 1
ATOM 2528 O O . PHE A 1 329 ? -16.441 3.310 -10.250 1.00 85.25 329 PHE A O 1
ATOM 2535 N N . ASN A 1 330 ? -15.298 5.082 -11.013 1.00 78.69 330 ASN A N 1
ATOM 2536 C CA . ASN A 1 330 ? -15.825 6.024 -10.027 1.00 78.69 330 ASN A CA 1
ATOM 2537 C C . ASN A 1 330 ? -17.163 6.652 -10.478 1.00 78.69 330 ASN A C 1
ATOM 2539 O O . ASN A 1 330 ? -17.329 7.870 -10.470 1.00 78.69 330 ASN A O 1
ATOM 2543 N N . ASN A 1 331 ? -18.092 5.847 -10.991 1.00 80.88 331 ASN A N 1
ATOM 2544 C CA . ASN A 1 331 ? -19.400 6.328 -11.425 1.00 80.88 331 ASN A CA 1
ATOM 2545 C C . ASN A 1 331 ? -20.401 5.169 -11.414 1.00 80.88 331 ASN A C 1
ATOM 2547 O O . ASN A 1 331 ? -20.206 4.181 -12.121 1.00 80.88 331 ASN A O 1
ATOM 2551 N N . ASN A 1 332 ? -21.465 5.306 -10.623 1.00 79.50 332 ASN A N 1
ATOM 2552 C CA . ASN A 1 332 ? -22.453 4.248 -10.401 1.00 79.50 332 ASN A CA 1
ATOM 2553 C C . ASN A 1 332 ? -23.175 3.848 -11.697 1.00 79.50 332 ASN A C 1
ATOM 2555 O O . ASN A 1 332 ? -23.323 2.661 -11.975 1.00 79.50 332 ASN A O 1
ATOM 2559 N N . THR A 1 333 ? -23.570 4.829 -12.513 1.00 82.62 333 THR A N 1
ATOM 2560 C CA . THR A 1 333 ? -24.259 4.600 -13.790 1.00 82.62 333 THR A CA 1
ATOM 2561 C C . THR A 1 333 ? -23.360 3.848 -14.767 1.00 82.62 333 THR A C 1
ATOM 2563 O O . THR A 1 333 ? -23.723 2.768 -15.218 1.00 82.62 333 THR A O 1
ATOM 2566 N N . ARG A 1 334 ? -22.132 4.331 -14.999 1.00 85.88 334 ARG A N 1
ATOM 2567 C CA . ARG A 1 334 ? -21.181 3.674 -15.916 1.00 85.88 334 ARG A CA 1
ATOM 2568 C C . ARG A 1 334 ? -20.809 2.262 -15.468 1.00 85.88 334 ARG A C 1
ATOM 2570 O O . ARG A 1 334 ? -20.684 1.372 -16.301 1.00 85.88 334 ARG A O 1
ATOM 2577 N N . ALA A 1 335 ? -20.628 2.057 -14.163 1.00 86.88 335 ALA A N 1
ATOM 2578 C CA . ALA A 1 335 ? -20.361 0.738 -13.599 1.00 86.88 335 ALA A CA 1
ATOM 2579 C C . ALA A 1 335 ? -21.529 -0.224 -13.846 1.00 86.88 335 ALA A C 1
ATOM 2581 O O . ALA A 1 335 ? -21.311 -1.343 -14.301 1.00 86.88 335 ALA A O 1
ATOM 2582 N N . ARG A 1 336 ? -22.765 0.229 -13.614 1.00 84.12 336 ARG A N 1
ATOM 2583 C CA . ARG A 1 336 ? -23.970 -0.565 -13.865 1.00 84.12 336 ARG A CA 1
ATOM 2584 C C . ARG A 1 336 ? -24.143 -0.899 -15.346 1.00 84.12 336 ARG A C 1
ATOM 2586 O O . ARG A 1 336 ? -24.455 -2.041 -15.670 1.00 84.12 336 ARG A O 1
ATOM 2593 N N . ASP A 1 337 ? -23.934 0.072 -16.228 1.00 88.25 337 ASP A N 1
ATOM 2594 C CA . ASP A 1 337 ? -24.112 -0.107 -17.670 1.00 88.25 337 ASP A CA 1
ATOM 2595 C C . ASP A 1 337 ? -23.071 -1.065 -18.253 1.00 88.25 337 ASP A C 1
ATOM 2597 O O . ASP A 1 337 ? -23.427 -1.954 -19.027 1.00 88.25 337 ASP A O 1
ATOM 2601 N N . LEU A 1 338 ? -21.806 -0.959 -17.826 1.00 90.81 338 LEU A N 1
ATOM 2602 C CA . LEU A 1 338 ? -20.766 -1.916 -18.210 1.00 90.81 338 LEU A CA 1
ATOM 2603 C C . LEU A 1 338 ? -21.154 -3.336 -17.799 1.00 90.81 338 LEU A C 1
ATOM 2605 O O . LEU A 1 338 ? -21.120 -4.232 -18.628 1.00 90.81 338 LEU A O 1
ATOM 2609 N N . ILE A 1 339 ? -21.558 -3.531 -16.545 1.00 89.44 339 ILE A N 1
ATOM 2610 C CA . ILE A 1 339 ? -21.886 -4.858 -16.009 1.00 89.44 339 ILE A CA 1
ATOM 2611 C C . ILE A 1 339 ? -23.082 -5.474 -16.728 1.00 89.44 339 ILE A C 1
ATOM 2613 O O . ILE A 1 339 ? -23.053 -6.660 -17.040 1.00 89.44 339 ILE A O 1
ATOM 2617 N N . ARG A 1 340 ? -24.117 -4.680 -17.026 1.00 88.06 340 ARG A N 1
ATOM 2618 C CA . ARG A 1 340 ? -25.241 -5.137 -17.856 1.00 88.06 340 ARG A CA 1
ATOM 2619 C C . ARG A 1 340 ? -24.770 -5.575 -19.240 1.00 88.06 340 ARG A C 1
ATOM 2621 O O . ARG A 1 340 ? -25.254 -6.575 -19.747 1.00 88.06 340 ARG A O 1
ATOM 2628 N N . SER A 1 341 ? -23.810 -4.851 -19.813 1.00 91.69 341 SER A N 1
ATOM 2629 C CA . SER A 1 341 ? -23.243 -5.153 -21.132 1.00 91.69 341 SER A CA 1
ATOM 2630 C C . SER A 1 341 ? -22.319 -6.376 -21.130 1.00 91.69 341 SER A C 1
ATOM 2632 O O . SER A 1 341 ? -22.089 -6.948 -22.187 1.00 91.69 341 SER A O 1
ATOM 2634 N N . LEU A 1 342 ? -21.800 -6.806 -19.970 1.00 91.31 342 LEU A N 1
ATOM 2635 C CA . LEU A 1 342 ? -21.030 -8.053 -19.874 1.00 91.31 342 LEU A CA 1
ATOM 2636 C C . LEU A 1 342 ? -21.901 -9.292 -20.105 1.00 91.31 342 LEU A C 1
ATOM 2638 O O . LEU A 1 342 ? -21.346 -10.351 -20.385 1.00 91.31 342 LEU A O 1
ATOM 2642 N N . ASP A 1 343 ? -23.229 -9.167 -19.973 1.00 87.56 343 ASP A N 1
ATOM 2643 C CA . ASP A 1 343 ? -24.182 -10.258 -20.199 1.00 87.56 343 ASP A CA 1
ATOM 2644 C C . ASP A 1 343 ? -23.797 -11.533 -19.420 1.00 87.56 343 ASP A C 1
ATOM 2646 O O . ASP A 1 343 ? -23.694 -12.637 -19.952 1.00 87.56 343 ASP A O 1
ATOM 2650 N N . LEU A 1 344 ? -23.493 -11.358 -18.128 1.00 88.12 344 LEU A N 1
ATOM 2651 C CA . LEU A 1 344 ? -23.200 -12.475 -17.231 1.00 88.12 344 LEU A CA 1
ATOM 2652 C C . LEU A 1 344 ? -24.476 -13.299 -17.031 1.00 88.12 344 LEU A C 1
ATOM 2654 O O . LEU A 1 344 ? -25.519 -12.756 -16.658 1.00 88.12 344 LEU A O 1
ATOM 2658 N N . GLU A 1 345 ? -24.390 -14.610 -17.253 1.00 81.12 345 GLU A N 1
ATOM 2659 C CA . GLU A 1 345 ? -25.537 -15.512 -17.163 1.00 81.12 345 GLU A CA 1
ATOM 2660 C C . GLU A 1 345 ? -26.130 -15.509 -15.749 1.00 81.12 345 GLU A C 1
ATOM 2662 O O . GLU A 1 345 ? -25.603 -16.124 -14.821 1.00 81.12 345 GLU A O 1
ATOM 2667 N N . SER A 1 346 ? -27.272 -14.837 -15.586 1.00 69.62 346 SER A N 1
ATOM 2668 C CA . SER A 1 346 ? -27.953 -14.695 -14.287 1.00 69.62 346 SER A CA 1
ATOM 2669 C C . SER A 1 346 ? -28.364 -16.029 -13.641 1.00 69.62 346 SER A C 1
ATOM 2671 O O . SER A 1 346 ? -28.589 -16.095 -12.431 1.00 69.62 346 SER A O 1
ATOM 2673 N N . ALA A 1 347 ? -28.444 -17.104 -14.432 1.00 65.62 347 ALA A N 1
ATOM 2674 C CA . ALA A 1 347 ? -28.682 -18.457 -13.942 1.00 65.62 347 ALA A CA 1
ATOM 2675 C C . ALA A 1 347 ? -27.450 -19.065 -13.241 1.00 65.62 347 ALA A C 1
ATOM 2677 O O . ALA A 1 347 ? -27.627 -19.864 -12.324 1.00 65.62 347 ALA A O 1
ATOM 2678 N N . GLY A 1 348 ? -26.231 -18.669 -13.627 1.00 80.94 348 GLY A N 1
ATOM 2679 C CA . GLY A 1 348 ? -24.974 -19.196 -13.083 1.00 80.94 348 GLY A CA 1
ATOM 2680 C C . GLY A 1 348 ? -24.279 -18.270 -12.082 1.00 80.94 348 GLY A C 1
ATOM 2681 O O . GLY A 1 348 ? -23.616 -18.757 -11.170 1.00 80.94 348 GLY A O 1
ATOM 2682 N N . ILE A 1 349 ? -24.451 -16.947 -12.206 1.00 89.81 349 ILE A N 1
ATOM 2683 C CA . ILE A 1 349 ? -23.724 -15.950 -11.403 1.00 89.81 349 ILE A CA 1
ATOM 2684 C C . ILE A 1 349 ? -24.688 -14.916 -10.822 1.00 89.81 349 ILE A C 1
ATOM 2686 O O . ILE A 1 349 ? -25.461 -14.280 -11.540 1.00 89.81 349 ILE A O 1
ATOM 2690 N N . GLU A 1 350 ? -24.607 -14.691 -9.511 1.00 90.44 350 GLU A N 1
ATOM 2691 C CA . GLU A 1 350 ? -25.382 -13.644 -8.843 1.00 90.44 350 GLU A CA 1
ATOM 2692 C C . GLU A 1 350 ? -24.624 -12.305 -8.862 1.00 90.44 350 GLU A C 1
ATOM 2694 O O . GLU A 1 350 ? -23.518 -12.187 -8.334 1.00 90.44 350 GLU A O 1
ATOM 2699 N N . VAL A 1 351 ? -25.213 -11.266 -9.459 1.00 87.62 351 VAL A N 1
ATOM 2700 C CA . VAL A 1 351 ? -24.601 -9.929 -9.528 1.00 87.62 351 VAL A CA 1
ATOM 2701 C C . VAL A 1 351 ? -25.149 -9.031 -8.422 1.00 87.62 351 VAL A C 1
ATOM 2703 O O . VAL A 1 351 ? -26.340 -8.724 -8.374 1.00 87.62 351 VAL A O 1
ATOM 2706 N N . ILE A 1 352 ? -24.255 -8.551 -7.561 1.00 84.94 352 ILE A N 1
ATOM 2707 C CA . ILE A 1 352 ? -24.562 -7.724 -6.397 1.00 84.94 352 ILE A CA 1
ATOM 2708 C C . ILE A 1 352 ? -24.054 -6.310 -6.657 1.00 84.94 352 ILE A C 1
ATOM 2710 O O . ILE A 1 352 ? -22.861 -6.008 -6.610 1.00 84.94 352 ILE A O 1
ATOM 2714 N N . ASN A 1 353 ? -24.995 -5.422 -6.946 1.00 75.31 353 ASN A N 1
ATOM 2715 C CA . ASN A 1 353 ? -24.719 -4.021 -7.217 1.00 75.31 353 ASN A CA 1
ATOM 2716 C C . ASN A 1 353 ? -24.543 -3.243 -5.903 1.00 75.31 353 ASN A C 1
ATOM 2718 O O . ASN A 1 353 ? -25.538 -2.885 -5.273 1.00 75.31 353 ASN A O 1
ATOM 2722 N N . TYR A 1 354 ? -23.299 -2.950 -5.512 1.00 71.12 354 TYR A N 1
ATOM 2723 C CA . TYR A 1 354 ? -22.981 -2.155 -4.324 1.00 71.12 354 TYR A CA 1
ATOM 2724 C C . TYR A 1 354 ? -22.419 -0.776 -4.701 1.00 71.12 354 TYR A C 1
ATOM 2726 O O . TYR A 1 354 ? -21.221 -0.549 -4.865 1.00 71.12 354 TYR A O 1
ATOM 2734 N N . PHE A 1 355 ? -23.318 0.191 -4.827 1.00 65.25 355 PHE A N 1
ATOM 2735 C CA . PHE A 1 355 ? -22.976 1.593 -5.041 1.00 65.25 355 PHE A CA 1
ATOM 2736 C C . PHE A 1 355 ? -23.057 2.303 -3.687 1.00 65.25 355 PHE A C 1
ATOM 2738 O O . PHE A 1 355 ? -24.027 2.082 -2.974 1.00 65.25 355 PHE A O 1
ATOM 2745 N N . GLY A 1 356 ? -22.057 3.107 -3.301 1.00 57.12 356 GLY A N 1
ATOM 2746 C CA . GLY A 1 356 ? -22.024 3.723 -1.960 1.00 57.12 356 GLY A CA 1
ATOM 2747 C C . GLY A 1 356 ? -23.131 4.765 -1.696 1.00 57.12 356 GLY A C 1
ATOM 2748 O O . GLY A 1 356 ? -24.218 4.672 -2.246 1.00 57.12 356 GLY A O 1
ATOM 2749 N N . SER A 1 357 ? -22.861 5.781 -0.862 1.00 47.97 357 SER A N 1
ATOM 2750 C CA . SER A 1 357 ? -23.841 6.631 -0.129 1.00 47.97 357 SER A CA 1
ATOM 2751 C C . SER A 1 357 ? -25.054 7.268 -0.851 1.00 47.97 357 SER A C 1
ATOM 2753 O O . SER A 1 357 ? -25.844 7.933 -0.193 1.00 47.97 357 SER A O 1
ATOM 2755 N N . GLU A 1 358 ? -25.229 7.105 -2.162 1.00 46.97 358 GLU A N 1
ATOM 2756 C CA . GLU A 1 358 ? -26.420 7.532 -2.918 1.00 46.97 358 GLU A CA 1
ATOM 2757 C C . GLU A 1 358 ? -27.613 6.565 -2.804 1.00 46.97 358 GLU A C 1
ATOM 2759 O O . GLU A 1 358 ? -28.724 6.941 -3.162 1.00 46.97 358 GLU A O 1
ATOM 2764 N N . TYR A 1 359 ? -27.424 5.350 -2.275 1.00 45.31 359 TYR A N 1
ATOM 2765 C CA . TYR A 1 359 ? -28.488 4.346 -2.140 1.00 45.31 359 TYR A CA 1
ATOM 2766 C C . TYR A 1 359 ? -28.599 3.812 -0.705 1.00 45.31 359 TYR A C 1
ATOM 2768 O O . TYR A 1 359 ? -28.193 2.681 -0.482 1.00 45.31 359 TYR A O 1
ATOM 2776 N N . ALA A 1 360 ? -29.105 4.609 0.253 1.00 48.62 360 ALA A N 1
ATOM 2777 C CA . ALA A 1 360 ? -29.583 4.180 1.591 1.00 48.62 360 ALA A CA 1
ATOM 2778 C C . ALA A 1 360 ? -28.948 2.862 2.125 1.00 48.62 360 ALA A C 1
ATOM 2780 O O . ALA A 1 360 ? -29.621 1.844 2.289 1.00 48.62 360 ALA A O 1
ATOM 2781 N N . GLY A 1 361 ? -27.616 2.885 2.272 1.00 50.16 361 GLY A N 1
ATOM 2782 C CA . GLY A 1 361 ? -26.716 1.745 2.053 1.00 50.16 361 GLY A CA 1
ATOM 2783 C C . GLY A 1 361 ? -26.866 0.573 3.014 1.00 50.16 361 GLY A C 1
ATOM 2784 O O . GLY A 1 361 ? -26.451 0.638 4.166 1.00 50.16 361 GLY A O 1
ATOM 2785 N N . VAL A 1 362 ? -27.363 -0.548 2.500 1.00 56.69 362 VAL A N 1
ATOM 2786 C CA . VAL A 1 362 ? -27.187 -1.869 3.112 1.00 56.69 362 VAL A CA 1
ATOM 2787 C C . VAL A 1 362 ? -25.694 -2.224 3.057 1.00 56.69 362 VAL A C 1
ATOM 2789 O O . VAL A 1 362 ? -25.137 -2.237 1.965 1.00 56.69 362 VAL A O 1
ATOM 2792 N N . SER A 1 363 ? -25.045 -2.515 4.193 1.00 63.12 363 SER A N 1
ATOM 2793 C CA . SER A 1 363 ? -23.620 -2.908 4.230 1.00 63.12 363 SER A CA 1
ATOM 2794 C C . SER A 1 363 ? -23.326 -4.098 3.312 1.00 63.12 363 SER A C 1
ATOM 2796 O O . SER A 1 363 ? -24.205 -4.932 3.076 1.00 63.12 363 SER A O 1
ATOM 2798 N N . VAL A 1 364 ? -22.083 -4.244 2.835 1.00 72.38 364 VAL A N 1
ATOM 2799 C CA . VAL A 1 364 ? -21.708 -5.373 1.951 1.00 72.38 364 VAL A CA 1
ATOM 2800 C C . VAL A 1 364 ? -22.050 -6.712 2.607 1.00 72.38 364 VAL A C 1
ATOM 2802 O O . VAL A 1 364 ? -22.601 -7.599 1.962 1.00 72.38 364 VAL A O 1
ATOM 2805 N N . LYS A 1 365 ? -21.809 -6.843 3.916 1.00 70.38 365 LYS A N 1
ATOM 2806 C CA . LYS A 1 365 ? -22.158 -8.041 4.691 1.00 70.38 365 LYS A CA 1
ATOM 2807 C C . LYS A 1 365 ? -23.658 -8.345 4.639 1.00 70.38 365 LYS A C 1
ATOM 2809 O O . LYS A 1 365 ? -24.035 -9.501 4.464 1.00 70.38 365 LYS A O 1
ATOM 2814 N N . ARG A 1 366 ? -24.510 -7.322 4.756 1.00 70.50 366 ARG A N 1
ATOM 2815 C CA . ARG A 1 366 ? -25.970 -7.475 4.719 1.00 70.50 366 ARG A CA 1
ATOM 2816 C C . ARG A 1 366 ? -26.492 -7.708 3.297 1.00 70.50 366 ARG A C 1
ATOM 2818 O O . ARG A 1 366 ? -27.411 -8.502 3.119 1.00 70.50 366 ARG A O 1
ATOM 2825 N N . ALA A 1 367 ? -25.874 -7.102 2.285 1.00 75.25 367 ALA A N 1
ATOM 2826 C CA . ALA A 1 367 ? -26.172 -7.395 0.884 1.00 75.25 367 ALA A CA 1
ATOM 2827 C C . ALA A 1 367 ? -25.841 -8.859 0.549 1.00 75.25 367 ALA A C 1
ATOM 2829 O O . ALA A 1 367 ? -26.624 -9.548 -0.099 1.00 75.25 367 ALA A O 1
ATOM 2830 N N . LEU A 1 368 ? -24.719 -9.364 1.071 1.00 78.44 368 LEU A N 1
ATOM 2831 C CA . LEU A 1 368 ? -24.311 -10.758 0.914 1.00 78.44 368 LEU A CA 1
ATOM 2832 C C . LEU A 1 368 ? -25.184 -11.740 1.702 1.00 78.44 368 LEU A C 1
ATOM 2834 O O . LEU A 1 368 ? -25.431 -12.840 1.218 1.00 78.44 368 LEU A O 1
ATOM 2838 N N . SER A 1 369 ? -25.687 -11.367 2.882 1.00 75.25 369 SER A N 1
ATOM 2839 C CA . SER A 1 369 ? -26.596 -12.235 3.646 1.00 75.25 369 SER A CA 1
ATOM 2840 C C . SER A 1 369 ? -27.991 -12.347 3.024 1.00 75.25 369 SER A C 1
ATOM 2842 O O . SER A 1 369 ? -28.718 -13.282 3.328 1.00 75.25 369 SER A O 1
ATOM 2844 N N . GLN A 1 370 ? -28.383 -11.384 2.185 1.00 80.25 370 GLN A N 1
ATOM 2845 C CA . GLN A 1 370 ? -29.678 -11.355 1.490 1.00 80.25 370 GLN A CA 1
ATOM 2846 C C . GLN A 1 370 ? -29.649 -12.035 0.115 1.00 80.25 370 GLN A C 1
ATOM 2848 O O . GLN A 1 370 ? -30.646 -12.003 -0.611 1.00 80.25 370 GLN A O 1
ATOM 2853 N N . ARG A 1 371 ? -28.514 -12.634 -0.252 1.00 85.69 371 ARG A N 1
ATOM 2854 C CA . ARG A 1 371 ? -28.359 -13.383 -1.495 1.00 85.69 371 ARG A CA 1
ATOM 2855 C C . ARG A 1 371 ? -29.389 -14.492 -1.607 1.00 85.69 371 ARG A C 1
ATOM 2857 O O . ARG A 1 371 ? -29.663 -15.204 -0.642 1.00 85.69 371 ARG A O 1
ATOM 2864 N N . ARG A 1 372 ? -29.924 -14.657 -2.814 1.00 83.56 372 ARG A N 1
ATOM 2865 C CA . ARG A 1 372 ? -30.937 -15.684 -3.091 1.00 83.56 372 ARG A CA 1
ATOM 2866 C C . ARG A 1 372 ? -30.317 -17.065 -3.270 1.00 83.56 372 ARG A C 1
ATOM 2868 O O . ARG A 1 372 ? -30.968 -18.058 -2.967 1.00 83.56 372 ARG A O 1
ATOM 2875 N N . HIS A 1 373 ? -29.073 -17.118 -3.746 1.00 85.69 373 HIS A N 1
ATOM 2876 C CA . HIS A 1 373 ? -28.392 -18.354 -4.124 1.00 85.69 373 HIS A CA 1
ATOM 2877 C C . HIS A 1 373 ? -27.001 -18.412 -3.485 1.00 85.69 373 HIS A C 1
ATOM 2879 O O . HIS A 1 373 ? -26.008 -18.015 -4.091 1.00 85.69 373 HIS A O 1
ATOM 2885 N N . LEU A 1 374 ? -26.928 -18.867 -2.230 1.00 85.12 374 LEU A N 1
ATOM 2886 C CA . LEU A 1 374 ? -25.679 -18.934 -1.449 1.00 85.12 374 LEU A CA 1
ATOM 2887 C C . LEU A 1 374 ? -24.663 -19.954 -1.990 1.00 85.12 374 LEU A C 1
ATOM 2889 O O . LEU A 1 374 ? -23.483 -19.881 -1.647 1.00 85.12 374 LEU A O 1
ATOM 2893 N N . ASP A 1 375 ? -25.140 -20.884 -2.809 1.00 87.88 375 ASP A N 1
ATOM 2894 C CA . ASP A 1 375 ? -24.423 -21.949 -3.505 1.00 87.88 375 ASP A CA 1
ATOM 2895 C C . ASP A 1 375 ? -23.818 -21.502 -4.843 1.00 87.88 375 ASP A C 1
ATOM 2897 O O . ASP A 1 375 ? -23.080 -22.262 -5.460 1.00 87.88 375 ASP A O 1
ATOM 2901 N N . ARG A 1 376 ? -24.108 -20.281 -5.309 1.00 90.56 376 ARG A N 1
ATOM 2902 C CA . ARG A 1 376 ? -23.594 -19.780 -6.590 1.00 90.56 376 ARG A CA 1
ATOM 2903 C C . ARG A 1 376 ? -22.391 -18.857 -6.421 1.00 90.56 376 ARG A C 1
ATOM 2905 O O . ARG A 1 376 ? -22.287 -18.159 -5.403 1.00 90.56 376 ARG A O 1
ATOM 2912 N N . PRO A 1 377 ? -21.510 -18.782 -7.429 1.00 94.06 377 PRO A N 1
ATOM 2913 C CA . PRO A 1 377 ? -20.560 -17.691 -7.553 1.00 94.06 377 PRO A CA 1
ATOM 2914 C C . PRO A 1 377 ? -21.278 -16.343 -7.641 1.00 94.06 377 PRO A C 1
ATOM 2916 O O . PRO A 1 377 ? -22.425 -16.244 -8.092 1.00 94.06 377 PRO A O 1
ATOM 2919 N N . PHE A 1 378 ? -20.603 -15.283 -7.209 1.00 93.38 378 PHE A N 1
ATOM 2920 C CA . PHE A 1 378 ? -21.187 -13.946 -7.213 1.00 93.38 378 PHE A CA 1
ATOM 2921 C C . PHE A 1 378 ? -20.168 -12.860 -7.527 1.00 93.38 378 PHE A C 1
ATOM 2923 O O . PHE A 1 378 ? -18.991 -12.955 -7.184 1.00 93.38 378 PHE A O 1
ATOM 2930 N N . VAL A 1 379 ? -20.649 -11.785 -8.145 1.00 92.50 379 VAL A N 1
ATOM 2931 C CA . VAL A 1 379 ? -19.844 -10.607 -8.474 1.00 92.50 379 VAL A CA 1
ATOM 2932 C C . VAL A 1 379 ? -20.380 -9.413 -7.701 1.00 92.50 379 VAL A C 1
ATOM 2934 O O . VAL A 1 379 ? -21.531 -9.021 -7.876 1.00 92.50 379 VAL A O 1
ATOM 2937 N N . ILE A 1 380 ? -19.542 -8.818 -6.856 1.00 89.69 380 ILE A N 1
ATOM 2938 C CA . ILE A 1 380 ? -19.831 -7.561 -6.170 1.00 89.69 380 ILE A CA 1
ATOM 2939 C C . ILE A 1 380 ? -19.234 -6.424 -6.987 1.00 89.69 380 ILE A C 1
ATOM 2941 O O . ILE A 1 380 ? -18.031 -6.393 -7.238 1.00 89.69 380 ILE A O 1
ATOM 2945 N N . ILE A 1 381 ? -20.057 -5.449 -7.346 1.00 86.94 381 ILE A N 1
ATOM 2946 C CA . ILE A 1 381 ? -19.588 -4.244 -8.030 1.00 86.94 381 ILE A CA 1
ATOM 2947 C C . ILE A 1 381 ? -19.506 -3.129 -7.021 1.00 86.94 381 ILE A C 1
ATOM 2949 O O . ILE A 1 381 ? -20.506 -2.831 -6.376 1.00 86.94 381 ILE A O 1
ATOM 2953 N N . VAL A 1 382 ? -18.337 -2.503 -6.927 1.00 82.75 382 VAL A N 1
ATOM 2954 C CA . VAL A 1 382 ? -18.098 -1.381 -6.025 1.00 82.75 382 VAL A CA 1
ATOM 2955 C C . VAL A 1 382 ? -17.633 -0.139 -6.777 1.00 82.75 382 VAL A C 1
ATOM 2957 O O . VAL A 1 382 ? -16.976 -0.211 -7.814 1.00 82.75 382 VAL A O 1
ATOM 2960 N N . THR A 1 383 ? -17.952 1.031 -6.233 1.00 77.50 383 THR A N 1
ATOM 2961 C CA . THR A 1 383 ? -17.436 2.334 -6.693 1.00 77.50 383 THR A CA 1
ATOM 2962 C C . THR A 1 383 ? -16.669 3.024 -5.560 1.00 77.50 383 THR A C 1
ATOM 2964 O O . THR A 1 383 ? -16.541 2.456 -4.474 1.00 77.50 383 THR A O 1
ATOM 2967 N N . ASN A 1 384 ? -16.131 4.239 -5.763 1.00 58.25 384 ASN A N 1
ATOM 2968 C CA . ASN A 1 384 ? -15.223 4.897 -4.797 1.00 58.25 384 ASN A CA 1
ATOM 2969 C C . ASN A 1 384 ? -15.784 5.083 -3.377 1.00 58.25 384 ASN A C 1
ATOM 2971 O O . ASN A 1 384 ? -15.035 5.465 -2.484 1.00 58.25 384 ASN A O 1
ATOM 2975 N N . ARG A 1 385 ? -17.086 4.864 -3.163 1.00 51.06 385 ARG A N 1
ATOM 2976 C CA . ARG A 1 385 ? -17.749 5.025 -1.866 1.00 51.06 385 ARG A CA 1
ATOM 2977 C C . ARG A 1 385 ? -17.959 3.725 -1.084 1.00 51.06 385 ARG A C 1
ATOM 2979 O O . ARG A 1 385 ? -18.566 3.794 -0.021 1.00 51.06 385 ARG A O 1
ATOM 2986 N N . ALA A 1 386 ? -17.457 2.575 -1.538 1.00 51.88 386 ALA A N 1
ATOM 2987 C CA . ALA A 1 386 ? -17.314 1.433 -0.635 1.00 51.88 386 ALA A CA 1
ATOM 2988 C C . ALA A 1 386 ? -16.263 1.803 0.424 1.00 51.88 386 ALA A C 1
ATOM 2990 O O . ALA A 1 386 ? -15.080 1.885 0.108 1.00 51.88 386 ALA A O 1
ATOM 2991 N N . ARG A 1 387 ? -16.691 2.143 1.646 1.00 52.00 387 ARG A N 1
ATOM 2992 C CA . ARG A 1 387 ? -15.826 2.651 2.729 1.00 52.00 387 ARG A CA 1
ATOM 2993 C C . ARG A 1 387 ? -15.178 1.519 3.507 1.00 52.00 387 ARG A C 1
ATOM 2995 O O . ARG A 1 387 ? -15.697 0.413 3.539 1.00 52.00 387 ARG A O 1
ATOM 3002 N N . MET A 1 388 ? -14.003 1.763 4.100 1.00 53.34 388 MET A N 1
ATOM 3003 C CA . MET A 1 388 ? -13.183 0.748 4.804 1.00 53.34 388 MET A CA 1
ATOM 3004 C C . MET A 1 388 ? -13.928 0.006 5.931 1.00 53.34 388 MET A C 1
ATOM 3006 O O . MET A 1 388 ? -13.489 -1.071 6.314 1.00 53.34 388 MET A O 1
ATOM 3010 N N . GLY A 1 389 ? -15.058 0.537 6.410 1.00 54.19 389 GLY A N 1
ATOM 3011 C CA . GLY A 1 389 ? -15.910 -0.106 7.417 1.00 54.19 389 GLY A CA 1
ATOM 3012 C C . GLY A 1 389 ? -16.650 -1.371 6.952 1.00 54.19 389 GLY A C 1
ATOM 3013 O O . GLY A 1 389 ? -17.165 -2.103 7.789 1.00 54.19 389 GLY A O 1
ATOM 3014 N N . ASP A 1 390 ? -16.686 -1.670 5.648 1.00 61.91 390 ASP A N 1
ATOM 3015 C CA . ASP A 1 390 ? -17.272 -2.913 5.132 1.00 61.91 390 ASP A CA 1
ATOM 3016 C C . ASP A 1 390 ? -16.219 -4.027 5.022 1.00 61.91 390 ASP A C 1
ATOM 3018 O O . ASP A 1 390 ? -15.427 -4.069 4.070 1.00 61.91 390 ASP A O 1
ATOM 3022 N N . ALA A 1 391 ? -16.232 -4.961 5.975 1.00 69.19 391 ALA A N 1
ATOM 3023 C CA . ALA A 1 391 ? -15.418 -6.170 5.912 1.00 69.19 391 ALA A CA 1
ATOM 3024 C C . ALA A 1 391 ? -16.018 -7.178 4.915 1.00 69.19 391 ALA A C 1
ATOM 3026 O O . ALA A 1 391 ? -17.108 -7.717 5.118 1.00 69.19 391 ALA A O 1
ATOM 3027 N N . PHE A 1 392 ? -15.286 -7.460 3.836 1.00 81.88 392 PHE A N 1
ATOM 3028 C CA . PHE A 1 392 ? -15.647 -8.509 2.878 1.00 81.88 392 PHE A CA 1
ATOM 3029 C C . PHE A 1 392 ? -15.418 -9.896 3.503 1.00 81.88 392 PHE A C 1
ATOM 3031 O O . PHE A 1 392 ? -14.394 -10.077 4.173 1.00 81.88 392 PHE A O 1
ATOM 3038 N N . PRO A 1 393 ? -16.322 -10.874 3.303 1.00 83.69 393 PRO A N 1
ATOM 3039 C CA . PRO A 1 393 ? -16.142 -12.224 3.832 1.00 83.69 393 PRO A CA 1
ATOM 3040 C C . PRO A 1 393 ? -15.019 -12.970 3.101 1.00 83.69 393 PRO A C 1
ATOM 3042 O O . PRO A 1 393 ? -14.683 -12.634 1.968 1.00 83.69 393 PRO A O 1
ATOM 3045 N N . SER A 1 394 ? -14.482 -14.022 3.726 1.00 88.81 394 SER A N 1
ATOM 3046 C CA . SER A 1 394 ? -13.385 -14.844 3.181 1.00 88.81 394 SER A CA 1
ATOM 3047 C C . SER A 1 394 ? -13.700 -15.528 1.851 1.00 88.81 394 SER A C 1
ATOM 3049 O O . SER A 1 394 ? -12.784 -15.809 1.089 1.00 88.81 394 SER A O 1
ATOM 3051 N N . ARG A 1 395 ? -14.987 -15.744 1.544 1.00 89.94 395 ARG A N 1
ATOM 3052 C CA . ARG A 1 395 ? -15.436 -16.275 0.247 1.00 89.94 395 ARG A CA 1
ATOM 3053 C C . ARG A 1 395 ? -15.193 -15.319 -0.921 1.00 89.94 395 ARG A C 1
ATOM 3055 O O . ARG A 1 395 ? -15.249 -15.755 -2.062 1.00 89.94 395 ARG A O 1
ATOM 3062 N N . VAL A 1 396 ? -14.965 -14.027 -0.667 1.00 92.19 396 VAL A N 1
ATOM 3063 C CA . VAL A 1 396 ? -14.544 -13.090 -1.715 1.00 92.19 396 VAL A CA 1
ATOM 3064 C C . VAL A 1 396 ? -13.040 -13.241 -1.887 1.00 92.19 396 VAL A C 1
ATOM 3066 O O . VAL A 1 396 ? -12.268 -12.690 -1.105 1.00 92.19 396 VAL A O 1
ATOM 3069 N N . THR A 1 397 ? -12.642 -14.027 -2.881 1.00 94.06 397 THR A N 1
ATOM 3070 C CA . THR A 1 397 ? -11.246 -14.414 -3.110 1.00 94.06 397 THR A CA 1
ATOM 3071 C C . THR A 1 397 ? -10.563 -13.539 -4.151 1.00 94.06 397 THR A C 1
ATOM 3073 O O . THR A 1 397 ? -9.344 -13.434 -4.124 1.00 94.06 397 THR A O 1
ATOM 3076 N N . TRP A 1 398 ? -11.311 -12.843 -5.011 1.00 95.75 398 TRP A N 1
ATOM 3077 C CA . TRP A 1 398 ? -10.746 -11.953 -6.030 1.00 95.75 398 TRP A CA 1
ATOM 3078 C C . TRP A 1 398 ? -11.187 -10.506 -5.844 1.00 95.75 398 TRP A C 1
ATOM 3080 O O . TRP A 1 398 ? -12.364 -10.216 -5.622 1.00 95.75 398 TRP A O 1
ATOM 3090 N N . PHE A 1 399 ? -10.239 -9.586 -5.992 1.00 94.75 399 PHE A N 1
ATOM 3091 C CA . PHE A 1 399 ? -10.448 -8.145 -5.914 1.00 94.75 399 PHE A CA 1
ATOM 3092 C C . PHE A 1 399 ? -9.812 -7.467 -7.125 1.00 94.75 399 PHE A C 1
ATOM 3094 O O . PHE A 1 399 ? -8.594 -7.417 -7.220 1.00 94.75 399 PHE A O 1
ATOM 3101 N N . VAL A 1 400 ? -10.610 -6.923 -8.039 1.00 94.25 400 VAL A N 1
ATOM 3102 C CA . VAL A 1 400 ? -10.132 -6.361 -9.309 1.00 94.25 400 VAL A CA 1
ATOM 3103 C C . VAL A 1 400 ? -10.359 -4.851 -9.343 1.00 94.25 400 VAL A C 1
ATOM 3105 O O . VAL A 1 400 ? -11.501 -4.390 -9.409 1.00 94.25 400 VAL A O 1
ATOM 3108 N N . ASP A 1 401 ? -9.276 -4.070 -9.299 1.00 91.62 401 ASP A N 1
ATOM 3109 C CA . ASP A 1 401 ? -9.303 -2.607 -9.403 1.00 91.62 401 ASP A CA 1
ATOM 3110 C C . ASP A 1 401 ? -8.759 -2.149 -10.763 1.00 91.62 401 ASP A C 1
ATOM 3112 O O . ASP A 1 401 ? -7.570 -2.270 -11.062 1.00 91.62 401 ASP A O 1
ATOM 3116 N N . PHE A 1 402 ? -9.638 -1.570 -11.582 1.00 89.75 402 PHE A N 1
ATOM 3117 C CA . PHE A 1 402 ? -9.285 -1.028 -12.896 1.00 89.75 402 PHE A CA 1
ATOM 3118 C C . PHE A 1 402 ? -8.807 0.433 -12.847 1.00 89.75 402 PHE A C 1
ATOM 3120 O O . PHE A 1 402 ? -8.621 1.068 -13.893 1.00 89.75 402 PHE A O 1
ATOM 3127 N N . ALA A 1 403 ? -8.604 1.006 -11.656 1.00 85.25 403 ALA A N 1
ATOM 3128 C CA . ALA A 1 403 ? -7.975 2.310 -11.518 1.00 85.25 403 ALA A CA 1
ATOM 3129 C C . ALA A 1 403 ? -6.558 2.282 -12.108 1.00 85.25 403 ALA A C 1
ATOM 3131 O O . ALA A 1 403 ? -5.693 1.516 -11.687 1.00 85.25 403 ALA A O 1
ATOM 3132 N N . ARG A 1 404 ? -6.301 3.173 -13.072 1.00 82.00 404 ARG A N 1
ATOM 3133 C CA . ARG A 1 404 ? -5.006 3.251 -13.763 1.00 82.00 404 ARG A CA 1
ATOM 3134 C C . ARG A 1 404 ? -3.846 3.509 -12.801 1.00 82.00 404 ARG A C 1
ATOM 3136 O O . ARG A 1 404 ? -2.800 2.886 -12.942 1.00 82.00 404 ARG A O 1
ATOM 3143 N N . GLN A 1 405 ? -4.027 4.430 -11.861 1.00 83.50 405 GLN A N 1
ATOM 3144 C CA . GLN A 1 405 ? -3.027 4.785 -10.862 1.00 83.50 405 GLN A CA 1
ATOM 3145 C C . GLN A 1 405 ? -3.738 5.273 -9.597 1.00 83.50 405 GLN A C 1
ATOM 3147 O O . GLN A 1 405 ? -4.702 6.037 -9.690 1.00 83.50 405 GLN A O 1
ATOM 3152 N N . ALA A 1 406 ? -3.278 4.831 -8.429 1.00 80.31 406 ALA A N 1
ATOM 3153 C CA . ALA A 1 406 ? -3.702 5.395 -7.156 1.00 80.31 406 ALA A CA 1
ATOM 3154 C C . ALA A 1 406 ? -3.183 6.836 -7.005 1.00 80.31 406 ALA A C 1
ATOM 3156 O O . ALA A 1 406 ? -2.077 7.152 -7.444 1.00 80.31 406 ALA A O 1
ATOM 3157 N N . ALA A 1 407 ? -3.990 7.713 -6.403 1.00 73.69 407 ALA A N 1
ATOM 3158 C CA . ALA A 1 407 ? -3.609 9.111 -6.192 1.00 73.69 407 ALA A CA 1
ATOM 3159 C C . ALA A 1 407 ? -2.425 9.240 -5.219 1.00 73.69 407 ALA A C 1
ATOM 3161 O O . ALA A 1 407 ? -1.541 10.067 -5.422 1.00 73.69 407 ALA A O 1
ATOM 3162 N N . ASP A 1 408 ? -2.410 8.388 -4.199 1.00 76.00 408 ASP A N 1
ATOM 3163 C CA . ASP A 1 408 ? -1.398 8.303 -3.155 1.00 76.00 408 ASP A CA 1
ATOM 3164 C C . ASP A 1 408 ? -1.375 6.881 -2.567 1.00 76.00 408 ASP A C 1
ATOM 3166 O O . ASP A 1 408 ? -2.189 6.020 -2.939 1.00 76.00 408 ASP A O 1
ATOM 3170 N N . LEU A 1 409 ? -0.412 6.615 -1.683 1.00 79.19 409 LEU A N 1
ATOM 3171 C CA . LEU A 1 409 ? -0.246 5.300 -1.070 1.00 79.19 409 LEU A CA 1
ATOM 3172 C C . LEU A 1 409 ? -1.463 4.912 -0.213 1.00 79.19 409 LEU A C 1
ATOM 3174 O O . LEU A 1 409 ? -1.900 3.763 -0.279 1.00 79.19 409 LEU A O 1
ATOM 3178 N N . ASN A 1 410 ? -2.073 5.862 0.502 1.00 75.56 410 ASN A N 1
ATOM 3179 C CA . ASN A 1 410 ? -3.290 5.621 1.283 1.00 75.56 410 ASN A CA 1
ATOM 3180 C C . ASN A 1 410 ? -4.445 5.163 0.399 1.00 75.56 410 ASN A C 1
ATOM 3182 O O . ASN A 1 410 ? -5.113 4.180 0.712 1.00 75.56 410 ASN A O 1
ATOM 3186 N N . SER A 1 411 ? -4.654 5.822 -0.740 1.00 76.94 411 SER A N 1
ATOM 3187 C CA . SER A 1 411 ? -5.692 5.459 -1.706 1.00 76.94 411 SER A CA 1
ATOM 3188 C C . SER A 1 411 ? -5.507 4.041 -2.245 1.00 76.94 411 SER A C 1
ATOM 3190 O O . SER A 1 411 ? -6.495 3.360 -2.527 1.00 76.94 411 SER A O 1
ATOM 3192 N N . LEU A 1 412 ? -4.255 3.594 -2.399 1.00 84.12 412 LEU A N 1
ATOM 3193 C CA . LEU A 1 412 ? -3.932 2.229 -2.807 1.00 84.12 412 LEU A CA 1
ATOM 3194 C C . LEU A 1 412 ? -4.208 1.237 -1.674 1.00 84.12 412 LEU A C 1
ATOM 3196 O O . LEU A 1 412 ? -4.995 0.306 -1.854 1.00 84.12 412 LEU A O 1
ATOM 3200 N N . LEU A 1 413 ? -3.591 1.451 -0.507 1.00 83.00 413 LEU A N 1
ATOM 3201 C CA . LEU A 1 413 ? -3.681 0.533 0.624 1.00 83.00 413 LEU A CA 1
ATOM 3202 C C . LEU A 1 413 ? -5.108 0.432 1.163 1.00 83.00 413 LEU A C 1
ATOM 3204 O O . LEU A 1 413 ? -5.558 -0.660 1.456 1.00 83.00 413 LEU A O 1
ATOM 3208 N N . GLN A 1 414 ? -5.874 1.518 1.215 1.00 76.19 414 GLN A N 1
ATOM 3209 C CA . GLN A 1 414 ? -7.256 1.515 1.719 1.00 76.19 414 GLN A CA 1
ATOM 3210 C C . GLN A 1 414 ? -8.310 1.214 0.638 1.00 76.19 414 GLN A C 1
ATOM 3212 O O . GLN A 1 414 ? -9.516 1.155 0.918 1.00 76.19 414 GLN A O 1
ATOM 3217 N N . GLY A 1 415 ? -7.862 1.040 -0.608 1.00 81.38 415 GLY A N 1
ATOM 3218 C CA . GLY A 1 415 ? -8.682 0.615 -1.734 1.00 81.38 415 GLY A CA 1
ATOM 3219 C C . GLY A 1 415 ? -9.093 -0.855 -1.626 1.00 81.38 415 GLY A C 1
ATOM 3220 O O . GLY A 1 415 ? -9.370 -1.381 -0.547 1.00 81.38 415 GLY A O 1
ATOM 3221 N N . LEU A 1 416 ? -9.155 -1.551 -2.761 1.00 88.06 416 LEU A N 1
ATOM 3222 C CA . LEU A 1 416 ? -9.453 -2.985 -2.749 1.00 88.06 416 LEU A CA 1
ATOM 3223 C C . LEU A 1 416 ? -8.346 -3.821 -2.089 1.00 88.06 416 LEU A C 1
ATOM 3225 O O . LEU A 1 416 ? -8.649 -4.839 -1.473 1.00 88.06 416 LEU A O 1
ATOM 3229 N N . LEU A 1 417 ? -7.094 -3.358 -2.141 1.00 89.88 417 LEU A N 1
ATOM 3230 C CA . LEU A 1 417 ? -5.949 -4.044 -1.544 1.00 89.88 417 LEU A CA 1
ATOM 3231 C C . LEU A 1 417 ? -6.100 -4.233 -0.024 1.00 89.88 417 LEU A C 1
ATOM 3233 O O . LEU A 1 417 ? -5.983 -5.346 0.481 1.00 89.88 417 LEU A O 1
ATOM 3237 N N . GLY A 1 418 ? -6.436 -3.177 0.716 1.00 86.75 418 GLY A N 1
ATOM 3238 C CA . GLY A 1 418 ? -6.665 -3.266 2.161 1.00 86.75 418 GLY A CA 1
ATOM 3239 C C . GLY A 1 418 ? -7.908 -4.066 2.516 1.00 86.75 418 GLY A C 1
ATOM 3240 O O . GLY A 1 418 ? -7.933 -4.734 3.542 1.00 86.75 418 GLY A O 1
ATOM 3241 N N . ARG A 1 419 ? -8.932 -4.067 1.655 1.00 84.50 419 ARG A N 1
ATOM 3242 C CA . ARG A 1 419 ? -10.156 -4.875 1.842 1.00 84.50 419 ARG A CA 1
ATOM 3243 C C . ARG A 1 419 ? -9.929 -6.360 1.628 1.00 84.50 419 ARG A C 1
ATOM 3245 O O . ARG A 1 419 ? -10.641 -7.174 2.217 1.00 84.50 419 ARG A O 1
ATOM 3252 N N . ALA A 1 420 ? -8.954 -6.700 0.797 1.00 91.06 420 ALA A N 1
ATOM 3253 C CA . ALA A 1 420 ? -8.505 -8.064 0.598 1.00 91.06 420 ALA A CA 1
ATOM 3254 C C . ALA A 1 420 ? -7.766 -8.614 1.831 1.00 91.06 420 ALA A C 1
ATOM 3256 O O . ALA A 1 420 ? -7.690 -9.832 1.990 1.00 91.06 420 ALA A O 1
ATOM 3257 N N . CYS A 1 421 ? -7.291 -7.739 2.728 1.00 90.62 421 CYS A N 1
ATOM 3258 C CA . CYS A 1 421 ? -6.706 -8.115 4.013 1.00 90.62 421 CYS A CA 1
ATOM 3259 C C . CYS A 1 421 ? -7.783 -8.547 5.027 1.00 90.62 421 CYS A C 1
ATOM 3261 O O . CYS A 1 421 ? -8.961 -8.179 4.922 1.00 90.62 421 CYS A O 1
ATOM 3263 N N . GLY A 1 422 ? -7.382 -9.328 6.027 1.00 89.75 422 GLY A N 1
ATOM 3264 C CA . GLY A 1 422 ? -8.232 -9.789 7.122 1.00 89.75 422 GLY A CA 1
ATOM 3265 C C . GLY A 1 422 ? -7.950 -11.231 7.541 1.00 89.75 422 GLY A C 1
ATOM 3266 O O . GLY A 1 422 ? -7.118 -11.923 6.956 1.00 89.75 422 GLY A O 1
ATOM 3267 N N . TYR A 1 423 ? -8.660 -11.683 8.572 1.00 89.69 423 TYR A N 1
ATOM 3268 C CA . TYR A 1 423 ? -8.553 -13.049 9.086 1.00 89.69 423 TYR A CA 1
ATOM 3269 C C . TYR A 1 423 ? -9.223 -14.072 8.170 1.00 89.69 423 TYR A C 1
ATOM 3271 O O . TYR A 1 423 ? -10.308 -13.823 7.642 1.00 89.69 423 TYR A O 1
ATOM 3279 N N . ASN A 1 424 ? -8.592 -15.242 8.039 1.00 90.75 424 ASN A N 1
ATOM 3280 C CA . ASN A 1 424 ? -9.066 -16.386 7.254 1.00 90.75 424 ASN A CA 1
ATOM 3281 C C . ASN A 1 424 ? -9.326 -16.059 5.777 1.00 90.75 424 ASN A C 1
ATOM 3283 O O . ASN A 1 424 ? -10.163 -16.691 5.135 1.00 90.75 424 ASN A O 1
ATOM 3287 N N . LYS A 1 425 ? -8.645 -15.045 5.240 1.00 90.69 425 LYS A N 1
ATOM 3288 C CA . LYS A 1 425 ? -8.729 -14.691 3.825 1.00 90.69 425 LYS A CA 1
ATOM 3289 C C . LYS A 1 425 ? -7.605 -15.351 3.048 1.00 90.69 425 LYS A C 1
ATOM 3291 O O . LYS A 1 425 ? -6.495 -15.462 3.550 1.00 90.69 425 LYS A O 1
ATOM 3296 N N . ASN A 1 426 ? -7.890 -15.721 1.809 1.00 89.75 426 ASN A N 1
ATOM 3297 C CA . ASN A 1 426 ? -6.885 -16.101 0.824 1.00 89.75 426 ASN A CA 1
ATOM 3298 C C . ASN A 1 426 ? -7.152 -15.315 -0.461 1.00 89.75 426 ASN A C 1
ATOM 3300 O O . ASN A 1 426 ? -7.625 -15.849 -1.459 1.00 89.75 426 ASN A O 1
ATOM 3304 N N . SER A 1 427 ? -6.992 -13.998 -0.351 1.00 93.06 427 SER A N 1
ATOM 3305 C CA . SER A 1 427 ? -7.418 -13.063 -1.385 1.00 93.06 427 SER A CA 1
ATOM 3306 C C . SER A 1 427 ? -6.316 -12.820 -2.410 1.00 93.06 427 SER A C 1
ATOM 3308 O O . SER A 1 427 ? -5.154 -12.611 -2.053 1.00 93.06 427 SER A O 1
ATOM 3310 N N . THR A 1 428 ? -6.731 -12.698 -3.660 1.00 95.50 428 THR A N 1
ATOM 3311 C CA . THR A 1 428 ? -5.936 -12.241 -4.790 1.00 95.50 428 THR A CA 1
ATOM 3312 C C . THR A 1 428 ? -6.435 -10.872 -5.242 1.00 95.50 428 THR A C 1
ATOM 3314 O O . THR A 1 428 ? -7.634 -10.652 -5.430 1.00 95.50 428 THR A O 1
ATOM 3317 N N . VAL A 1 429 ? -5.513 -9.929 -5.410 1.00 95.94 429 VAL A N 1
ATOM 3318 C CA . VAL A 1 429 ? -5.794 -8.548 -5.804 1.00 95.94 429 VAL A CA 1
ATOM 3319 C C . VAL A 1 429 ? -5.187 -8.278 -7.169 1.00 95.94 429 VAL A C 1
ATOM 3321 O O . VAL A 1 429 ? -3.991 -8.436 -7.383 1.00 95.94 429 VAL A O 1
ATOM 3324 N N . VAL A 1 430 ? -6.019 -7.828 -8.091 1.00 95.56 430 VAL A N 1
ATOM 3325 C CA . VAL A 1 430 ? -5.646 -7.472 -9.451 1.00 95.56 430 VAL A CA 1
ATOM 3326 C C . VAL A 1 430 ? -5.699 -5.958 -9.557 1.00 95.56 430 VAL A C 1
ATOM 3328 O O . VAL A 1 430 ? -6.717 -5.334 -9.253 1.00 95.56 430 VAL A O 1
ATOM 3331 N N . LEU A 1 431 ? -4.588 -5.369 -9.971 1.00 94.38 431 LEU A N 1
ATOM 3332 C CA . LEU A 1 431 ? -4.392 -3.933 -10.097 1.00 94.38 431 LEU A CA 1
ATOM 3333 C C . LEU A 1 431 ? -3.917 -3.611 -11.518 1.00 94.38 431 LEU A C 1
ATOM 3335 O O . LEU A 1 431 ? -3.526 -4.493 -12.283 1.00 94.38 431 LEU A O 1
ATOM 3339 N N . SER A 1 432 ? -3.877 -2.328 -11.878 1.00 91.00 432 SER A N 1
ATOM 3340 C CA . SER A 1 432 ? -3.057 -1.915 -13.019 1.00 91.00 432 SER A CA 1
ATOM 3341 C C . SER A 1 432 ? -1.591 -2.306 -12.785 1.00 91.00 432 SER A C 1
ATOM 3343 O O . SER A 1 432 ? -1.119 -2.267 -11.648 1.00 91.00 432 SER A O 1
ATOM 3345 N N . ASP A 1 433 ? -0.841 -2.599 -13.850 1.00 88.56 433 ASP A N 1
ATOM 3346 C CA . ASP A 1 433 ? 0.591 -2.938 -13.738 1.00 88.56 433 ASP A CA 1
ATOM 3347 C C . ASP A 1 433 ? 1.391 -1.834 -13.019 1.00 88.56 433 ASP A C 1
ATOM 3349 O O . ASP A 1 433 ? 2.354 -2.087 -12.301 1.00 88.56 433 ASP A O 1
ATOM 3353 N N . GLN A 1 434 ? 0.954 -0.578 -13.160 1.00 85.50 434 GLN A N 1
ATOM 3354 C CA . GLN A 1 434 ? 1.557 0.542 -12.450 1.00 85.50 434 GLN A CA 1
ATOM 3355 C C . GLN A 1 434 ? 1.331 0.455 -10.936 1.00 85.50 434 GLN A C 1
ATOM 3357 O O . GLN A 1 434 ? 2.272 0.696 -10.186 1.00 85.50 434 GLN A O 1
ATOM 3362 N N . ASN A 1 435 ? 0.111 0.145 -10.490 1.00 89.50 435 ASN A N 1
ATOM 3363 C CA . ASN A 1 435 ? -0.219 0.015 -9.072 1.00 89.50 435 ASN A CA 1
ATOM 3364 C C . ASN A 1 435 ? 0.358 -1.269 -8.465 1.00 89.50 435 ASN A C 1
ATOM 3366 O O . ASN A 1 435 ? 0.789 -1.232 -7.319 1.00 89.50 435 ASN A O 1
ATOM 3370 N N . GLU A 1 436 ? 0.416 -2.372 -9.212 1.00 92.06 436 GLU A N 1
ATOM 3371 C CA . GLU A 1 436 ? 1.088 -3.595 -8.759 1.00 92.06 436 GLU A CA 1
ATOM 3372 C C . GLU A 1 436 ? 2.573 -3.333 -8.478 1.00 92.06 436 GLU A C 1
ATOM 3374 O O . GLU A 1 436 ? 3.043 -3.647 -7.384 1.00 92.06 436 GLU A O 1
ATOM 3379 N N . SER A 1 437 ? 3.266 -2.607 -9.363 1.00 85.06 437 SER A N 1
ATOM 3380 C CA . SER A 1 437 ? 4.647 -2.182 -9.115 1.00 85.06 437 SER A CA 1
ATOM 3381 C C . SER A 1 437 ? 4.782 -1.313 -7.854 1.00 85.06 437 SER A C 1
ATOM 3383 O O . SER A 1 437 ? 5.779 -1.444 -7.146 1.00 85.06 437 SER A O 1
ATOM 3385 N N . LEU A 1 438 ? 3.795 -0.460 -7.531 1.00 86.12 438 LEU A N 1
ATOM 3386 C CA . LEU A 1 438 ? 3.792 0.295 -6.265 1.00 86.12 438 LEU A CA 1
ATOM 3387 C C . LEU A 1 438 ? 3.713 -0.642 -5.052 1.00 86.12 438 LEU A C 1
ATOM 3389 O O . LEU A 1 438 ? 4.408 -0.416 -4.064 1.00 86.12 438 LEU A O 1
ATOM 3393 N N . VAL A 1 439 ? 2.876 -1.684 -5.117 1.00 89.44 439 VAL A N 1
ATOM 3394 C CA . VAL A 1 439 ? 2.746 -2.670 -4.034 1.00 89.44 439 VAL A CA 1
ATOM 3395 C C . VAL A 1 439 ? 4.020 -3.495 -3.891 1.00 89.44 439 VAL A C 1
ATOM 3397 O O . VAL A 1 439 ? 4.465 -3.726 -2.769 1.00 89.44 439 VAL A O 1
ATOM 3400 N N . ALA A 1 440 ? 4.633 -3.912 -5.000 1.00 87.00 440 ALA A N 1
ATOM 3401 C CA . ALA A 1 440 ? 5.902 -4.633 -4.986 1.00 87.00 440 ALA A CA 1
ATOM 3402 C C . ALA A 1 440 ? 7.010 -3.801 -4.317 1.00 87.00 440 ALA A C 1
ATOM 3404 O O . ALA A 1 440 ? 7.702 -4.297 -3.426 1.00 87.00 440 ALA A O 1
ATOM 3405 N N . ASP A 1 441 ? 7.115 -2.516 -4.671 1.00 83.44 441 ASP A N 1
ATOM 3406 C CA . ASP A 1 441 ? 8.034 -1.571 -4.031 1.00 83.44 441 ASP A CA 1
ATOM 3407 C C . ASP A 1 441 ? 7.730 -1.428 -2.522 1.00 83.44 441 ASP A C 1
ATOM 3409 O O . ASP A 1 441 ? 8.637 -1.526 -1.691 1.00 83.44 441 ASP A O 1
ATOM 3413 N N . TYR A 1 442 ? 6.451 -1.260 -2.155 1.00 85.88 442 TYR A N 1
ATOM 3414 C CA . TYR A 1 442 ? 5.990 -1.160 -0.763 1.00 85.88 442 TYR A CA 1
ATOM 3415 C C . TYR A 1 442 ? 6.357 -2.400 0.067 1.00 85.88 442 TYR A C 1
ATOM 3417 O O . TYR A 1 442 ? 6.860 -2.271 1.184 1.00 85.88 442 TYR A O 1
ATOM 3425 N N . ARG A 1 443 ? 6.177 -3.603 -0.496 1.00 86.62 443 ARG A N 1
ATOM 3426 C CA . ARG A 1 443 ? 6.557 -4.875 0.139 1.00 86.62 443 ARG A CA 1
ATOM 3427 C C . ARG A 1 443 ? 8.063 -4.984 0.334 1.00 86.62 443 ARG A C 1
ATOM 3429 O O . ARG A 1 443 ? 8.514 -5.334 1.423 1.00 86.62 443 ARG A O 1
ATOM 3436 N N . ARG A 1 444 ? 8.833 -4.661 -0.709 1.00 81.88 444 ARG A N 1
ATOM 3437 C CA . ARG A 1 444 ? 10.300 -4.763 -0.716 1.00 81.88 444 ARG A CA 1
ATOM 3438 C C . ARG A 1 444 ? 10.938 -3.952 0.405 1.00 81.88 444 ARG A C 1
ATOM 3440 O O . ARG A 1 444 ? 11.899 -4.394 1.018 1.00 81.88 444 ARG A O 1
ATOM 3447 N N . ARG A 1 445 ? 10.386 -2.774 0.679 1.00 80.44 445 ARG A N 1
ATOM 3448 C CA . ARG A 1 445 ? 10.903 -1.840 1.683 1.00 80.44 445 ARG A CA 1
ATOM 3449 C C . ARG A 1 445 ? 10.147 -1.878 3.009 1.00 80.44 445 ARG A C 1
ATOM 3451 O O . ARG A 1 445 ? 10.244 -0.938 3.787 1.00 80.44 445 ARG A O 1
ATOM 3458 N N . ARG A 1 446 ? 9.346 -2.923 3.256 1.00 81.25 446 ARG A N 1
ATOM 3459 C CA . ARG A 1 446 ? 8.537 -3.067 4.483 1.00 81.25 446 ARG A CA 1
ATOM 3460 C C . ARG A 1 446 ? 7.779 -1.778 4.849 1.00 81.25 446 ARG A C 1
ATOM 3462 O O . ARG A 1 446 ? 7.669 -1.389 6.009 1.00 81.25 446 ARG A O 1
ATOM 3469 N N . GLY A 1 447 ? 7.248 -1.114 3.825 1.00 77.50 447 GLY A N 1
ATOM 3470 C CA . GLY A 1 447 ? 6.468 0.108 3.952 1.00 77.50 447 GLY A CA 1
ATOM 3471 C C . GLY A 1 447 ? 7.242 1.409 4.170 1.00 77.50 447 GLY A C 1
ATOM 3472 O O . GLY A 1 447 ? 6.633 2.355 4.665 1.00 77.50 447 GLY A O 1
ATOM 3473 N N . GLY A 1 448 ? 8.528 1.471 3.809 1.00 75.94 448 GLY A N 1
ATOM 3474 C CA . GLY A 1 448 ? 9.334 2.699 3.852 1.00 75.94 448 GLY A CA 1
ATOM 3475 C C . GLY A 1 448 ? 8.806 3.861 2.986 1.00 75.94 448 GLY A C 1
ATOM 3476 O O . GLY A 1 448 ? 7.916 3.702 2.143 1.00 75.94 448 GLY A O 1
ATOM 3477 N N . TYR A 1 449 ? 9.371 5.055 3.186 1.00 73.25 449 TYR A N 1
ATOM 3478 C CA . TYR A 1 449 ? 8.843 6.314 2.645 1.00 73.25 449 TYR A CA 1
ATOM 3479 C C . TYR A 1 449 ? 9.434 6.687 1.275 1.00 73.25 449 TYR A C 1
ATOM 3481 O O . TYR A 1 449 ? 10.389 7.444 1.172 1.00 73.25 449 TYR A O 1
ATOM 3489 N N . PHE A 1 450 ? 8.870 6.186 0.179 1.00 78.44 450 PHE A N 1
ATOM 3490 C CA . PHE A 1 450 ? 9.249 6.599 -1.197 1.00 78.44 450 PHE A CA 1
ATOM 3491 C C . PHE A 1 450 ? 8.037 6.952 -2.068 1.00 78.44 450 PHE A C 1
ATOM 3493 O O . PHE A 1 450 ? 8.187 7.339 -3.231 1.00 78.44 450 PHE A O 1
ATOM 3500 N N . TYR A 1 451 ? 6.839 6.854 -1.491 1.00 75.81 451 TYR A N 1
ATOM 3501 C CA . TYR A 1 451 ? 5.584 7.334 -2.053 1.00 75.81 451 TYR A CA 1
ATOM 3502 C C . TYR A 1 451 ? 4.922 8.297 -1.069 1.00 75.81 451 TYR A C 1
ATOM 3504 O O . TYR A 1 451 ? 4.884 7.980 0.121 1.00 75.81 451 TYR A O 1
ATOM 3512 N N . PRO A 1 452 ? 4.387 9.442 -1.536 1.00 72.44 452 PRO A N 1
ATOM 3513 C CA . PRO A 1 452 ? 3.556 10.290 -0.695 1.00 72.44 452 PRO A CA 1
ATOM 3514 C C . PRO A 1 452 ? 2.414 9.461 -0.107 1.00 72.44 452 PRO A C 1
ATOM 3516 O O . PRO A 1 452 ? 1.729 8.724 -0.829 1.00 72.44 452 PRO A O 1
ATOM 3519 N N . THR A 1 453 ? 2.233 9.563 1.205 1.00 72.56 453 THR A N 1
ATOM 3520 C CA . THR A 1 453 ? 1.220 8.798 1.940 1.00 72.56 453 THR A CA 1
ATOM 3521 C C . THR A 1 453 ? -0.168 9.297 1.570 1.00 72.56 453 THR A C 1
ATOM 3523 O O . THR A 1 453 ? -1.051 8.506 1.248 1.00 72.56 453 THR A O 1
ATOM 3526 N N . SER A 1 454 ? -0.323 10.619 1.481 1.00 70.12 454 SER A N 1
ATOM 3527 C CA . SER A 1 454 ? -1.533 11.295 1.020 1.00 70.12 454 SER A CA 1
ATOM 3528 C C . SER A 1 454 ? -1.243 12.519 0.143 1.00 70.12 454 SER A C 1
ATOM 3530 O O . SER A 1 454 ? -0.149 13.088 0.170 1.00 70.12 454 SER A O 1
ATOM 3532 N N . ARG A 1 455 ? -2.271 13.019 -0.554 1.00 64.88 455 ARG A N 1
ATOM 3533 C CA . ARG A 1 455 ? -2.254 14.344 -1.216 1.00 64.88 455 ARG A CA 1
ATOM 3534 C C . ARG A 1 455 ? -1.931 15.532 -0.293 1.00 64.88 455 ARG A C 1
ATOM 3536 O O . ARG A 1 455 ? -1.713 16.632 -0.789 1.00 64.88 455 ARG A O 1
ATOM 3543 N N . HIS A 1 456 ? -1.976 15.335 1.023 1.00 65.25 456 HIS A N 1
ATOM 3544 C CA . HIS A 1 456 ? -1.685 16.346 2.039 1.00 65.25 456 HIS A CA 1
ATOM 3545 C C . HIS A 1 456 ? -0.319 16.136 2.693 1.00 65.25 456 HIS A C 1
ATOM 3547 O O . HIS A 1 456 ? -0.043 16.791 3.691 1.00 65.25 456 HIS A O 1
ATOM 3553 N N . SER A 1 457 ? 0.513 15.243 2.147 1.00 70.12 457 SER A N 1
ATOM 3554 C CA . SER A 1 457 ? 1.831 14.899 2.682 1.00 70.12 457 SER A CA 1
ATOM 3555 C C . SER A 1 457 ? 2.964 15.180 1.691 1.00 70.12 457 SER A C 1
ATOM 3557 O O . SER A 1 457 ? 2.746 15.220 0.477 1.00 70.12 457 SER A O 1
ATOM 3559 N N . VAL A 1 458 ? 4.172 15.334 2.219 1.00 72.38 458 VAL A N 1
ATOM 3560 C CA . VAL A 1 458 ? 5.456 15.394 1.520 1.00 72.38 458 VAL A CA 1
ATOM 3561 C C . VAL A 1 458 ? 6.434 14.442 2.214 1.00 72.38 458 VAL A C 1
ATOM 3563 O O . VAL A 1 458 ? 6.303 14.180 3.406 1.00 72.38 458 VAL A O 1
ATOM 3566 N N . ILE A 1 459 ? 7.385 13.883 1.468 1.00 76.88 459 ILE A N 1
ATOM 3567 C CA . ILE A 1 459 ? 8.440 13.023 2.016 1.00 76.88 459 ILE A CA 1
ATOM 3568 C C . ILE A 1 459 ? 9.663 13.891 2.298 1.00 76.88 459 ILE A C 1
ATOM 3570 O O . ILE A 1 459 ? 10.152 14.557 1.384 1.00 76.88 459 ILE A O 1
ATOM 3574 N N . ALA A 1 460 ? 10.169 13.845 3.525 1.00 73.81 460 ALA A N 1
ATOM 3575 C CA . ALA A 1 460 ? 11.394 14.525 3.918 1.00 73.81 460 ALA A CA 1
ATOM 3576 C C . ALA A 1 460 ? 12.643 13.665 3.727 1.00 73.81 460 ALA A C 1
ATOM 3578 O O . ALA A 1 460 ? 12.610 12.429 3.744 1.00 73.81 460 ALA A O 1
ATOM 3579 N N . GLY A 1 461 ? 13.772 14.354 3.576 1.00 75.19 461 GLY A N 1
ATOM 3580 C CA . GLY A 1 461 ? 15.073 13.752 3.322 1.00 75.19 461 GLY A CA 1
ATOM 3581 C C . GLY A 1 461 ? 15.287 13.325 1.867 1.00 75.19 461 GLY A C 1
ATOM 3582 O O . GLY A 1 461 ? 14.410 13.422 1.000 1.00 75.19 461 GLY A O 1
ATOM 3583 N N . VAL A 1 462 ? 16.505 12.846 1.595 1.00 71.75 462 VAL A N 1
ATOM 3584 C CA . VAL A 1 462 ? 16.908 12.383 0.263 1.00 71.75 462 VAL A CA 1
ATOM 3585 C C . VAL A 1 462 ? 16.186 11.077 -0.046 1.00 71.75 462 VAL A C 1
ATOM 3587 O O . VAL A 1 462 ? 16.633 10.000 0.333 1.00 71.75 462 VAL A O 1
ATOM 3590 N N . HIS A 1 463 ? 15.078 11.175 -0.767 1.00 73.19 463 HIS A N 1
ATOM 3591 C CA . HIS A 1 463 ? 14.357 10.030 -1.295 1.00 73.19 463 HIS A CA 1
ATOM 3592 C C . HIS A 1 463 ? 14.491 9.998 -2.813 1.00 73.19 463 HIS A C 1
ATOM 3594 O O . HIS A 1 463 ? 14.553 11.024 -3.495 1.00 73.19 463 HIS A O 1
ATOM 3600 N N . ARG A 1 464 ? 14.529 8.793 -3.373 1.00 68.62 464 ARG A N 1
ATOM 3601 C CA . ARG A 1 464 ? 14.635 8.608 -4.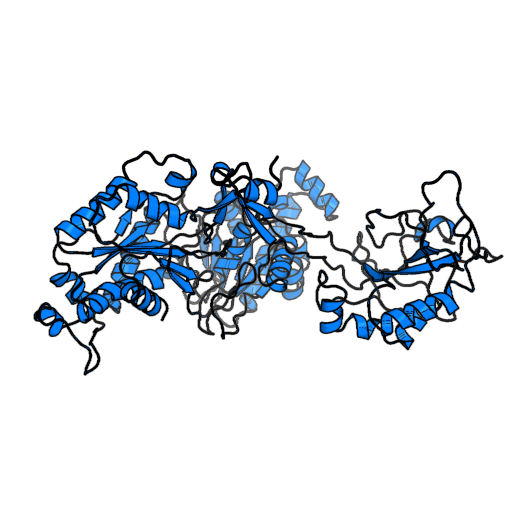816 1.00 68.62 464 ARG A CA 1
ATOM 3602 C C . ARG A 1 464 ? 13.765 7.454 -5.242 1.00 68.62 464 ARG A C 1
ATOM 3604 O O . ARG A 1 464 ? 14.018 6.302 -4.911 1.00 68.62 464 ARG A O 1
ATOM 3611 N N . ARG A 1 465 ? 12.789 7.780 -6.079 1.00 69.00 465 ARG A N 1
ATOM 3612 C CA . ARG A 1 465 ? 12.126 6.819 -6.947 1.00 69.00 465 ARG A CA 1
ATOM 3613 C C . ARG A 1 465 ? 12.720 6.981 -8.336 1.00 69.00 465 ARG A C 1
ATOM 3615 O O . ARG A 1 465 ? 12.246 7.795 -9.128 1.00 69.00 465 ARG A O 1
ATOM 3622 N N . GLY A 1 466 ? 13.787 6.242 -8.626 1.00 63.81 466 GLY A N 1
ATOM 3623 C CA . GLY A 1 466 ? 14.372 6.255 -9.962 1.00 63.81 466 GLY A CA 1
ATOM 3624 C C . GLY A 1 466 ? 13.330 5.877 -11.021 1.00 63.81 466 GLY A C 1
ATOM 3625 O O . GLY A 1 466 ? 12.394 5.111 -10.758 1.00 63.81 466 GLY A O 1
ATOM 3626 N N . ALA A 1 467 ? 13.479 6.397 -12.240 1.00 65.88 467 ALA A N 1
ATOM 3627 C CA . ALA A 1 467 ? 12.898 5.712 -13.390 1.00 65.88 467 ALA A CA 1
ATOM 3628 C C . ALA A 1 467 ? 13.501 4.295 -13.459 1.00 65.88 467 ALA A C 1
ATOM 3630 O O . ALA A 1 467 ? 14.661 4.138 -13.064 1.00 65.88 467 ALA A O 1
ATOM 3631 N N . PRO A 1 468 ? 12.758 3.280 -13.938 1.00 71.56 468 PRO A N 1
ATOM 3632 C CA . PRO A 1 468 ? 13.342 1.971 -14.196 1.00 71.56 468 PRO A CA 1
ATOM 3633 C C . PRO A 1 468 ? 14.635 2.113 -15.010 1.00 71.56 468 PRO A C 1
ATOM 3635 O O . PRO A 1 468 ? 14.662 2.810 -16.028 1.00 71.56 468 PRO A O 1
ATOM 3638 N N . THR A 1 469 ? 15.710 1.508 -14.517 1.00 76.44 469 THR A N 1
ATOM 3639 C CA . THR A 1 469 ? 17.017 1.460 -15.163 1.00 76.44 469 THR A CA 1
ATOM 3640 C C . THR A 1 469 ? 17.275 0.047 -15.653 1.00 76.44 469 THR A C 1
ATOM 3642 O O . THR A 1 469 ? 17.003 -0.928 -14.959 1.00 76.44 469 THR A O 1
ATOM 3645 N N . ASN A 1 470 ? 17.833 -0.057 -16.852 1.00 81.12 470 ASN A N 1
ATOM 3646 C CA . ASN A 1 470 ? 18.230 -1.329 -17.451 1.00 81.12 470 ASN A CA 1
ATOM 3647 C C . ASN A 1 470 ? 19.751 -1.527 -17.335 1.00 81.12 470 ASN A C 1
ATOM 3649 O O . ASN A 1 470 ? 20.321 -2.335 -18.056 1.00 81.12 470 ASN A O 1
ATOM 3653 N N . VAL A 1 471 ? 20.420 -0.737 -16.489 1.00 85.31 471 VAL A N 1
ATOM 3654 C CA . VAL A 1 471 ? 21.853 -0.857 -16.218 1.00 85.31 471 VAL A CA 1
ATOM 3655 C C . VAL A 1 471 ? 22.150 -0.783 -14.733 1.00 85.31 471 VAL A C 1
ATOM 3657 O O . VAL A 1 471 ? 21.494 -0.033 -14.004 1.00 85.31 471 VAL A O 1
ATOM 3660 N N . ILE A 1 472 ? 23.214 -1.473 -14.340 1.00 88.81 472 ILE A N 1
ATOM 3661 C CA . ILE A 1 472 ? 23.906 -1.304 -13.068 1.00 88.81 472 ILE A CA 1
ATOM 3662 C C . ILE A 1 472 ? 25.238 -0.581 -13.288 1.00 88.81 472 ILE A C 1
ATOM 3664 O O . ILE A 1 472 ? 25.848 -0.683 -14.355 1.00 88.81 472 ILE A O 1
ATOM 3668 N N . ARG A 1 473 ? 25.675 0.198 -12.294 1.00 89.75 473 ARG A N 1
ATOM 3669 C CA . ARG A 1 473 ? 26.946 0.933 -12.327 1.00 89.75 473 ARG A CA 1
ATOM 3670 C C . ARG A 1 473 ? 27.869 0.385 -11.260 1.00 89.75 473 ARG A C 1
ATOM 3672 O O . ARG A 1 473 ? 27.677 0.678 -10.086 1.00 89.75 473 ARG A O 1
ATOM 3679 N N . LEU A 1 474 ? 28.870 -0.369 -11.680 1.00 93.00 474 LEU A N 1
ATOM 3680 C CA . LEU A 1 474 ? 29.898 -0.887 -10.793 1.00 93.00 474 LEU A CA 1
ATOM 3681 C C . LEU A 1 474 ? 31.056 0.110 -10.752 1.00 93.00 474 LEU A C 1
ATOM 3683 O O . LEU A 1 474 ? 31.495 0.559 -11.811 1.00 93.00 474 LEU A O 1
ATOM 3687 N N . ARG A 1 475 ? 31.531 0.487 -9.563 1.00 92.31 475 ARG A N 1
ATOM 3688 C CA . ARG A 1 475 ? 32.628 1.452 -9.399 1.00 92.31 475 ARG A CA 1
ATOM 3689 C C . ARG A 1 475 ? 33.876 0.782 -8.833 1.00 92.31 475 ARG A C 1
ATOM 3691 O O . ARG A 1 475 ? 33.763 -0.147 -8.041 1.00 92.31 475 ARG A O 1
ATOM 3698 N N . ALA A 1 476 ? 35.043 1.284 -9.224 1.00 89.19 476 ALA A N 1
ATOM 3699 C CA . ALA A 1 476 ? 36.341 0.762 -8.799 1.00 89.19 476 ALA A CA 1
ATOM 3700 C C . ALA A 1 476 ? 36.662 1.060 -7.325 1.00 89.19 476 ALA A C 1
ATOM 3702 O O . ALA A 1 476 ? 37.471 0.366 -6.720 1.00 89.19 476 ALA A O 1
ATOM 3703 N N . ASP A 1 477 ? 36.031 2.088 -6.750 1.00 86.44 477 ASP A N 1
ATOM 3704 C CA . ASP A 1 477 ? 36.208 2.515 -5.358 1.00 86.44 477 ASP A CA 1
ATOM 3705 C C . ASP A 1 477 ? 35.326 1.746 -4.361 1.00 86.44 477 ASP A C 1
ATOM 3707 O O . ASP A 1 477 ? 35.389 2.003 -3.159 1.00 86.44 477 ASP A O 1
ATOM 3711 N N . LEU A 1 478 ? 34.521 0.788 -4.834 1.00 87.75 478 LEU A N 1
ATOM 3712 C CA . LEU A 1 478 ? 33.808 -0.133 -3.955 1.00 87.75 478 LEU A CA 1
ATOM 3713 C C . LEU A 1 478 ? 34.817 -1.036 -3.238 1.00 87.75 478 LEU A C 1
ATOM 3715 O O . LEU A 1 478 ? 35.705 -1.620 -3.861 1.00 87.75 478 LEU A O 1
ATOM 3719 N N . ASN A 1 479 ? 34.679 -1.162 -1.918 1.00 87.12 479 ASN A N 1
ATOM 3720 C CA . ASN A 1 479 ? 35.583 -1.959 -1.093 1.00 87.12 479 ASN A CA 1
ATOM 3721 C C . ASN A 1 479 ? 35.272 -3.465 -1.184 1.00 87.12 479 ASN A C 1
ATOM 3723 O O . ASN A 1 479 ? 34.972 -4.100 -0.180 1.00 87.12 479 ASN A O 1
ATOM 3727 N N . ASP A 1 480 ? 35.351 -4.030 -2.390 1.00 95.50 480 ASP A N 1
ATOM 3728 C CA . ASP A 1 480 ? 35.099 -5.445 -2.666 1.00 95.50 480 ASP A CA 1
ATOM 3729 C C . ASP A 1 480 ? 36.291 -6.079 -3.422 1.00 95.50 480 ASP A C 1
ATOM 3731 O O . ASP A 1 480 ? 36.745 -5.514 -4.424 1.00 95.50 480 ASP A O 1
ATOM 3735 N N . PRO A 1 481 ? 36.836 -7.230 -2.970 1.00 95.12 481 PRO A N 1
ATOM 3736 C CA . PRO A 1 481 ? 38.002 -7.856 -3.598 1.00 95.12 481 PRO A CA 1
ATOM 3737 C C . PRO A 1 481 ? 37.786 -8.293 -5.052 1.00 95.12 481 PRO A C 1
ATOM 3739 O O . PRO A 1 481 ? 38.692 -8.130 -5.867 1.00 95.12 481 PRO A O 1
ATOM 3742 N N . VAL A 1 482 ? 36.604 -8.821 -5.392 1.00 96.44 482 VAL A N 1
ATOM 3743 C CA . VAL A 1 482 ? 36.289 -9.304 -6.748 1.00 96.44 482 VAL A CA 1
ATOM 3744 C C . VAL A 1 482 ? 36.139 -8.120 -7.695 1.00 96.44 482 VAL A C 1
ATOM 3746 O O . VAL A 1 482 ? 36.660 -8.139 -8.809 1.00 96.44 482 VAL A O 1
ATOM 3749 N N . VAL A 1 483 ? 35.485 -7.050 -7.234 1.00 96.12 483 VAL A N 1
ATOM 3750 C CA . VAL A 1 483 ? 35.365 -5.798 -7.991 1.00 96.12 483 VAL A CA 1
ATOM 3751 C C . VAL A 1 483 ? 36.738 -5.173 -8.232 1.00 96.12 483 VAL A C 1
ATOM 3753 O O . VAL A 1 483 ? 37.029 -4.760 -9.354 1.00 96.12 483 VAL A O 1
ATOM 3756 N N . ARG A 1 484 ? 37.607 -5.137 -7.216 1.00 95.94 484 ARG A N 1
ATOM 3757 C CA . ARG A 1 484 ? 38.969 -4.600 -7.343 1.00 95.94 484 ARG A CA 1
ATOM 3758 C C . ARG A 1 484 ? 39.787 -5.367 -8.379 1.00 95.94 484 ARG A C 1
ATOM 3760 O O . ARG A 1 484 ? 40.398 -4.741 -9.242 1.00 95.94 484 ARG A O 1
ATOM 3767 N N . GLU A 1 485 ? 39.759 -6.694 -8.314 1.00 97.25 485 GLU A N 1
ATOM 3768 C CA . GLU A 1 485 ? 40.446 -7.559 -9.276 1.00 97.25 485 GLU A CA 1
ATOM 3769 C C . GLU A 1 485 ? 39.894 -7.370 -10.695 1.00 97.25 485 GLU A C 1
ATOM 3771 O O . GLU A 1 485 ? 40.647 -7.238 -11.658 1.00 97.25 485 GLU A O 1
ATOM 3776 N N . PHE A 1 486 ? 38.572 -7.252 -10.832 1.00 97.75 486 PHE A N 1
ATOM 3777 C CA . PHE A 1 486 ? 37.933 -6.981 -12.115 1.00 97.75 486 PHE A CA 1
ATOM 3778 C C . PHE A 1 486 ? 38.404 -5.659 -12.736 1.00 97.75 486 PHE A C 1
ATOM 3780 O O . PHE A 1 486 ? 38.734 -5.622 -13.921 1.00 97.75 486 PHE A O 1
ATOM 3787 N N . PHE A 1 487 ? 38.488 -4.577 -11.955 1.00 97.12 487 PHE A N 1
ATOM 3788 C CA . PHE A 1 487 ? 39.002 -3.299 -12.458 1.00 97.12 487 PHE A CA 1
ATOM 3789 C C . PHE A 1 487 ? 40.505 -3.329 -12.765 1.00 97.12 487 PHE A C 1
ATOM 3791 O O . PHE A 1 487 ? 40.923 -2.664 -13.714 1.00 97.12 487 PHE A O 1
ATOM 3798 N N . ALA A 1 488 ? 41.300 -4.111 -12.028 1.00 95.94 488 ALA A N 1
ATOM 3799 C CA . ALA A 1 488 ? 42.716 -4.318 -12.335 1.00 95.94 488 ALA A CA 1
ATOM 3800 C C . ALA A 1 488 ? 42.896 -5.012 -13.696 1.00 95.94 488 ALA A C 1
ATOM 3802 O O . ALA A 1 488 ? 43.614 -4.501 -14.555 1.00 95.94 488 ALA A O 1
ATOM 3803 N N . ARG A 1 489 ? 42.150 -6.093 -13.949 1.00 97.06 489 ARG A N 1
ATOM 3804 C CA . ARG A 1 489 ? 42.161 -6.785 -15.248 1.00 97.06 489 ARG A CA 1
ATOM 3805 C C . ARG A 1 489 ? 41.605 -5.929 -16.383 1.00 97.06 489 ARG A C 1
ATOM 3807 O O . ARG A 1 489 ? 42.149 -5.940 -17.481 1.00 97.06 489 ARG A O 1
ATOM 3814 N N . LEU A 1 490 ? 40.567 -5.122 -16.133 1.00 95.12 490 LEU A N 1
ATOM 3815 C CA . LEU A 1 490 ? 40.095 -4.142 -17.120 1.00 95.12 490 LEU A CA 1
ATOM 3816 C C . LEU A 1 490 ? 41.172 -3.111 -17.481 1.00 95.12 490 LEU A C 1
ATOM 3818 O O . LEU A 1 490 ? 41.266 -2.716 -18.644 1.00 95.12 490 LEU A O 1
ATOM 3822 N N . GLN A 1 491 ? 41.962 -2.650 -16.508 1.00 94.81 491 GLN A N 1
ATOM 3823 C CA . GLN A 1 491 ? 43.070 -1.737 -16.776 1.00 94.81 491 GLN A CA 1
ATOM 3824 C C . GLN A 1 491 ? 44.107 -2.406 -17.689 1.00 94.81 491 GLN A C 1
ATOM 3826 O O . GLN A 1 491 ? 44.409 -1.872 -18.756 1.00 94.81 491 GLN A O 1
ATOM 3831 N N . GLU A 1 492 ? 44.593 -3.580 -17.294 1.00 95.06 492 GLU A N 1
ATOM 3832 C CA . GLU A 1 492 ? 45.683 -4.285 -17.973 1.00 95.06 492 GLU A CA 1
ATOM 3833 C C . GLU A 1 492 ? 45.280 -4.793 -19.368 1.00 95.06 492 GLU A C 1
ATOM 3835 O O . GLU A 1 492 ? 45.952 -4.517 -20.363 1.00 95.06 492 GLU A O 1
ATOM 3840 N N . GLU A 1 493 ? 44.156 -5.505 -19.465 1.00 93.81 493 GLU A N 1
ATOM 3841 C CA . GLU A 1 493 ? 43.777 -6.238 -20.679 1.00 93.81 493 GLU A CA 1
ATOM 3842 C C . GLU A 1 493 ? 42.995 -5.384 -21.683 1.00 93.81 493 GLU A C 1
ATOM 3844 O O . GLU A 1 493 ? 42.964 -5.703 -22.871 1.00 93.81 493 GLU A O 1
ATOM 3849 N N . VAL A 1 494 ? 42.363 -4.290 -21.239 1.00 91.31 494 VAL A N 1
ATOM 3850 C CA . VAL A 1 494 ? 41.510 -3.455 -22.103 1.00 91.31 494 VAL A CA 1
ATOM 3851 C C . VAL A 1 494 ? 42.061 -2.042 -22.253 1.00 91.31 494 VAL A C 1
ATOM 3853 O O . VAL A 1 494 ? 42.199 -1.540 -23.370 1.00 91.31 494 VAL A O 1
ATOM 3856 N N . VAL A 1 495 ? 42.367 -1.362 -21.149 1.00 90.19 495 VAL A N 1
ATOM 3857 C CA . VAL A 1 495 ? 42.724 0.064 -21.187 1.00 90.19 495 VAL A CA 1
ATOM 3858 C C . VAL A 1 495 ? 44.148 0.277 -21.689 1.00 90.19 495 VAL A C 1
ATOM 3860 O O . VAL A 1 495 ? 44.332 1.062 -22.619 1.00 90.19 495 VAL A O 1
ATOM 3863 N N . ASP A 1 496 ? 45.142 -0.424 -21.147 1.00 89.12 496 ASP A N 1
ATOM 3864 C CA . ASP A 1 496 ? 46.559 -0.203 -21.477 1.00 89.12 496 ASP A CA 1
ATOM 3865 C C . ASP A 1 496 ? 46.896 -0.555 -22.934 1.00 89.12 496 ASP A C 1
ATOM 3867 O O . ASP A 1 496 ? 47.736 0.088 -23.579 1.00 89.12 496 ASP A O 1
ATOM 3871 N N . GLY A 1 497 ? 46.176 -1.529 -23.494 1.00 83.88 497 GLY A N 1
ATOM 3872 C CA . GLY A 1 497 ? 46.279 -1.908 -24.900 1.00 83.88 497 GLY A CA 1
ATOM 3873 C C . GLY A 1 497 ? 45.674 -0.884 -25.868 1.00 83.88 497 GLY A C 1
ATOM 3874 O O . GLY A 1 497 ? 46.190 -0.718 -26.978 1.00 83.88 497 GLY A O 1
ATOM 3875 N N . LEU A 1 498 ? 44.612 -0.173 -25.463 1.00 85.19 498 LEU A N 1
ATOM 3876 C CA . LEU A 1 498 ? 43.757 0.604 -26.372 1.00 85.19 498 LEU A CA 1
ATOM 3877 C C . LEU A 1 498 ? 43.800 2.120 -26.158 1.00 85.19 498 LEU A C 1
ATOM 3879 O O . LEU A 1 498 ? 43.548 2.868 -27.109 1.00 85.19 498 LEU A O 1
ATOM 3883 N N . ILE A 1 499 ? 44.110 2.604 -24.957 1.00 86.56 499 ILE A N 1
ATOM 3884 C CA . ILE A 1 499 ? 44.161 4.033 -24.632 1.00 86.56 499 ILE A CA 1
ATOM 3885 C C . ILE A 1 499 ? 45.584 4.575 -24.788 1.00 86.56 499 ILE A C 1
ATOM 3887 O O . ILE A 1 499 ? 46.578 3.941 -24.442 1.00 86.56 499 ILE A O 1
ATOM 3891 N N . LEU A 1 500 ? 45.691 5.783 -25.343 1.00 86.12 500 LEU A N 1
ATOM 3892 C CA . LEU A 1 500 ? 46.941 6.535 -25.352 1.00 86.12 500 LEU A CA 1
ATOM 3893 C C . LEU A 1 500 ? 47.090 7.275 -24.019 1.00 86.12 500 LEU A C 1
ATOM 3895 O O . LEU A 1 500 ? 46.339 8.213 -23.750 1.00 86.12 500 LEU A O 1
ATOM 3899 N N . GLN A 1 501 ? 48.064 6.843 -23.221 1.00 90.19 501 GLN A N 1
ATOM 3900 C CA . GLN A 1 501 ? 48.449 7.467 -21.955 1.00 90.19 501 GLN A CA 1
ATOM 3901 C C . GLN A 1 501 ? 49.200 8.793 -22.180 1.00 90.19 501 GLN A C 1
ATOM 3903 O O . GLN A 1 501 ? 49.645 9.069 -23.299 1.00 90.19 501 GLN A O 1
ATOM 3908 N N . ASP A 1 502 ? 49.295 9.614 -21.133 1.00 87.94 502 ASP A N 1
ATOM 3909 C CA . ASP A 1 502 ? 49.884 10.959 -21.141 1.00 87.94 502 ASP A CA 1
ATOM 3910 C C . ASP A 1 502 ? 49.293 11.886 -22.224 1.00 87.94 502 ASP A C 1
ATOM 3912 O O . ASP A 1 502 ? 49.973 12.525 -23.033 1.00 87.94 502 ASP A O 1
ATOM 3916 N N . ARG A 1 503 ? 47.956 11.916 -22.311 1.00 85.19 503 ARG A N 1
ATOM 3917 C CA . ARG A 1 503 ? 47.230 12.721 -23.307 1.00 85.19 503 ARG A CA 1
ATOM 3918 C C . ARG A 1 503 ? 46.206 13.635 -22.665 1.00 85.19 503 ARG A C 1
ATOM 3920 O O . ARG A 1 503 ? 45.417 13.232 -21.815 1.00 85.19 503 ARG A O 1
ATOM 3927 N N . ALA A 1 504 ? 46.140 14.857 -23.194 1.00 83.44 504 ALA A N 1
ATOM 3928 C CA . ALA A 1 504 ? 45.175 15.870 -22.778 1.00 83.44 504 ALA A CA 1
ATOM 3929 C C . ALA A 1 504 ? 43.712 15.459 -23.030 1.00 83.44 504 ALA A C 1
ATOM 3931 O O . ALA A 1 504 ? 42.792 15.923 -22.355 1.00 83.44 504 ALA A O 1
ATOM 3932 N N . THR A 1 505 ? 43.468 14.566 -23.988 1.00 83.50 505 THR A N 1
ATOM 3933 C CA . THR A 1 505 ? 42.138 14.057 -24.326 1.00 83.50 505 THR A CA 1
ATOM 3934 C C . THR A 1 505 ? 42.129 12.539 -24.348 1.00 83.50 505 THR A C 1
ATOM 3936 O O . THR A 1 505 ? 43.091 11.917 -24.803 1.00 83.50 505 THR A O 1
ATOM 3939 N N . LEU A 1 506 ? 41.003 11.950 -23.935 1.00 82.56 506 LEU A N 1
ATOM 3940 C CA . LEU A 1 506 ? 40.773 10.512 -24.025 1.00 82.56 506 LEU A CA 1
ATOM 3941 C C . LEU A 1 506 ? 40.837 10.081 -25.495 1.00 82.56 506 LEU A C 1
ATOM 3943 O O . LEU A 1 506 ? 39.920 10.343 -26.279 1.00 82.56 506 LEU A O 1
ATOM 3947 N N . SER A 1 507 ? 41.956 9.468 -25.861 1.00 81.94 507 SER A N 1
ATOM 3948 C CA . SER A 1 507 ? 42.301 9.111 -27.232 1.00 81.94 507 SER A CA 1
ATOM 3949 C C . SER A 1 507 ? 42.642 7.632 -27.287 1.00 81.94 507 SER A C 1
ATOM 3951 O O . SER A 1 507 ? 43.299 7.107 -26.393 1.00 81.94 507 SER A O 1
ATOM 3953 N N . THR A 1 508 ? 42.195 6.960 -28.344 1.00 81.88 508 THR A N 1
ATOM 3954 C CA . THR A 1 508 ? 42.370 5.509 -28.497 1.00 81.88 508 THR A CA 1
ATOM 3955 C C . THR A 1 508 ? 43.276 5.196 -29.678 1.00 81.88 508 THR A C 1
ATOM 3957 O O . THR A 1 508 ? 43.323 5.966 -30.644 1.00 81.88 508 THR A O 1
ATOM 3960 N N . ARG A 1 509 ? 43.991 4.072 -29.615 1.00 77.75 509 ARG A N 1
ATOM 3961 C CA . ARG A 1 509 ? 44.697 3.497 -30.762 1.00 77.75 509 ARG A CA 1
ATOM 3962 C C . ARG A 1 509 ? 43.627 3.054 -31.769 1.00 77.75 509 ARG A C 1
ATOM 3964 O O . ARG A 1 509 ? 42.780 2.232 -31.444 1.00 77.75 509 ARG A O 1
ATOM 3971 N N . ARG A 1 510 ? 43.579 3.676 -32.953 1.00 63.31 510 ARG A N 1
ATOM 3972 C CA . ARG A 1 510 ? 42.566 3.350 -33.975 1.00 63.31 510 ARG A CA 1
ATOM 3973 C C . ARG A 1 510 ? 42.902 2.022 -34.650 1.00 63.31 510 ARG A C 1
ATOM 3975 O O . ARG A 1 510 ? 44.033 1.858 -35.109 1.00 63.31 510 ARG A O 1
ATOM 3982 N N . ASN A 1 511 ? 41.902 1.161 -34.819 1.00 61.44 511 ASN A N 1
ATOM 3983 C CA . ASN A 1 511 ? 41.997 0.046 -35.756 1.00 61.44 511 ASN A CA 1
ATOM 3984 C C . ASN A 1 511 ? 42.045 0.595 -37.194 1.00 61.44 511 ASN A C 1
ATOM 3986 O O . ASN A 1 511 ? 41.343 1.551 -37.535 1.00 61.44 511 ASN A O 1
ATOM 3990 N N . ARG A 1 512 ? 42.940 0.045 -38.025 1.00 54.28 512 ARG A N 1
ATOM 3991 C CA . ARG A 1 512 ? 43.218 0.535 -39.392 1.00 54.28 512 ARG A CA 1
ATOM 3992 C C . ARG A 1 512 ? 42.104 0.223 -40.403 1.00 54.28 512 ARG A C 1
ATOM 3994 O O . ARG A 1 512 ? 42.121 0.781 -41.493 1.00 54.28 512 ARG A O 1
ATOM 4001 N N . ASP A 1 513 ? 41.167 -0.641 -40.044 1.00 58.66 513 ASP A N 1
ATOM 4002 C CA . ASP A 1 513 ? 40.125 -1.239 -40.888 1.00 58.66 513 ASP A CA 1
ATOM 4003 C C . ASP A 1 513 ? 38.717 -0.643 -40.667 1.00 58.66 513 ASP A C 1
ATOM 4005 O O . ASP A 1 513 ? 37.803 -0.937 -41.432 1.00 58.66 513 ASP A O 1
ATOM 4009 N N . GLY A 1 514 ? 38.530 0.215 -39.657 1.00 58.59 514 GLY A N 1
ATOM 4010 C CA . GLY A 1 514 ? 37.226 0.809 -39.341 1.00 58.59 514 GLY A CA 1
ATOM 4011 C C . GLY A 1 514 ? 36.232 -0.151 -38.672 1.00 58.59 514 GLY A C 1
ATOM 4012 O O . GLY A 1 514 ? 35.045 0.174 -38.614 1.00 58.59 514 GLY A O 1
ATOM 4013 N N . SER A 1 515 ? 36.694 -1.302 -38.169 1.00 66.06 515 SER A N 1
ATOM 4014 C CA . SER A 1 515 ? 35.886 -2.235 -37.376 1.00 66.06 515 SER A CA 1
ATOM 4015 C C . SER A 1 515 ? 35.534 -1.658 -35.995 1.00 66.06 515 SER A C 1
ATOM 4017 O O . SER A 1 515 ? 36.225 -0.781 -35.461 1.00 66.06 515 SER A O 1
ATOM 4019 N N . ALA A 1 516 ? 34.421 -2.124 -35.415 1.00 69.94 516 ALA A N 1
ATOM 4020 C CA . ALA A 1 516 ? 34.049 -1.774 -34.047 1.00 69.94 516 ALA A CA 1
ATOM 4021 C C . ALA A 1 516 ? 35.072 -2.359 -33.056 1.00 69.94 516 ALA A C 1
ATOM 4023 O O . ALA A 1 516 ? 35.610 -3.439 -33.276 1.00 69.94 516 ALA A O 1
ATOM 4024 N N . ARG A 1 517 ? 35.345 -1.651 -31.954 1.00 78.94 517 ARG A N 1
ATOM 4025 C CA . ARG A 1 517 ? 36.271 -2.133 -30.914 1.00 78.94 517 ARG A CA 1
ATOM 4026 C C . ARG A 1 517 ? 35.604 -3.216 -30.067 1.00 78.94 517 ARG A C 1
ATOM 4028 O O . ARG A 1 517 ? 34.536 -2.956 -29.506 1.00 78.94 517 ARG A O 1
ATOM 4035 N N . THR A 1 518 ? 36.274 -4.352 -29.923 1.00 87.12 518 THR A N 1
ATOM 4036 C CA . THR A 1 518 ? 35.903 -5.465 -29.040 1.00 87.12 518 THR A CA 1
ATOM 4037 C C . THR A 1 518 ? 36.952 -5.648 -27.937 1.00 87.12 518 THR A C 1
ATOM 4039 O O . THR A 1 518 ? 38.085 -5.177 -28.070 1.00 87.12 518 THR A O 1
ATOM 4042 N N . ALA A 1 519 ? 36.547 -6.214 -26.797 1.00 89.00 519 ALA A N 1
ATOM 4043 C CA . ALA A 1 519 ? 37.437 -6.563 -25.686 1.00 89.00 519 ALA A CA 1
ATOM 4044 C C . ALA A 1 519 ? 36.851 -7.693 -24.813 1.00 89.00 519 ALA A C 1
ATOM 4046 O O . ALA A 1 519 ? 35.619 -7.821 -24.742 1.00 89.00 519 ALA A O 1
ATOM 4047 N N . PRO A 1 520 ? 37.690 -8.435 -24.059 1.00 94.00 520 PRO A N 1
ATOM 4048 C CA . PRO A 1 520 ? 37.282 -9.593 -23.253 1.00 94.00 520 PRO A CA 1
ATOM 4049 C C . PRO A 1 520 ? 36.530 -9.230 -21.958 1.00 94.00 520 PRO A C 1
ATOM 4051 O O . PRO A 1 520 ? 36.650 -9.920 -20.953 1.00 94.00 520 PRO A O 1
ATOM 4054 N N . ILE A 1 521 ? 35.723 -8.163 -21.931 1.00 94.31 521 ILE A N 1
ATOM 4055 C CA . ILE A 1 521 ? 35.063 -7.661 -20.707 1.00 94.31 521 ILE A CA 1
ATOM 4056 C C . ILE A 1 521 ? 34.169 -8.732 -20.065 1.00 94.31 521 ILE A C 1
ATOM 4058 O O . ILE A 1 521 ? 34.243 -8.957 -18.855 1.00 94.31 521 ILE A O 1
ATOM 4062 N N . LEU A 1 522 ? 33.327 -9.397 -20.865 1.00 94.06 522 LEU A N 1
ATOM 4063 C CA . LEU A 1 522 ? 32.435 -10.453 -20.372 1.00 94.06 522 LEU A CA 1
ATOM 4064 C C . LEU A 1 522 ? 33.221 -11.704 -19.954 1.00 94.06 522 LEU A C 1
ATOM 4066 O O . LEU A 1 522 ? 32.872 -12.330 -18.956 1.00 94.06 522 LEU A O 1
ATOM 4070 N N . ASN A 1 523 ? 34.312 -12.019 -20.659 1.00 94.25 523 ASN A N 1
ATOM 4071 C CA . ASN A 1 523 ? 35.204 -13.133 -20.335 1.00 94.25 523 ASN A CA 1
ATOM 4072 C C . ASN A 1 523 ? 35.933 -12.906 -19.001 1.00 94.25 523 ASN A C 1
ATOM 4074 O O . ASN A 1 523 ? 35.952 -13.803 -18.159 1.00 94.25 523 ASN A O 1
ATOM 4078 N N . ILE A 1 524 ? 36.466 -11.701 -18.764 1.00 96.31 524 ILE A N 1
ATOM 4079 C CA . ILE A 1 524 ? 37.078 -11.310 -17.484 1.00 96.31 524 ILE A CA 1
ATOM 4080 C C . ILE A 1 524 ? 36.043 -11.437 -16.357 1.00 96.31 524 ILE A C 1
ATOM 4082 O O . ILE A 1 524 ? 36.324 -12.054 -15.329 1.00 96.31 524 ILE A O 1
ATOM 4086 N N . ALA A 1 525 ? 34.833 -10.897 -16.554 1.00 95.69 525 ALA A N 1
ATOM 4087 C CA . ALA A 1 525 ? 33.763 -10.970 -15.560 1.00 95.69 525 ALA A CA 1
ATOM 4088 C C . ALA A 1 525 ? 33.374 -12.421 -15.226 1.00 95.69 525 ALA A C 1
ATOM 4090 O O . ALA A 1 525 ? 33.231 -12.755 -14.051 1.00 95.69 525 ALA A O 1
ATOM 4091 N N . ALA A 1 526 ? 33.255 -13.290 -16.234 1.00 94.19 526 ALA A N 1
ATOM 4092 C CA . ALA A 1 526 ? 32.933 -14.703 -16.050 1.00 94.19 526 ALA A CA 1
ATOM 4093 C C . ALA A 1 526 ? 34.053 -15.474 -15.329 1.00 94.19 526 ALA A C 1
ATOM 4095 O O . ALA A 1 526 ? 33.779 -16.234 -14.405 1.00 94.19 526 ALA A O 1
ATOM 4096 N N . GLN A 1 527 ? 35.319 -15.253 -15.698 1.00 95.81 527 GLN A N 1
ATOM 4097 C CA . GLN A 1 527 ? 36.472 -15.911 -15.065 1.00 95.81 527 GLN A CA 1
ATOM 4098 C C . GLN A 1 527 ? 36.617 -15.553 -13.582 1.00 95.81 527 GLN A C 1
ATOM 4100 O O . GLN A 1 527 ? 37.023 -16.393 -12.783 1.00 95.81 527 GLN A O 1
ATOM 4105 N N . LEU A 1 528 ? 36.275 -14.316 -13.214 1.00 96.50 528 LEU A N 1
ATOM 4106 C CA . LEU A 1 528 ? 36.279 -13.858 -11.825 1.00 96.50 528 LEU A CA 1
ATOM 4107 C C . LEU A 1 528 ? 34.999 -14.229 -11.058 1.00 96.50 528 LEU A C 1
ATOM 4109 O O . LEU A 1 528 ? 34.919 -13.966 -9.860 1.00 96.50 528 LEU A O 1
ATOM 4113 N N . GLY A 1 529 ? 33.988 -14.802 -11.724 1.00 96.06 529 GLY A N 1
ATOM 4114 C CA . GLY A 1 529 ? 32.666 -15.035 -11.133 1.00 96.06 529 GLY A CA 1
ATOM 4115 C C . GLY A 1 529 ? 31.976 -13.742 -10.685 1.00 96.06 529 GLY A C 1
ATOM 4116 O O . GLY A 1 529 ? 31.242 -13.740 -9.696 1.00 96.06 529 GLY A O 1
ATOM 4117 N N . LEU A 1 530 ? 32.247 -12.619 -11.364 1.00 96.56 530 LEU A N 1
ATOM 4118 C CA . LEU A 1 530 ? 31.771 -11.292 -10.970 1.00 96.56 530 LEU A CA 1
ATOM 4119 C C . LEU A 1 530 ? 30.241 -11.230 -10.949 1.00 96.56 530 LEU A C 1
ATOM 4121 O O . LEU A 1 530 ? 29.672 -10.671 -10.016 1.00 96.56 530 LEU A O 1
ATOM 4125 N N . PHE A 1 531 ? 29.567 -11.783 -11.960 1.00 95.69 531 PHE A N 1
ATOM 4126 C CA . PHE A 1 531 ? 28.106 -11.721 -12.042 1.00 95.69 531 PHE A CA 1
ATOM 4127 C C . PHE A 1 531 ? 27.463 -12.485 -10.886 1.00 95.69 531 PHE A C 1
ATOM 4129 O O . PHE A 1 531 ? 26.655 -11.921 -10.155 1.00 95.69 531 PHE A O 1
ATOM 4136 N N . GLU A 1 532 ? 27.892 -13.725 -10.659 1.00 95.38 532 GLU A N 1
ATOM 4137 C CA . GLU A 1 532 ? 27.413 -14.574 -9.569 1.00 95.38 532 GLU A CA 1
ATOM 4138 C C . GLU A 1 532 ? 27.702 -13.948 -8.204 1.00 95.38 532 GLU A C 1
ATOM 4140 O O . GLU A 1 532 ? 26.917 -14.117 -7.279 1.00 95.38 532 GLU A O 1
ATOM 4145 N N . HIS A 1 533 ? 28.814 -13.223 -8.062 1.00 95.88 533 HIS A N 1
ATOM 4146 C CA . HIS A 1 533 ? 29.156 -12.509 -6.835 1.00 95.88 533 HIS A CA 1
ATOM 4147 C C . HIS A 1 533 ? 28.240 -11.307 -6.581 1.00 95.88 533 HIS A C 1
ATOM 4149 O O . HIS A 1 533 ? 27.671 -11.202 -5.497 1.00 95.88 533 HIS A O 1
ATOM 4155 N N . LEU A 1 534 ? 28.052 -10.433 -7.576 1.00 94.00 534 LEU A N 1
ATOM 4156 C CA . LEU A 1 534 ? 27.222 -9.227 -7.447 1.00 94.00 534 LEU A CA 1
ATOM 4157 C C . LEU A 1 534 ? 25.725 -9.541 -7.298 1.00 94.00 534 LEU A C 1
ATOM 4159 O O . LEU A 1 534 ? 24.996 -8.744 -6.713 1.00 94.00 534 LEU A O 1
ATOM 4163 N N . GLU A 1 535 ? 25.270 -10.679 -7.826 1.00 94.50 535 GLU A N 1
ATOM 4164 C CA . GLU A 1 535 ? 23.877 -11.145 -7.754 1.00 94.50 535 GLU A CA 1
ATOM 4165 C C . GLU A 1 535 ? 23.544 -11.857 -6.423 1.00 94.50 535 GLU A C 1
ATOM 4167 O O . GLU A 1 535 ? 22.382 -12.193 -6.182 1.00 94.50 535 GLU A O 1
ATOM 4172 N N . LYS A 1 536 ? 24.520 -12.076 -5.524 1.00 93.50 536 LYS A N 1
ATOM 4173 C CA . LYS A 1 536 ? 24.244 -12.602 -4.174 1.00 93.50 536 LYS A CA 1
ATOM 4174 C C . LYS A 1 536 ? 23.474 -11.572 -3.344 1.00 93.50 536 LYS A C 1
ATOM 4176 O O . LYS A 1 536 ? 23.928 -10.430 -3.261 1.00 93.50 536 LYS A O 1
ATOM 4181 N N . PRO A 1 537 ? 22.381 -11.946 -2.650 1.00 88.62 537 PRO A N 1
ATOM 4182 C CA . PRO A 1 537 ? 21.555 -10.991 -1.908 1.00 88.62 537 PRO A CA 1
ATOM 4183 C C . PRO A 1 537 ? 22.327 -10.156 -0.877 1.00 88.62 537 PRO A C 1
ATOM 4185 O O . PRO A 1 537 ? 22.063 -8.968 -0.716 1.00 88.62 537 PRO A O 1
ATOM 4188 N N . GLU A 1 538 ? 23.280 -10.754 -0.166 1.00 90.56 538 GLU A N 1
ATOM 4189 C CA . GLU A 1 538 ? 24.121 -10.065 0.814 1.00 90.56 538 GLU A CA 1
ATOM 4190 C C . GLU A 1 538 ? 25.048 -9.019 0.177 1.00 90.56 538 GLU A C 1
ATOM 4192 O O . GLU A 1 538 ? 25.085 -7.885 0.651 1.00 90.56 538 GLU A O 1
ATOM 4197 N N . ILE A 1 539 ? 25.702 -9.355 -0.939 1.00 91.12 539 ILE A N 1
ATOM 4198 C CA . ILE A 1 539 ? 26.590 -8.446 -1.680 1.00 91.12 539 ILE A CA 1
ATOM 4199 C C . ILE A 1 539 ? 25.778 -7.346 -2.366 1.00 91.12 539 ILE A C 1
ATOM 4201 O O . ILE A 1 539 ? 26.144 -6.172 -2.320 1.00 91.12 539 ILE A O 1
ATOM 4205 N N . ALA A 1 540 ? 24.638 -7.704 -2.959 1.00 88.31 540 ALA A N 1
ATOM 4206 C CA . ALA A 1 540 ? 23.724 -6.766 -3.592 1.00 88.31 540 ALA A CA 1
ATOM 4207 C C . ALA A 1 540 ? 23.240 -5.691 -2.607 1.00 88.31 540 ALA A C 1
ATOM 4209 O O . ALA A 1 540 ? 23.230 -4.511 -2.954 1.00 88.31 540 ALA A O 1
ATOM 4210 N N . ARG A 1 541 ? 22.891 -6.066 -1.367 1.00 85.25 541 ARG A N 1
ATOM 4211 C CA . ARG A 1 541 ? 22.489 -5.104 -0.325 1.00 85.25 541 ARG A CA 1
ATOM 4212 C C . ARG A 1 541 ? 23.622 -4.184 0.108 1.00 85.25 541 ARG A C 1
ATOM 4214 O O . ARG A 1 541 ? 23.363 -3.019 0.392 1.00 85.25 541 ARG A O 1
ATOM 4221 N N . GLU A 1 542 ? 24.844 -4.701 0.181 1.00 86.81 542 GLU A N 1
ATOM 4222 C CA . GLU A 1 542 ? 26.015 -3.924 0.590 1.00 86.81 542 GLU A CA 1
ATOM 4223 C C . GLU A 1 542 ? 26.439 -2.928 -0.497 1.00 86.81 542 GLU A C 1
ATOM 4225 O O . GLU A 1 542 ? 26.568 -1.732 -0.235 1.00 86.81 542 GLU A O 1
ATOM 4230 N N . LEU A 1 543 ? 26.613 -3.404 -1.732 1.00 87.75 543 LEU A N 1
ATOM 4231 C CA . LEU A 1 543 ? 27.151 -2.604 -2.835 1.00 87.75 543 LEU A CA 1
ATOM 4232 C C . LEU A 1 543 ? 26.080 -1.778 -3.560 1.00 87.75 543 LEU A C 1
ATOM 4234 O O . LEU A 1 543 ? 26.376 -0.708 -4.098 1.00 87.75 543 LEU A O 1
ATOM 4238 N N . PHE A 1 544 ? 24.829 -2.249 -3.572 1.00 88.19 544 PHE A N 1
ATOM 4239 C CA . PHE A 1 544 ? 23.705 -1.618 -4.269 1.00 88.19 544 PHE A CA 1
ATOM 4240 C C . PHE A 1 544 ? 22.450 -1.518 -3.380 1.00 88.19 544 PHE A C 1
ATOM 4242 O O . PHE A 1 544 ? 21.378 -1.980 -3.774 1.00 88.19 544 PHE A O 1
ATOM 4249 N N . PRO A 1 545 ? 22.512 -0.832 -2.222 1.00 81.31 545 PRO A N 1
ATOM 4250 C CA . PRO A 1 545 ? 21.424 -0.796 -1.231 1.00 81.31 545 PRO A CA 1
ATOM 4251 C C . PRO A 1 545 ? 20.092 -0.218 -1.747 1.00 81.31 545 PRO A C 1
ATOM 4253 O O . PRO A 1 545 ? 19.054 -0.335 -1.096 1.00 81.31 545 PRO A O 1
ATOM 4256 N N . THR A 1 546 ? 20.098 0.445 -2.907 1.00 81.06 546 THR A N 1
ATOM 4257 C CA . THR A 1 546 ? 18.898 1.003 -3.549 1.00 81.06 546 THR A CA 1
ATOM 4258 C C . THR A 1 546 ? 18.286 0.081 -4.609 1.00 81.06 546 THR A C 1
ATOM 4260 O O . THR A 1 546 ? 17.156 0.325 -5.047 1.00 81.06 546 THR A O 1
ATOM 4263 N N . PHE A 1 547 ? 18.990 -0.973 -5.030 1.00 82.88 547 PHE A N 1
ATOM 4264 C CA . PHE A 1 547 ? 18.526 -1.963 -6.004 1.00 82.88 547 PHE A CA 1
ATOM 4265 C C . PHE A 1 547 ? 17.718 -3.075 -5.309 1.00 82.88 547 PHE A C 1
ATOM 4267 O O . PHE A 1 547 ? 17.791 -3.229 -4.092 1.00 82.88 547 PHE A O 1
ATOM 4274 N N . PRO A 1 548 ? 16.877 -3.828 -6.041 1.00 80.06 548 PRO A N 1
ATOM 4275 C CA . PRO A 1 548 ? 16.267 -5.039 -5.497 1.00 80.06 548 PRO A CA 1
ATOM 4276 C C . PRO A 1 548 ? 17.299 -6.165 -5.314 1.00 80.06 548 PRO A C 1
ATOM 4278 O O . PRO A 1 548 ? 18.170 -6.321 -6.158 1.00 80.06 548 PRO A O 1
ATOM 4281 N N . ASP A 1 549 ? 17.130 -7.011 -4.294 1.00 78.75 549 ASP A N 1
ATOM 4282 C CA . ASP A 1 549 ? 18.021 -8.149 -3.980 1.00 78.75 549 ASP A CA 1
ATOM 4283 C C . ASP A 1 549 ? 18.138 -9.220 -5.088 1.00 78.75 549 ASP A C 1
ATOM 4285 O O . ASP A 1 549 ? 18.937 -10.140 -4.965 1.00 78.75 549 ASP A O 1
ATOM 4289 N N . ASN A 1 550 ? 17.321 -9.152 -6.143 1.00 81.94 550 ASN A N 1
ATOM 4290 C CA . ASN A 1 550 ? 17.216 -10.171 -7.191 1.00 81.94 550 ASN A CA 1
ATOM 4291 C C . ASN A 1 550 ? 17.435 -9.622 -8.611 1.00 81.94 550 ASN A C 1
ATOM 4293 O O . ASN A 1 550 ? 16.862 -10.144 -9.572 1.00 81.94 550 ASN A O 1
ATOM 4297 N N . PHE A 1 551 ? 18.206 -8.543 -8.769 1.00 90.12 551 PHE A N 1
ATOM 4298 C CA . PHE A 1 551 ? 18.601 -8.114 -10.110 1.00 90.12 551 PHE A CA 1
ATOM 4299 C C . PHE A 1 551 ? 19.505 -9.165 -10.768 1.00 90.12 551 PHE A C 1
ATOM 4301 O O . PHE A 1 551 ? 20.223 -9.893 -10.091 1.00 90.12 551 PHE A O 1
ATOM 4308 N N . ARG A 1 552 ? 19.485 -9.216 -12.103 1.00 93.06 552 ARG A N 1
ATOM 4309 C CA . ARG A 1 552 ? 20.365 -10.079 -12.895 1.00 93.06 552 ARG A CA 1
ATOM 4310 C C . ARG A 1 552 ? 21.058 -9.261 -13.974 1.00 93.06 552 ARG A C 1
ATOM 4312 O O . ARG A 1 552 ? 20.398 -8.518 -14.707 1.00 93.06 552 ARG A O 1
ATOM 4319 N N . ILE A 1 553 ? 22.372 -9.395 -14.057 1.00 93.38 553 ILE A N 1
ATOM 4320 C CA . ILE A 1 553 ? 23.222 -8.769 -15.065 1.00 93.38 553 ILE A CA 1
ATOM 4321 C C . ILE A 1 553 ? 23.182 -9.633 -16.330 1.00 93.38 553 ILE A C 1
ATOM 4323 O O . ILE A 1 553 ? 23.231 -10.863 -16.256 1.00 93.38 553 ILE A O 1
ATOM 4327 N N . ALA A 1 554 ? 23.049 -8.987 -17.490 1.00 92.12 554 ALA A N 1
ATOM 4328 C CA . ALA A 1 554 ? 22.992 -9.672 -18.775 1.00 92.12 554 ALA A CA 1
ATOM 4329 C C . ALA A 1 554 ? 24.356 -10.284 -19.121 1.00 92.12 554 ALA A C 1
ATOM 4331 O O . ALA A 1 554 ? 25.367 -9.572 -19.182 1.00 92.12 554 ALA A O 1
ATOM 4332 N N . ARG A 1 555 ? 24.354 -11.594 -19.364 1.00 93.06 555 ARG A N 1
ATOM 4333 C CA . ARG A 1 555 ? 25.484 -12.416 -19.808 1.00 93.06 555 ARG A CA 1
ATOM 4334 C C . ARG A 1 555 ? 25.553 -12.442 -21.340 1.00 93.06 555 ARG A C 1
ATOM 4336 O O . ARG A 1 555 ? 24.686 -11.896 -22.019 1.00 93.06 555 ARG A O 1
ATOM 4343 N N . ALA A 1 556 ? 26.612 -13.038 -21.883 1.00 89.69 556 ALA A N 1
ATOM 4344 C CA . ALA A 1 556 ? 26.899 -13.057 -23.321 1.00 89.69 556 ALA A CA 1
ATOM 4345 C C . ALA A 1 556 ? 25.765 -13.667 -24.172 1.00 89.69 556 ALA A C 1
ATOM 4347 O O . ALA A 1 556 ? 25.527 -13.226 -25.292 1.00 89.69 556 ALA A O 1
ATOM 4348 N N . ASP A 1 557 ? 25.063 -14.651 -23.619 1.00 88.94 557 ASP A N 1
ATOM 4349 C CA . ASP A 1 557 ? 23.991 -15.435 -24.230 1.00 88.94 557 ASP A CA 1
ATOM 4350 C C . ASP A 1 557 ? 22.575 -14.916 -23.920 1.00 88.94 557 ASP A C 1
ATOM 4352 O O . ASP A 1 557 ? 21.595 -15.442 -24.448 1.00 88.94 557 ASP A O 1
ATOM 4356 N N . ASP A 1 558 ? 22.444 -13.874 -23.096 1.00 88.69 558 ASP A N 1
ATOM 4357 C CA . ASP A 1 558 ? 21.139 -13.340 -22.715 1.00 88.69 558 ASP A CA 1
ATOM 4358 C C . ASP A 1 558 ? 20.511 -12.474 -23.825 1.00 88.69 558 ASP A C 1
ATOM 4360 O O . ASP A 1 558 ? 21.177 -11.699 -24.521 1.00 88.69 558 ASP A O 1
ATOM 4364 N N . GLY A 1 559 ? 19.184 -12.565 -23.948 1.00 85.75 559 GLY A N 1
ATOM 4365 C CA . GLY A 1 559 ? 18.344 -11.624 -24.689 1.00 85.75 559 GLY A CA 1
ATOM 4366 C C . GLY A 1 559 ? 17.676 -10.633 -23.742 1.00 85.75 559 GLY A C 1
ATOM 4367 O O . GLY A 1 559 ? 17.029 -11.024 -22.770 1.00 85.75 559 GLY A O 1
ATOM 4368 N N . VAL A 1 560 ? 17.831 -9.333 -24.007 1.00 82.19 560 VAL A N 1
ATOM 4369 C CA . VAL A 1 560 ? 17.240 -8.268 -23.180 1.00 82.19 560 VAL A CA 1
ATOM 4370 C C . VAL A 1 560 ? 16.138 -7.545 -23.955 1.00 82.19 560 VAL A C 1
ATOM 4372 O O . VAL A 1 560 ? 16.419 -6.979 -25.012 1.00 82.19 560 VAL A O 1
ATOM 4375 N N . PRO A 1 561 ? 14.894 -7.475 -23.446 1.00 72.06 561 PRO A N 1
ATOM 4376 C CA . PRO A 1 561 ? 13.801 -6.805 -24.144 1.00 72.06 561 PRO A CA 1
ATOM 4377 C C . PRO A 1 561 ? 14.089 -5.324 -24.423 1.00 72.06 561 PRO A C 1
ATOM 4379 O O . PRO A 1 561 ? 14.477 -4.550 -23.539 1.00 72.06 561 PRO A O 1
ATOM 4382 N N . HIS A 1 562 ? 13.839 -4.891 -25.655 1.00 72.19 562 HIS A N 1
ATOM 4383 C CA . HIS A 1 562 ? 14.043 -3.514 -26.069 1.00 72.19 562 HIS A CA 1
ATOM 4384 C C . HIS A 1 562 ? 12.991 -2.586 -25.438 1.00 72.19 562 HIS A C 1
ATOM 4386 O O . HIS A 1 562 ? 11.783 -2.791 -25.541 1.00 72.19 562 HIS A O 1
ATOM 4392 N N . ALA A 1 563 ? 13.440 -1.484 -24.828 1.00 61.34 563 ALA A N 1
ATOM 4393 C CA . ALA A 1 563 ? 12.584 -0.626 -24.000 1.00 61.34 563 ALA A CA 1
ATOM 4394 C C . ALA A 1 563 ? 11.392 0.025 -24.737 1.00 61.34 563 ALA A C 1
ATOM 4396 O O . ALA A 1 563 ? 10.416 0.408 -24.095 1.00 61.34 563 ALA A O 1
ATOM 4397 N N . ARG A 1 564 ? 11.467 0.197 -26.066 1.00 60.09 564 ARG A N 1
ATOM 4398 C CA . ARG A 1 564 ? 10.364 0.758 -26.880 1.00 60.09 564 ARG A CA 1
ATOM 4399 C C . ARG A 1 564 ? 9.538 -0.297 -27.607 1.00 60.09 564 ARG A C 1
ATOM 4401 O O . ARG A 1 564 ? 8.443 0.018 -28.056 1.00 60.09 564 ARG A O 1
ATOM 4408 N N . ASP A 1 565 ? 10.080 -1.500 -27.745 1.00 65.25 565 ASP A N 1
ATOM 4409 C CA . ASP A 1 565 ? 9.415 -2.621 -28.399 1.00 65.25 565 ASP A CA 1
ATOM 4410 C C . ASP A 1 565 ? 9.795 -3.903 -27.652 1.00 65.25 565 ASP A C 1
ATOM 4412 O O . ASP A 1 565 ? 10.789 -4.539 -27.999 1.00 65.25 565 ASP A O 1
ATOM 4416 N N . PRO A 1 566 ? 9.041 -4.269 -26.602 1.00 65.19 566 PRO A N 1
ATOM 4417 C CA . PRO A 1 566 ? 9.370 -5.419 -25.765 1.00 65.19 566 PRO A CA 1
ATOM 4418 C C . PRO A 1 566 ? 9.379 -6.762 -26.505 1.00 65.19 566 PRO A C 1
ATOM 4420 O O . PRO A 1 566 ? 9.824 -7.749 -25.936 1.00 65.19 566 PRO A O 1
ATOM 4423 N N . ARG A 1 567 ? 8.872 -6.822 -27.747 1.00 68.19 567 ARG A N 1
ATOM 4424 C CA . ARG A 1 567 ? 8.901 -8.029 -28.590 1.00 68.19 567 ARG A CA 1
ATOM 4425 C C . ARG A 1 567 ? 10.242 -8.233 -29.288 1.00 68.19 567 ARG A C 1
ATOM 4427 O O . ARG A 1 567 ? 10.455 -9.274 -29.899 1.00 68.19 567 ARG A O 1
ATOM 4434 N N . ARG A 1 568 ? 11.115 -7.228 -29.246 1.00 76.00 568 ARG A N 1
ATOM 4435 C CA . ARG A 1 568 ? 12.450 -7.265 -29.825 1.00 76.00 568 ARG A CA 1
ATOM 4436 C C . ARG A 1 568 ? 13.478 -7.439 -28.718 1.00 76.00 568 ARG A C 1
ATOM 4438 O O . ARG A 1 568 ? 13.444 -6.701 -27.737 1.00 76.00 568 ARG A O 1
ATOM 4445 N N . GLU A 1 569 ? 14.420 -8.349 -28.915 1.00 81.31 569 GLU A N 1
ATOM 4446 C CA . GLU A 1 569 ? 15.526 -8.573 -27.986 1.00 81.31 569 GLU A CA 1
ATOM 4447 C C . GLU A 1 569 ? 16.807 -7.873 -28.453 1.00 81.31 569 GLU A C 1
ATOM 4449 O O . GLU A 1 569 ? 17.057 -7.690 -29.648 1.00 81.31 569 GLU A O 1
ATOM 4454 N N . LEU A 1 570 ? 17.585 -7.429 -27.472 1.00 83.25 570 LEU A N 1
ATOM 4455 C CA . LEU A 1 570 ? 18.930 -6.893 -27.598 1.00 83.25 570 LEU A CA 1
ATOM 4456 C C . LEU A 1 570 ? 19.913 -7.964 -27.130 1.00 83.25 570 LEU A C 1
ATOM 4458 O O . LEU A 1 570 ? 19.708 -8.552 -26.070 1.00 83.25 570 LEU A O 1
ATOM 4462 N N . HIS A 1 571 ? 21.000 -8.145 -27.876 1.00 87.06 571 HIS A N 1
ATOM 4463 C CA . HIS A 1 571 ? 22.080 -9.073 -27.539 1.00 87.06 571 HIS A CA 1
ATOM 4464 C C . HIS A 1 571 ? 23.430 -8.359 -27.583 1.00 87.06 571 HIS A C 1
ATOM 4466 O O . HIS A 1 571 ? 23.552 -7.279 -28.177 1.00 87.06 571 HIS A O 1
ATOM 4472 N N . TYR A 1 572 ? 24.444 -8.952 -26.954 1.00 86.44 572 TYR A N 1
ATOM 4473 C CA . TYR A 1 572 ? 25.822 -8.529 -27.179 1.00 86.44 572 TYR A CA 1
ATOM 4474 C C . TYR A 1 572 ? 26.270 -8.917 -28.588 1.00 86.44 572 TYR A C 1
ATOM 4476 O O . TYR A 1 572 ? 25.930 -9.983 -29.095 1.00 86.44 572 TYR A O 1
ATOM 4484 N N . ASP A 1 573 ? 27.051 -8.037 -29.203 1.00 84.94 573 ASP A N 1
ATOM 4485 C CA . ASP A 1 573 ? 27.758 -8.316 -30.449 1.00 84.94 573 ASP A CA 1
ATOM 4486 C C . ASP A 1 573 ? 29.156 -8.825 -30.080 1.00 84.94 573 ASP A C 1
ATOM 4488 O O . ASP A 1 573 ? 29.926 -8.088 -29.449 1.00 84.94 573 ASP A O 1
ATOM 4492 N N . LEU A 1 574 ? 29.426 -10.097 -30.382 1.00 88.12 574 LEU A N 1
ATOM 4493 C CA . LEU A 1 574 ? 30.642 -10.817 -29.997 1.00 88.12 574 LEU A CA 1
ATOM 4494 C C . LEU A 1 574 ? 31.453 -11.170 -31.245 1.00 88.12 574 LEU A C 1
ATOM 4496 O O . LEU A 1 574 ? 30.880 -11.598 -32.249 1.00 88.12 574 LEU A O 1
ATOM 4500 N N . ASP A 1 575 ? 32.773 -11.019 -31.178 1.00 87.56 575 ASP A N 1
ATOM 4501 C CA . ASP A 1 575 ? 33.664 -11.507 -32.234 1.00 87.56 575 ASP A CA 1
ATOM 4502 C C . ASP A 1 575 ? 33.990 -13.008 -32.092 1.00 87.56 575 ASP A C 1
ATOM 4504 O O . ASP A 1 575 ? 33.466 -13.708 -31.224 1.00 87.56 575 ASP A O 1
ATOM 4508 N N . GLU A 1 576 ? 34.858 -13.521 -32.970 1.00 85.75 576 GLU A N 1
ATOM 4509 C CA . GLU A 1 576 ? 35.263 -14.934 -32.999 1.00 85.75 576 GLU A CA 1
ATOM 4510 C C . GLU A 1 576 ? 35.933 -15.410 -31.696 1.00 85.75 576 GLU A C 1
ATOM 4512 O O . GLU A 1 576 ? 35.913 -16.606 -31.406 1.00 85.75 576 GLU A O 1
ATOM 4517 N N . ASN A 1 577 ? 36.488 -14.493 -30.896 1.00 86.31 577 ASN A N 1
ATOM 4518 C CA . ASN A 1 577 ? 37.109 -14.793 -29.604 1.00 86.31 577 ASN A CA 1
ATOM 4519 C C . ASN A 1 577 ? 36.115 -14.676 -28.434 1.00 86.31 577 ASN A C 1
ATOM 4521 O O . ASN A 1 577 ? 36.477 -14.925 -27.282 1.00 86.31 577 ASN A O 1
ATOM 4525 N N . GLY A 1 578 ? 34.861 -14.305 -28.710 1.00 85.75 578 GLY A N 1
ATOM 4526 C CA . GLY A 1 578 ? 33.859 -14.004 -27.692 1.00 85.75 578 GLY A CA 1
ATOM 4527 C C . GLY A 1 578 ? 34.035 -12.622 -27.058 1.00 85.75 578 GLY A C 1
ATOM 4528 O O . GLY A 1 578 ? 33.436 -12.354 -26.014 1.00 85.75 578 GLY A O 1
ATOM 4529 N N . ASP A 1 579 ? 34.839 -11.741 -27.658 1.00 90.19 579 ASP A N 1
ATOM 4530 C CA . ASP A 1 579 ? 35.042 -10.395 -27.142 1.00 90.19 579 ASP A CA 1
ATOM 4531 C C . ASP A 1 579 ? 33.866 -9.506 -27.532 1.00 90.19 579 ASP A C 1
ATOM 4533 O O . ASP A 1 579 ? 33.422 -9.470 -28.682 1.00 90.19 579 ASP A O 1
ATOM 4537 N N . CYS A 1 580 ? 33.347 -8.760 -26.559 1.00 88.62 580 CYS A N 1
ATOM 4538 C CA . CYS A 1 580 ? 32.160 -7.946 -26.764 1.00 88.62 580 CYS A CA 1
ATOM 4539 C C . CYS A 1 580 ? 32.520 -6.535 -27.214 1.00 88.62 580 CYS A C 1
ATOM 4541 O O . CYS A 1 580 ? 33.511 -5.941 -26.770 1.00 88.62 580 CYS A O 1
ATOM 4543 N N . ARG A 1 581 ? 31.649 -5.946 -28.030 1.00 86.94 581 ARG A N 1
ATOM 4544 C CA . ARG A 1 581 ? 31.712 -4.519 -28.340 1.00 86.94 581 ARG A CA 1
ATOM 4545 C C . ARG A 1 581 ? 31.472 -3.654 -27.097 1.00 86.94 581 ARG A C 1
ATOM 4547 O O . ARG A 1 581 ? 30.568 -3.917 -26.308 1.00 86.94 581 ARG A O 1
ATOM 4554 N N . PHE A 1 582 ? 32.231 -2.564 -26.960 1.00 85.81 582 PHE A N 1
ATOM 4555 C CA . PHE A 1 582 ? 32.115 -1.645 -25.821 1.00 85.81 582 PHE A CA 1
ATOM 4556 C C . PHE A 1 582 ? 32.457 -0.187 -26.176 1.00 85.81 582 PHE A C 1
ATOM 4558 O O . PHE A 1 582 ? 32.954 0.125 -27.264 1.00 85.81 582 PHE A O 1
ATOM 4565 N N . THR A 1 583 ? 32.208 0.739 -25.240 1.00 82.19 583 THR A N 1
ATOM 4566 C CA . THR A 1 583 ? 32.555 2.162 -25.411 1.00 82.19 583 THR A CA 1
ATOM 4567 C C . THR A 1 583 ? 33.253 2.762 -24.194 1.00 82.19 583 THR A C 1
ATOM 4569 O O . THR A 1 583 ? 32.911 2.462 -23.052 1.00 82.19 583 THR A O 1
ATOM 4572 N N . PHE A 1 584 ? 34.199 3.674 -24.443 1.00 84.81 584 PHE A N 1
ATOM 4573 C CA . PHE A 1 584 ? 34.798 4.505 -23.400 1.00 84.81 584 PHE A CA 1
ATOM 4574 C C . PHE A 1 584 ? 34.045 5.827 -23.233 1.00 84.81 584 PHE A C 1
ATOM 4576 O O . PHE A 1 584 ? 33.651 6.465 -24.216 1.00 84.81 584 PHE A O 1
ATOM 4583 N N . ARG A 1 585 ? 33.907 6.296 -21.992 1.00 82.31 585 ARG A N 1
ATOM 4584 C CA . ARG A 1 585 ? 33.354 7.616 -21.677 1.00 82.31 585 ARG A CA 1
ATOM 4585 C C . ARG A 1 585 ? 34.266 8.408 -20.761 1.00 82.31 585 ARG A C 1
ATOM 4587 O O . ARG A 1 585 ? 34.604 7.965 -19.675 1.00 82.31 585 ARG A O 1
ATOM 4594 N N . TRP A 1 586 ? 34.567 9.637 -21.169 1.00 78.50 586 TRP A N 1
ATOM 4595 C CA . TRP A 1 586 ? 35.102 10.649 -20.266 1.00 78.50 586 TRP A CA 1
ATOM 4596 C C . TRP A 1 586 ? 33.949 11.449 -19.664 1.00 78.50 586 TRP A C 1
ATOM 4598 O O . TRP A 1 586 ? 33.174 12.084 -20.389 1.00 78.50 586 TRP A O 1
ATOM 4608 N N . THR A 1 587 ? 33.819 11.442 -18.350 1.00 65.62 587 THR A N 1
ATOM 4609 C CA . THR A 1 587 ? 32.781 12.146 -17.591 1.00 65.62 587 THR A CA 1
ATOM 4610 C C . THR A 1 587 ? 33.346 13.406 -16.932 1.00 65.62 587 THR A C 1
ATOM 4612 O O . THR A 1 587 ? 34.482 13.445 -16.477 1.00 65.62 587 THR A O 1
ATOM 4615 N N . SER A 1 588 ? 32.548 14.475 -16.926 1.00 53.28 588 SER A N 1
ATOM 4616 C CA . SER A 1 588 ? 32.745 15.645 -16.063 1.00 53.28 588 SER A CA 1
ATOM 4617 C C . SER A 1 588 ? 31.886 15.420 -14.825 1.00 53.28 588 SER A C 1
ATOM 4619 O O . SER A 1 588 ? 30.716 15.054 -14.987 1.00 53.28 588 SER A O 1
ATOM 4621 N N . GLY A 1 589 ? 32.442 15.584 -13.623 1.00 46.94 589 GLY A N 1
ATOM 4622 C CA . GLY A 1 589 ? 31.706 15.385 -12.371 1.00 46.94 589 GLY A CA 1
ATOM 4623 C C . GLY A 1 589 ? 30.336 16.077 -12.406 1.00 46.94 589 GLY A C 1
ATOM 4624 O O . GLY A 1 589 ? 30.260 17.273 -12.667 1.00 46.94 589 GLY A O 1
ATOM 4625 N N . GLY A 1 590 ? 29.253 15.309 -12.220 1.00 39.75 590 GLY A N 1
ATOM 4626 C CA . GLY A 1 590 ? 27.890 15.839 -12.039 1.00 39.75 590 GLY A CA 1
ATOM 4627 C C . GLY A 1 590 ? 26.830 15.537 -13.116 1.00 39.75 590 GLY A C 1
ATOM 4628 O O . GLY A 1 590 ? 25.691 15.968 -12.967 1.00 39.75 590 GLY A O 1
ATOM 4629 N N . GLY A 1 591 ? 27.123 14.800 -14.194 1.00 37.19 591 GLY A N 1
ATOM 4630 C CA . GLY A 1 591 ? 26.123 14.511 -15.241 1.00 37.19 591 GLY A CA 1
ATOM 4631 C C . GLY A 1 591 ? 25.127 13.389 -14.895 1.00 37.19 591 GLY A C 1
ATOM 4632 O O . GLY A 1 591 ? 25.531 12.267 -14.605 1.00 37.19 591 GLY A O 1
ATOM 4633 N N . SER A 1 592 ? 23.818 13.643 -15.014 1.00 36.50 592 SER A N 1
ATOM 4634 C CA . SER A 1 592 ? 22.770 12.618 -14.893 1.00 36.50 592 SER A CA 1
ATOM 4635 C C . SER A 1 592 ? 22.842 11.592 -16.038 1.00 36.50 592 SER A C 1
ATOM 4637 O O . SER A 1 592 ? 22.616 11.891 -17.212 1.00 36.50 592 SER A O 1
ATOM 4639 N N . HIS A 1 593 ? 23.167 10.340 -15.708 1.00 48.41 593 HIS A N 1
ATOM 4640 C CA . HIS A 1 593 ? 23.242 9.247 -16.681 1.00 48.41 593 HIS A CA 1
ATOM 4641 C C . HIS A 1 593 ? 21.875 8.548 -16.794 1.00 48.41 593 HIS A C 1
ATOM 4643 O O . HIS A 1 593 ? 21.401 7.954 -15.827 1.00 48.41 593 HIS A O 1
ATOM 4649 N N . THR A 1 594 ? 21.223 8.612 -17.959 1.00 35.06 594 THR A N 1
ATOM 4650 C CA . THR A 1 594 ? 19.941 7.926 -18.215 1.00 35.06 594 THR A CA 1
ATOM 4651 C C . THR A 1 594 ? 19.994 7.085 -19.498 1.00 35.06 594 THR A C 1
ATOM 4653 O O . THR A 1 594 ? 20.198 7.630 -20.585 1.00 35.06 594 THR A O 1
ATOM 4656 N N . GLY A 1 595 ? 19.750 5.773 -19.350 1.00 39.25 595 GLY A N 1
ATOM 4657 C CA . GLY A 1 595 ? 19.369 4.822 -20.411 1.00 39.25 595 GLY A CA 1
ATOM 4658 C C . GLY A 1 595 ? 20.461 3.867 -20.933 1.00 39.25 595 GLY A C 1
ATOM 4659 O O . GLY A 1 595 ? 21.599 4.279 -21.124 1.00 39.25 595 GLY A O 1
ATOM 4660 N N . VAL A 1 596 ? 20.063 2.616 -21.241 1.00 36.88 596 VAL A N 1
ATOM 4661 C CA . VAL A 1 596 ? 20.818 1.617 -22.055 1.00 36.88 596 VAL A CA 1
ATOM 4662 C C . VAL A 1 596 ? 21.019 2.084 -23.495 1.00 36.88 596 VAL A C 1
ATOM 4664 O O . VAL A 1 596 ? 21.883 1.591 -24.206 1.00 36.88 596 VAL A O 1
ATOM 4667 N N . THR A 1 597 ? 20.261 3.086 -23.936 1.00 37.56 597 THR A N 1
ATOM 4668 C CA . THR A 1 597 ? 20.446 3.666 -25.260 1.00 37.56 597 THR A CA 1
ATOM 4669 C C . THR A 1 597 ? 21.845 4.259 -25.378 1.00 37.56 597 THR A C 1
ATOM 4671 O O . THR A 1 597 ? 22.200 5.175 -24.622 1.00 37.56 597 THR A O 1
ATOM 4674 N N . SER A 1 598 ? 22.595 3.824 -26.388 1.00 36.84 598 SER A N 1
ATOM 4675 C CA . SER A 1 598 ? 23.687 4.604 -26.951 1.00 36.84 598 SER A CA 1
ATOM 4676 C C . SER A 1 598 ? 23.094 5.959 -27.385 1.00 36.84 598 SER A C 1
ATOM 4678 O O . SER A 1 598 ? 22.525 6.132 -28.458 1.00 36.84 598 SER A O 1
ATOM 4680 N N . ARG A 1 599 ? 23.096 6.967 -26.499 1.00 36.09 599 ARG A N 1
ATOM 4681 C CA . ARG A 1 599 ? 22.692 8.326 -26.883 1.00 36.09 599 ARG A CA 1
ATOM 4682 C C . ARG A 1 599 ? 23.702 8.819 -27.920 1.00 36.09 599 ARG A C 1
ATOM 4684 O O . ARG A 1 599 ? 24.759 9.317 -27.551 1.00 36.09 599 ARG A O 1
ATOM 4691 N N . GLY A 1 600 ? 23.395 8.608 -29.199 1.00 34.03 600 GLY A N 1
ATOM 4692 C CA . GLY A 1 600 ? 23.941 9.273 -30.385 1.00 34.03 600 GLY A CA 1
ATOM 4693 C C . GLY A 1 600 ? 25.436 9.131 -30.691 1.00 34.03 600 GLY A C 1
ATOM 4694 O O . GLY A 1 600 ? 25.840 9.500 -31.787 1.00 34.03 600 GLY A O 1
ATOM 4695 N N . TYR A 1 601 ? 26.268 8.607 -29.788 1.00 39.44 601 TYR A N 1
ATOM 4696 C CA . TYR A 1 601 ? 27.728 8.625 -29.962 1.00 39.44 601 TYR A CA 1
ATOM 4697 C C . TYR A 1 601 ? 28.353 7.296 -30.396 1.00 39.44 601 TYR A C 1
ATOM 4699 O O . TYR A 1 601 ? 29.472 7.311 -30.903 1.00 39.44 601 TYR A O 1
ATOM 4707 N N . GLY A 1 602 ? 27.609 6.185 -30.338 1.00 37.62 602 GLY A N 1
ATOM 4708 C CA . GLY A 1 602 ? 28.007 4.933 -30.996 1.00 37.62 602 GLY A CA 1
ATOM 4709 C C . GLY A 1 602 ? 28.061 5.052 -32.526 1.00 37.62 602 GLY A C 1
ATOM 4710 O O . GLY A 1 602 ? 28.708 4.247 -33.176 1.00 37.62 602 GLY A O 1
ATOM 4711 N N . ALA A 1 603 ? 27.462 6.094 -33.118 1.00 37.59 603 ALA A N 1
ATOM 4712 C CA . ALA A 1 603 ? 27.440 6.322 -34.566 1.00 37.59 603 ALA A CA 1
ATOM 4713 C C . ALA A 1 603 ? 28.816 6.632 -35.193 1.00 37.59 603 ALA A C 1
ATOM 4715 O O . ALA A 1 603 ? 28.947 6.598 -36.419 1.00 37.59 603 ALA A O 1
ATOM 4716 N N . ARG A 1 604 ? 29.833 6.976 -34.387 1.00 41.41 604 ARG A N 1
ATOM 4717 C CA . ARG A 1 604 ? 31.213 7.144 -34.881 1.00 41.41 604 ARG A CA 1
ATOM 4718 C C . ARG A 1 604 ? 31.969 5.823 -35.016 1.00 41.41 604 ARG A C 1
ATOM 4720 O O . ARG A 1 604 ? 32.801 5.742 -35.909 1.00 41.41 604 ARG A O 1
ATOM 4727 N N . ASP A 1 605 ? 31.626 4.833 -34.191 1.00 40.19 605 ASP A N 1
ATOM 4728 C CA . ASP A 1 605 ? 32.317 3.538 -34.098 1.00 40.19 605 ASP A CA 1
ATOM 4729 C C . ASP A 1 605 ? 31.420 2.357 -34.539 1.00 40.19 605 ASP A C 1
ATOM 4731 O O . ASP A 1 605 ? 31.824 1.203 -34.457 1.00 40.19 605 ASP A O 1
ATOM 4735 N N . ALA A 1 606 ? 30.185 2.627 -34.982 1.00 42.00 606 ALA A N 1
ATOM 4736 C CA . ALA A 1 606 ? 29.280 1.639 -35.563 1.00 42.00 606 ALA A CA 1
ATOM 4737 C C . ALA A 1 606 ? 29.517 1.534 -37.071 1.00 42.00 606 ALA A C 1
ATOM 4739 O O . ALA A 1 606 ? 29.380 2.527 -37.790 1.00 42.00 606 ALA A O 1
ATOM 4740 N N . THR A 1 607 ? 29.781 0.320 -37.546 1.00 40.84 607 THR A N 1
ATOM 4741 C CA . THR A 1 607 ? 29.797 -0.037 -38.972 1.00 40.84 607 THR A CA 1
ATOM 4742 C C . THR A 1 607 ? 28.450 0.244 -39.651 1.00 40.84 607 THR A C 1
ATOM 4744 O O . THR A 1 607 ? 28.431 0.637 -40.814 1.00 40.84 607 THR A O 1
ATOM 4747 N N . ASP A 1 608 ? 27.334 0.157 -38.912 1.00 50.47 608 ASP A N 1
ATOM 4748 C CA . ASP A 1 608 ? 25.994 0.565 -39.354 1.00 50.47 608 ASP A CA 1
ATOM 4749 C C . ASP A 1 608 ? 25.336 1.535 -38.351 1.00 50.47 608 ASP A C 1
ATOM 4751 O O . ASP A 1 608 ? 24.930 1.173 -37.242 1.00 50.47 608 ASP A O 1
ATOM 4755 N N . ARG A 1 609 ? 25.210 2.805 -38.754 1.00 51.88 609 ARG A N 1
ATOM 4756 C CA . ARG A 1 609 ? 24.614 3.871 -37.932 1.00 51.88 609 ARG A CA 1
ATOM 4757 C C . ARG A 1 609 ? 23.120 3.681 -37.679 1.00 51.88 609 ARG A C 1
ATOM 4759 O O . ARG A 1 609 ? 22.627 4.232 -36.696 1.00 51.88 609 ARG A O 1
ATOM 4766 N N . ALA A 1 610 ? 22.414 2.930 -38.525 1.00 54.31 610 ALA A N 1
ATOM 4767 C CA . ALA A 1 610 ? 20.995 2.643 -38.336 1.00 54.31 610 ALA A CA 1
ATOM 4768 C C . ALA A 1 610 ? 20.761 1.634 -37.199 1.00 54.31 610 ALA A C 1
ATOM 4770 O O . ALA A 1 610 ? 19.711 1.674 -36.565 1.00 54.31 610 ALA A O 1
ATOM 4771 N N . ARG A 1 611 ? 21.761 0.790 -36.900 1.00 52.88 611 ARG A N 1
ATOM 4772 C CA . ARG A 1 611 ? 21.696 -0.291 -35.899 1.00 52.88 611 ARG A CA 1
ATOM 4773 C C . ARG A 1 611 ? 22.409 0.018 -34.582 1.00 52.88 611 ARG A C 1
ATOM 4775 O O . ARG A 1 611 ? 22.390 -0.787 -33.662 1.00 52.88 611 ARG A O 1
ATOM 4782 N N . ALA A 1 612 ? 23.016 1.197 -34.441 1.00 52.94 612 ALA A N 1
ATOM 4783 C CA . ALA A 1 612 ? 23.810 1.561 -33.261 1.00 52.94 612 ALA A CA 1
ATOM 4784 C C . ALA A 1 612 ? 23.019 1.589 -31.930 1.00 52.94 612 ALA A C 1
ATOM 4786 O O . ALA A 1 612 ? 23.631 1.674 -30.867 1.00 52.94 612 ALA A O 1
ATOM 4787 N N . ALA A 1 613 ? 21.683 1.547 -31.974 1.00 57.66 613 ALA A N 1
ATOM 4788 C CA . ALA A 1 613 ? 20.803 1.482 -30.805 1.00 57.66 613 ALA A CA 1
ATOM 4789 C C . ALA A 1 613 ? 20.265 0.063 -30.514 1.00 57.66 613 ALA A C 1
ATOM 4791 O O . ALA A 1 613 ? 19.447 -0.086 -29.608 1.00 57.66 613 ALA A O 1
ATOM 4792 N N . ASP A 1 614 ? 20.716 -0.948 -31.266 1.00 66.69 614 ASP A N 1
ATOM 4793 C CA . ASP A 1 614 ? 20.119 -2.290 -31.303 1.00 66.69 614 ASP A CA 1
ATOM 4794 C C . ASP A 1 614 ? 20.958 -3.386 -30.624 1.00 66.69 614 ASP A C 1
ATOM 4796 O O . ASP A 1 614 ? 20.565 -4.550 -30.664 1.00 66.69 614 ASP A O 1
ATOM 4800 N N . ASN A 1 615 ? 22.075 -3.032 -29.982 1.00 74.62 615 ASN A N 1
ATOM 4801 C CA . ASN A 1 615 ? 22.970 -3.985 -29.321 1.00 74.62 615 ASN A CA 1
ATOM 4802 C C . ASN A 1 615 ? 23.171 -3.630 -27.839 1.00 74.62 615 ASN A C 1
ATOM 4804 O O . ASN A 1 615 ? 23.081 -2.462 -27.442 1.00 74.62 615 ASN A O 1
ATOM 4808 N N . LEU A 1 616 ? 23.480 -4.642 -27.029 1.00 82.81 616 LEU A N 1
ATOM 4809 C CA . LEU A 1 616 ? 23.987 -4.466 -25.670 1.00 82.81 616 LEU A CA 1
ATOM 4810 C C . LEU A 1 616 ? 25.474 -4.112 -25.722 1.00 82.81 616 LEU A C 1
ATOM 4812 O O . LEU A 1 616 ? 26.255 -4.789 -26.384 1.00 82.81 616 LEU A O 1
ATOM 4816 N N . GLU A 1 617 ? 25.869 -3.055 -25.014 1.00 83.12 617 GLU A N 1
ATOM 4817 C CA . GLU A 1 617 ? 27.260 -2.593 -24.978 1.00 83.12 617 GLU A CA 1
ATOM 4818 C C . GLU A 1 617 ? 27.632 -2.131 -23.560 1.00 83.12 617 GLU A C 1
ATOM 4820 O O . GLU A 1 617 ? 26.997 -1.201 -23.035 1.00 83.12 617 GLU A O 1
ATOM 4825 N N . PRO A 1 618 ? 28.679 -2.705 -22.935 1.00 87.81 618 PRO A N 1
ATOM 4826 C CA . PRO A 1 618 ? 29.233 -2.164 -21.706 1.00 87.81 618 PRO A CA 1
ATOM 4827 C C . PRO A 1 618 ? 29.835 -0.776 -21.951 1.00 87.81 618 PRO A C 1
ATOM 4829 O O . PRO A 1 618 ? 30.416 -0.488 -23.005 1.00 87.81 618 PRO A O 1
ATOM 4832 N N . GLN A 1 619 ? 29.716 0.104 -20.957 1.00 87.12 619 GLN A N 1
ATOM 4833 C CA . GLN A 1 619 ? 30.327 1.436 -21.009 1.00 87.12 619 GLN A CA 1
ATOM 4834 C C . GLN A 1 619 ? 31.372 1.566 -19.910 1.00 87.12 619 GLN A C 1
ATOM 4836 O O . GLN A 1 619 ? 31.022 1.554 -18.730 1.00 87.12 619 GLN A O 1
ATOM 4841 N N . ILE A 1 620 ? 32.635 1.725 -20.299 1.00 89.88 620 ILE A N 1
ATOM 4842 C CA . ILE A 1 620 ? 33.749 1.948 -19.379 1.00 89.88 620 ILE A CA 1
ATOM 4843 C C . ILE A 1 620 ? 33.936 3.455 -19.216 1.00 89.88 620 ILE A C 1
ATOM 4845 O O . ILE A 1 620 ? 34.251 4.173 -20.168 1.00 89.88 620 ILE A O 1
ATOM 4849 N N . HIS A 1 621 ? 33.726 3.956 -18.006 1.00 89.81 621 HIS A N 1
ATOM 4850 C CA . HIS A 1 621 ? 33.968 5.352 -17.670 1.00 89.81 621 HIS A CA 1
ATOM 4851 C C . HIS A 1 621 ? 35.397 5.513 -17.170 1.00 89.81 621 HIS A C 1
ATOM 4853 O O . HIS A 1 621 ? 35.861 4.781 -16.295 1.00 89.81 621 HIS A O 1
ATOM 4859 N N . MET A 1 622 ? 36.068 6.499 -17.749 1.00 90.00 622 MET A N 1
ATOM 4860 C CA . MET A 1 622 ? 37.479 6.783 -17.554 1.00 90.00 622 MET A CA 1
ATOM 4861 C C . MET A 1 622 ? 37.640 8.071 -16.757 1.00 90.00 622 MET A C 1
ATOM 4863 O O . MET A 1 622 ? 36.971 9.070 -17.045 1.00 90.00 622 MET A O 1
ATOM 4867 N N . GLU A 1 623 ? 38.566 8.058 -15.808 1.00 88.94 623 GLU A N 1
ATOM 4868 C CA . GLU A 1 623 ? 39.030 9.252 -15.110 1.00 88.94 623 GLU A CA 1
ATOM 4869 C C . GLU A 1 623 ? 40.486 9.533 -15.472 1.00 88.94 623 GLU A C 1
ATOM 4871 O O . GLU A 1 623 ? 41.247 8.612 -15.788 1.00 88.94 623 GLU A O 1
ATOM 4876 N N . LYS A 1 624 ? 40.844 10.820 -15.474 1.00 90.56 624 LYS A N 1
ATOM 4877 C CA . LYS A 1 624 ? 42.205 11.268 -15.749 1.00 90.56 624 LYS A CA 1
ATOM 4878 C C . LYS A 1 624 ? 42.933 11.480 -14.426 1.00 90.56 624 LYS A C 1
ATOM 4880 O O . LYS A 1 624 ? 42.389 12.129 -13.534 1.00 90.56 624 LYS A O 1
ATOM 4885 N N . TYR A 1 625 ? 44.140 10.947 -14.311 1.00 89.44 625 TYR A N 1
ATOM 4886 C CA . TYR A 1 625 ? 44.961 11.041 -13.113 1.00 89.44 625 TYR A CA 1
ATOM 4887 C C . TYR A 1 625 ? 46.423 11.325 -13.455 1.00 89.44 625 TYR A C 1
ATOM 4889 O O . TYR A 1 625 ? 46.902 11.038 -14.556 1.00 89.44 625 TYR A O 1
ATOM 4897 N N . ASP A 1 626 ? 47.121 11.908 -12.493 1.00 89.00 626 ASP A N 1
ATOM 4898 C CA . ASP A 1 626 ? 48.560 12.126 -12.543 1.00 89.00 626 ASP A CA 1
ATOM 4899 C C . ASP A 1 626 ? 49.272 10.839 -12.104 1.00 89.00 626 ASP A C 1
ATOM 4901 O O . ASP A 1 626 ? 48.952 10.266 -11.062 1.00 89.00 626 ASP A O 1
ATOM 4905 N N . SER A 1 627 ? 50.211 10.341 -12.909 1.00 86.62 627 SER A N 1
ATOM 4906 C CA . SER A 1 627 ? 50.864 9.054 -12.647 1.00 86.62 627 SER A CA 1
ATOM 4907 C C . SER A 1 627 ? 51.871 9.065 -11.509 1.00 86.62 627 SER A C 1
ATOM 4909 O O . SER A 1 627 ? 52.168 7.998 -10.980 1.00 86.62 627 SER A O 1
ATOM 4911 N N . GLU A 1 628 ? 52.412 10.229 -11.154 1.00 86.06 628 GLU A N 1
ATOM 4912 C CA . GLU A 1 628 ? 53.398 10.359 -10.081 1.00 86.06 628 GLU A CA 1
ATOM 4913 C C . GLU A 1 628 ? 52.704 10.471 -8.722 1.00 86.06 628 GLU A C 1
ATOM 4915 O O . GLU A 1 628 ? 53.124 9.855 -7.744 1.00 86.06 628 GLU A O 1
ATOM 4920 N N . THR A 1 629 ? 51.608 11.228 -8.667 1.00 87.31 629 THR A N 1
ATOM 4921 C CA . THR A 1 629 ? 50.874 11.521 -7.429 1.00 87.31 629 THR A CA 1
ATOM 4922 C C . THR A 1 629 ? 49.649 10.630 -7.223 1.00 87.31 629 THR A C 1
ATOM 4924 O O . THR A 1 629 ? 49.140 10.530 -6.108 1.00 87.31 629 THR A O 1
ATOM 4927 N N . GLY A 1 630 ? 49.140 9.994 -8.282 1.00 83.81 630 GLY A N 1
ATOM 4928 C CA . GLY A 1 630 ? 47.904 9.206 -8.263 1.00 83.81 630 GLY A CA 1
ATOM 4929 C C . GLY A 1 630 ? 46.621 10.042 -8.171 1.00 83.81 630 GLY A C 1
ATOM 4930 O O . GLY A 1 630 ? 45.527 9.470 -8.121 1.00 83.81 630 GLY A O 1
ATOM 4931 N N . VAL A 1 631 ? 46.739 11.375 -8.139 1.00 86.88 631 VAL A N 1
ATOM 4932 C CA . VAL A 1 631 ? 45.625 12.307 -7.940 1.00 86.88 631 VAL A CA 1
ATOM 4933 C C . VAL A 1 631 ? 44.806 12.435 -9.222 1.00 86.88 631 VAL A C 1
ATOM 4935 O O . VAL A 1 631 ? 45.336 12.717 -10.296 1.00 86.88 631 VAL A O 1
ATOM 4938 N N . THR A 1 632 ? 43.492 12.249 -9.102 1.00 86.12 632 THR A N 1
ATOM 4939 C CA . THR A 1 632 ? 42.532 12.454 -10.194 1.00 86.12 632 THR A CA 1
ATOM 4940 C C . THR A 1 632 ? 42.262 13.948 -10.397 1.00 86.12 632 THR A C 1
ATOM 4942 O O . THR A 1 632 ? 42.052 14.675 -9.426 1.00 86.12 632 THR A O 1
ATOM 4945 N N . PHE A 1 633 ? 42.191 14.409 -11.648 1.00 81.50 633 PHE A N 1
ATOM 4946 C CA . PHE A 1 633 ? 41.834 15.794 -11.978 1.00 81.50 633 PHE A CA 1
ATOM 4947 C C . PHE A 1 633 ? 40.838 15.887 -13.145 1.00 81.50 633 PHE A C 1
ATOM 4949 O O . PHE A 1 633 ? 40.761 15.014 -14.013 1.00 81.50 633 PHE A O 1
ATOM 4956 N N . PHE A 1 634 ? 40.030 16.955 -13.151 1.00 80.50 634 PHE A N 1
ATOM 4957 C CA . PHE A 1 634 ? 38.876 17.113 -14.043 1.00 80.50 634 PHE A CA 1
ATOM 4958 C C . PHE A 1 634 ? 38.954 18.404 -14.868 1.00 80.50 634 PHE A C 1
ATOM 4960 O O . PHE A 1 634 ? 38.367 19.415 -14.509 1.00 80.50 634 PHE A O 1
ATOM 4967 N N . ASP A 1 635 ? 39.581 18.341 -16.038 1.00 76.25 635 ASP A N 1
ATOM 4968 C CA . ASP A 1 635 ? 39.770 19.482 -16.951 1.00 76.25 635 ASP A CA 1
ATOM 4969 C C . ASP A 1 635 ? 38.845 19.428 -18.187 1.00 76.25 635 ASP A C 1
ATOM 4971 O O . ASP A 1 635 ? 39.052 20.098 -19.200 1.00 76.25 635 ASP A O 1
ATOM 4975 N N . LYS A 1 636 ? 37.789 18.600 -18.150 1.00 74.44 636 LYS A N 1
ATOM 4976 C CA . LYS A 1 636 ? 36.932 18.348 -19.325 1.00 74.44 636 LYS A CA 1
ATOM 4977 C C . LYS A 1 636 ? 36.254 19.607 -19.863 1.00 74.44 636 LYS A C 1
ATOM 4979 O O . LYS A 1 636 ? 36.097 19.728 -21.082 1.00 74.44 636 LYS A O 1
ATOM 4984 N N . ALA A 1 637 ? 35.811 20.470 -18.952 1.00 71.50 637 ALA A N 1
ATOM 4985 C CA . ALA A 1 637 ? 35.109 21.717 -19.242 1.00 71.50 637 ALA A CA 1
ATOM 4986 C C . ALA A 1 637 ? 36.064 22.901 -19.468 1.00 71.50 637 ALA A C 1
ATOM 4988 O O . ALA A 1 637 ? 35.609 23.984 -19.826 1.00 71.50 637 ALA A O 1
ATOM 4989 N N . GLU A 1 638 ? 37.367 22.700 -19.271 1.00 75.00 638 GLU A N 1
ATOM 4990 C CA . GLU A 1 638 ? 38.367 23.750 -19.400 1.00 75.00 638 GLU A CA 1
ATOM 4991 C C . GLU A 1 638 ? 38.787 23.950 -20.860 1.00 75.00 638 GLU A C 1
ATOM 4993 O O . GLU A 1 638 ? 38.741 23.040 -21.697 1.00 75.00 638 GLU A O 1
ATOM 4998 N N . THR A 1 639 ? 39.194 25.179 -21.172 1.00 72.88 639 THR A N 1
ATOM 4999 C CA . THR A 1 639 ? 39.695 25.570 -22.495 1.00 72.88 639 THR A CA 1
ATOM 5000 C C . THR A 1 639 ? 41.086 25.009 -22.775 1.00 72.88 639 THR A C 1
ATOM 5002 O O . THR A 1 639 ? 41.408 24.737 -23.932 1.00 72.88 639 THR A O 1
ATOM 5005 N N . VAL A 1 640 ? 41.891 24.790 -21.733 1.00 78.75 640 VAL A N 1
ATOM 5006 C CA . VAL A 1 640 ? 43.217 24.173 -21.810 1.00 78.75 640 VAL A CA 1
ATOM 5007 C C . VAL A 1 640 ? 43.181 22.866 -21.033 1.00 78.75 640 VAL A C 1
ATOM 5009 O O . VAL A 1 640 ? 42.941 22.866 -19.835 1.00 78.75 640 VAL A O 1
ATOM 5012 N N . LYS A 1 641 ? 43.414 21.752 -21.729 1.00 83.00 641 LYS A N 1
ATOM 5013 C CA . LYS A 1 641 ? 43.419 20.414 -21.130 1.00 83.00 641 LYS A CA 1
ATOM 5014 C C . LYS A 1 641 ? 44.845 19.987 -20.820 1.00 83.00 641 LYS A C 1
ATOM 5016 O O . LYS A 1 641 ? 45.703 20.029 -21.701 1.00 83.00 641 LYS A O 1
ATOM 5021 N N . GLN A 1 642 ? 45.074 19.551 -19.594 1.00 84.75 642 GLN A N 1
ATOM 5022 C CA . GLN A 1 642 ? 46.345 19.046 -19.104 1.00 84.75 642 GLN A CA 1
ATOM 5023 C C . GLN A 1 642 ? 46.547 17.584 -19.544 1.00 84.75 642 GLN A C 1
ATOM 5025 O O . GLN A 1 642 ? 45.594 16.790 -19.503 1.00 84.75 642 GLN A O 1
ATOM 5030 N N . PRO A 1 643 ? 47.754 17.204 -20.006 1.00 88.31 643 PRO A N 1
ATOM 5031 C CA . PRO A 1 643 ? 48.129 15.805 -20.195 1.00 88.31 643 PRO A CA 1
ATOM 5032 C C . PRO A 1 643 ? 47.998 15.006 -18.899 1.00 88.31 643 PRO A C 1
ATOM 5034 O O . PRO A 1 643 ? 48.145 15.552 -17.812 1.00 88.31 643 PRO A O 1
ATOM 5037 N N . GLY A 1 644 ? 47.680 13.722 -19.022 1.00 87.50 644 GLY A N 1
ATOM 5038 C CA . GLY A 1 644 ? 47.570 12.811 -17.891 1.00 87.50 644 GLY A CA 1
ATOM 5039 C C . GLY A 1 644 ? 47.261 11.392 -18.344 1.00 87.50 644 GLY A C 1
ATOM 5040 O O . GLY A 1 644 ? 46.986 11.149 -19.529 1.00 87.50 644 GLY A O 1
ATOM 5041 N N . ASN A 1 645 ? 47.290 10.469 -17.388 1.00 90.50 645 ASN A N 1
ATOM 5042 C CA . ASN A 1 645 ? 46.971 9.067 -17.610 1.00 90.50 645 ASN A CA 1
ATOM 5043 C C . ASN A 1 645 ? 45.494 8.790 -17.354 1.00 90.50 645 ASN A C 1
ATOM 5045 O O . ASN A 1 645 ? 44.800 9.544 -16.677 1.00 90.50 645 ASN A O 1
ATOM 5049 N N . TRP A 1 646 ? 45.003 7.707 -17.938 1.00 90.50 646 TRP A N 1
ATOM 5050 C CA . TRP A 1 646 ? 43.602 7.324 -17.934 1.00 90.50 646 TRP A CA 1
ATOM 5051 C C . TRP A 1 646 ? 43.444 5.941 -17.327 1.00 90.50 646 TRP A C 1
ATOM 5053 O O . TRP A 1 646 ? 44.111 4.994 -17.752 1.00 90.50 646 TRP A O 1
ATOM 5063 N N . ARG A 1 647 ? 42.510 5.828 -16.382 1.00 91.69 647 ARG A N 1
ATOM 5064 C CA . ARG A 1 647 ? 42.126 4.558 -15.758 1.00 91.69 647 ARG A CA 1
ATOM 5065 C C . ARG A 1 647 ? 40.606 4.396 -15.688 1.00 91.69 647 ARG A C 1
ATOM 5067 O O . ARG A 1 647 ? 39.899 5.412 -15.649 1.00 91.69 647 ARG A O 1
ATOM 5074 N N . PRO A 1 648 ? 40.074 3.162 -15.711 1.00 92.94 648 PRO A N 1
ATOM 5075 C CA . PRO A 1 648 ? 38.657 2.922 -15.541 1.00 92.94 648 PRO A CA 1
ATOM 5076 C C . PRO A 1 648 ? 38.299 3.126 -14.068 1.00 92.94 648 PRO A C 1
ATOM 5078 O O . PRO A 1 648 ? 38.955 2.589 -13.181 1.00 92.94 648 PRO A O 1
ATOM 5081 N N . TYR A 1 649 ? 37.242 3.887 -13.801 1.00 91.25 649 TYR A N 1
ATOM 5082 C CA . TYR A 1 649 ? 36.746 4.095 -12.431 1.00 91.25 649 TYR A CA 1
ATOM 5083 C C . TYR A 1 649 ? 35.314 3.588 -12.240 1.00 91.25 649 TYR A C 1
ATOM 5085 O O . TYR A 1 649 ? 34.834 3.446 -11.116 1.00 91.25 649 TYR A O 1
ATOM 5093 N N . MET A 1 650 ? 34.603 3.321 -13.338 1.00 93.06 650 MET A N 1
ATOM 5094 C CA . MET A 1 650 ? 33.252 2.773 -13.318 1.00 93.06 650 MET A CA 1
ATOM 5095 C C . MET A 1 650 ? 32.970 2.025 -14.617 1.00 93.06 650 MET A C 1
ATOM 5097 O O . MET A 1 650 ? 33.352 2.480 -15.692 1.00 93.06 650 MET A O 1
ATOM 5101 N N . ILE A 1 651 ? 32.227 0.927 -14.538 1.00 91.81 651 ILE A N 1
ATOM 5102 C CA . ILE A 1 651 ? 31.633 0.267 -15.696 1.00 91.81 651 ILE A CA 1
ATOM 5103 C C . ILE A 1 651 ? 30.112 0.256 -15.561 1.00 91.81 651 ILE A C 1
ATOM 5105 O O . ILE A 1 651 ? 29.553 0.150 -14.470 1.00 91.81 651 ILE A O 1
ATOM 5109 N N . THR A 1 652 ? 29.425 0.406 -16.686 1.00 89.94 652 THR A N 1
ATOM 5110 C CA . THR A 1 652 ? 27.976 0.232 -16.777 1.00 89.94 652 THR A CA 1
ATOM 5111 C C . THR A 1 652 ? 27.680 -1.106 -17.440 1.00 89.94 652 THR A C 1
ATOM 5113 O O . THR A 1 652 ? 28.104 -1.314 -18.577 1.00 89.94 652 THR A O 1
ATOM 5116 N N . LEU A 1 653 ? 26.952 -1.979 -16.742 1.00 90.19 653 LEU A N 1
ATOM 5117 C CA . LEU A 1 653 ? 26.582 -3.313 -17.213 1.00 90.19 653 LEU A CA 1
ATOM 5118 C C . LEU A 1 653 ? 25.058 -3.389 -17.431 1.00 90.19 653 LEU A C 1
ATOM 5120 O O . LEU A 1 653 ? 24.306 -2.954 -16.552 1.00 90.19 653 LEU A O 1
ATOM 5124 N N . PRO A 1 654 ? 24.581 -3.889 -18.583 1.00 88.75 654 PRO A N 1
ATOM 5125 C CA . PRO A 1 654 ? 23.162 -4.130 -18.831 1.00 88.75 654 PRO A CA 1
ATOM 5126 C C . PRO A 1 654 ? 22.544 -5.145 -17.862 1.00 88.75 654 PRO A C 1
ATOM 5128 O O . PRO A 1 654 ? 23.183 -6.112 -17.458 1.00 88.75 654 PRO A O 1
ATOM 5131 N N . LEU A 1 655 ? 21.278 -4.934 -17.516 1.00 88.12 655 LEU A N 1
ATOM 5132 C CA . LEU A 1 655 ? 20.462 -5.857 -16.729 1.00 88.12 655 LEU A CA 1
ATOM 5133 C C . LEU A 1 655 ? 19.509 -6.627 -17.640 1.00 88.12 655 LEU A C 1
ATOM 5135 O O . LEU A 1 655 ? 18.987 -6.059 -18.600 1.00 88.12 655 LEU A O 1
ATOM 5139 N N . VAL A 1 656 ? 19.226 -7.881 -17.283 1.00 87.94 656 VAL A N 1
ATOM 5140 C CA . VAL A 1 656 ? 18.243 -8.724 -17.987 1.00 87.94 656 VAL A CA 1
ATOM 5141 C C . VAL A 1 656 ? 16.844 -8.115 -17.899 1.00 87.94 656 VAL A C 1
ATOM 5143 O O . VAL A 1 656 ? 16.125 -8.017 -18.892 1.00 87.94 656 VAL A O 1
ATOM 5146 N N . THR A 1 657 ? 16.490 -7.632 -16.708 1.00 82.69 657 THR A N 1
ATOM 5147 C CA . THR A 1 657 ? 15.200 -6.998 -16.433 1.00 82.69 657 THR A CA 1
ATOM 5148 C C . THR A 1 657 ? 15.427 -5.585 -15.894 1.00 82.69 657 THR A C 1
ATOM 5150 O O . THR A 1 657 ? 16.299 -5.396 -15.042 1.00 82.69 657 THR A O 1
ATOM 5153 N N . PRO A 1 658 ? 14.646 -4.581 -16.338 1.00 80.19 658 PRO A N 1
ATOM 5154 C CA . PRO A 1 658 ? 14.653 -3.253 -15.738 1.00 80.19 658 PRO A CA 1
ATOM 5155 C C . PRO A 1 658 ? 14.427 -3.317 -14.225 1.00 80.19 658 PRO A C 1
ATOM 5157 O O . PRO A 1 658 ? 13.477 -3.946 -13.762 1.00 80.19 658 PRO A O 1
ATOM 5160 N N . VAL A 1 659 ? 15.240 -2.599 -13.456 1.00 80.31 659 VAL A N 1
ATOM 5161 C CA . VAL A 1 659 ? 15.071 -2.471 -12.003 1.00 80.31 659 VAL A CA 1
ATOM 5162 C C . VAL A 1 659 ? 14.833 -1.029 -11.607 1.00 80.31 659 VAL A C 1
ATOM 5164 O O . VAL A 1 659 ? 15.246 -0.090 -12.284 1.00 80.31 659 VAL A O 1
ATOM 5167 N N . ARG A 1 660 ? 14.146 -0.832 -10.486 1.00 79.94 660 ARG A N 1
ATOM 5168 C CA . ARG A 1 660 ? 13.888 0.495 -9.935 1.00 79.94 660 ARG A CA 1
ATOM 5169 C C . ARG A 1 660 ? 14.755 0.722 -8.705 1.00 79.94 660 ARG A C 1
ATOM 5171 O O . ARG A 1 660 ? 14.590 0.026 -7.702 1.00 79.94 660 ARG A O 1
ATOM 5178 N N . GLU A 1 661 ? 15.621 1.727 -8.789 1.00 80.75 661 GLU A N 1
ATOM 5179 C CA . GLU A 1 661 ? 16.333 2.276 -7.634 1.00 80.75 661 GLU A CA 1
ATOM 5180 C C . GLU A 1 661 ? 15.324 2.920 -6.674 1.00 80.75 661 GLU A C 1
ATOM 5182 O O . GLU A 1 661 ? 14.591 3.837 -7.068 1.00 80.75 661 GLU A O 1
ATOM 5187 N N . LEU A 1 662 ? 15.294 2.435 -5.432 1.00 80.69 662 LEU A N 1
ATOM 5188 C CA . LEU A 1 662 ? 14.492 2.991 -4.348 1.00 80.69 662 LEU A CA 1
ATOM 5189 C C . LEU A 1 662 ? 15.397 3.437 -3.207 1.00 80.69 662 LEU A C 1
ATOM 5191 O O . LEU A 1 662 ? 16.050 2.620 -2.560 1.00 80.69 662 LEU A O 1
ATOM 5195 N N . GLN A 1 663 ? 15.360 4.728 -2.919 1.00 80.25 663 GLN A N 1
ATOM 5196 C CA . GLN A 1 663 ? 15.914 5.316 -1.711 1.00 80.25 663 GLN A CA 1
ATOM 5197 C C . GLN A 1 663 ? 14.754 5.850 -0.875 1.00 80.25 663 GLN A C 1
ATOM 5199 O O . GLN A 1 663 ? 13.970 6.671 -1.359 1.00 80.25 663 GLN A O 1
ATOM 5204 N N . GLU A 1 664 ? 14.634 5.325 0.340 1.00 77.94 664 GLU A N 1
ATOM 5205 C CA . GLU A 1 664 ? 13.648 5.766 1.321 1.00 77.94 664 GLU A CA 1
ATOM 5206 C C . GLU A 1 664 ? 13.995 7.168 1.820 1.00 77.94 664 GLU A C 1
ATOM 5208 O O . GLU A 1 664 ? 15.161 7.487 2.043 1.00 77.94 664 GLU A O 1
ATOM 5213 N N . GLY A 1 665 ? 12.969 7.999 1.967 1.00 73.94 665 GLY A N 1
ATOM 5214 C CA . GLY A 1 665 ? 13.036 9.216 2.756 1.00 73.94 665 GLY A CA 1
ATOM 5215 C C . GLY A 1 665 ? 13.039 8.899 4.243 1.00 73.94 665 GLY A C 1
ATOM 5216 O O . GLY A 1 665 ? 12.784 7.769 4.659 1.00 73.94 665 GLY A O 1
ATOM 5217 N N . LEU A 1 666 ? 13.328 9.923 5.035 1.00 74.00 666 LEU A N 1
ATOM 5218 C CA . LEU A 1 666 ? 13.469 9.799 6.483 1.00 74.00 666 LEU A CA 1
ATOM 5219 C C . LEU A 1 666 ? 12.104 9.773 7.171 1.00 74.00 666 LEU A C 1
ATOM 5221 O O . LEU A 1 666 ? 11.871 8.959 8.058 1.00 74.00 666 LEU A O 1
ATOM 5225 N N . ALA A 1 667 ? 11.200 10.643 6.724 1.00 71.44 667 ALA A N 1
ATOM 5226 C CA . ALA A 1 667 ? 9.884 10.831 7.317 1.00 71.44 667 ALA A CA 1
ATOM 5227 C C . ALA A 1 667 ? 8.885 11.353 6.277 1.00 71.44 667 ALA A C 1
ATOM 5229 O O . ALA A 1 667 ? 9.247 11.684 5.142 1.00 71.44 667 ALA A O 1
ATOM 5230 N N . THR A 1 668 ? 7.621 11.465 6.678 1.00 70.94 668 THR A N 1
ATOM 5231 C CA . THR A 1 668 ? 6.614 12.234 5.945 1.00 70.94 668 THR A CA 1
ATOM 5232 C C . THR A 1 668 ? 6.069 13.352 6.814 1.00 70.94 668 THR A C 1
ATOM 5234 O O . THR A 1 668 ? 5.838 13.146 7.998 1.00 70.94 668 THR A O 1
ATOM 5237 N N . TYR A 1 669 ? 5.842 14.515 6.210 1.00 68.50 669 TYR A N 1
ATOM 5238 C CA . TYR A 1 669 ? 5.224 15.674 6.851 1.00 68.50 669 TYR A CA 1
ATOM 5239 C C . TYR A 1 669 ? 3.972 16.096 6.091 1.00 68.50 669 TYR A C 1
ATOM 5241 O O . TYR A 1 669 ? 3.835 15.763 4.911 1.00 68.50 669 TYR A O 1
ATOM 5249 N N . PRO A 1 670 ? 3.065 16.879 6.699 1.00 63.81 670 PRO A N 1
ATOM 5250 C CA . PRO A 1 670 ? 2.070 17.623 5.943 1.00 63.81 670 PRO A CA 1
ATOM 5251 C C . PRO A 1 670 ? 2.730 18.490 4.860 1.00 63.81 670 PRO A C 1
ATOM 5253 O O . PRO A 1 670 ? 3.836 18.966 5.062 1.00 63.81 670 PRO A O 1
ATOM 5256 N N . ASN A 1 671 ? 2.078 18.717 3.717 1.00 67.62 671 ASN A N 1
ATOM 5257 C CA . ASN A 1 671 ? 2.538 19.695 2.714 1.00 67.62 671 ASN A CA 1
ATOM 5258 C C . ASN A 1 671 ? 1.972 21.103 2.981 1.00 67.62 671 ASN A C 1
ATOM 5260 O O . ASN A 1 671 ? 0.988 21.219 3.702 1.00 67.62 671 ASN A O 1
ATOM 5264 N N . GLU A 1 672 ? 2.524 22.164 2.372 1.00 69.50 672 GLU A N 1
ATOM 5265 C CA . GLU A 1 672 ? 2.126 23.568 2.643 1.00 69.50 672 GLU A CA 1
ATOM 5266 C C . GLU A 1 672 ? 0.624 23.857 2.478 1.00 69.50 672 GLU A C 1
ATOM 5268 O O . GLU A 1 672 ? 0.073 24.733 3.142 1.00 69.50 672 GLU A O 1
ATOM 5273 N N . GLN A 1 673 ? -0.052 23.121 1.592 1.00 63.38 673 GLN A N 1
ATOM 5274 C CA . GLN A 1 673 ? -1.488 23.269 1.316 1.00 63.38 673 GLN A CA 1
ATOM 5275 C C . GLN A 1 673 ? -2.367 22.468 2.282 1.00 63.38 673 GLN A C 1
ATOM 5277 O O . GLN A 1 673 ? -3.594 22.593 2.274 1.00 63.38 673 GLN A O 1
ATOM 5282 N N . SER A 1 674 ? -1.758 21.603 3.086 1.00 58.25 674 SER A N 1
ATOM 5283 C CA . SER A 1 674 ? -2.431 20.865 4.134 1.00 58.25 674 SER A CA 1
ATOM 5284 C C . SER A 1 674 ? -2.924 21.834 5.196 1.00 58.25 674 SER A C 1
ATOM 5286 O O . SER A 1 674 ? -2.206 22.740 5.614 1.00 58.25 674 SER A O 1
ATOM 5288 N N . ALA A 1 675 ? -4.125 21.605 5.722 1.00 49.28 675 ALA A N 1
ATOM 5289 C CA . ALA A 1 675 ? -4.602 22.399 6.851 1.00 49.28 675 ALA A CA 1
ATOM 5290 C C . ALA A 1 675 ? -3.748 22.194 8.122 1.00 49.28 675 ALA A C 1
ATOM 5292 O O . ALA A 1 675 ? -3.861 22.961 9.077 1.00 49.28 675 ALA A O 1
ATOM 5293 N N . TYR A 1 676 ? -2.864 21.191 8.101 1.00 52.78 676 TYR A N 1
ATOM 5294 C CA . TYR A 1 676 ? -1.902 20.887 9.150 1.00 52.78 676 TYR A CA 1
ATOM 5295 C C . TYR A 1 676 ? -0.522 21.528 8.943 1.00 52.78 676 TYR A C 1
ATOM 5297 O O . TYR A 1 676 ? 0.253 21.559 9.895 1.00 52.78 676 TYR A O 1
ATOM 5305 N N . ALA A 1 677 ? -0.200 22.068 7.758 1.00 56.03 677 ALA A N 1
ATOM 5306 C CA . ALA A 1 677 ? 1.067 22.782 7.548 1.00 56.03 677 ALA A CA 1
ATOM 5307 C C . ALA A 1 677 ? 1.279 23.950 8.522 1.00 56.03 677 ALA A C 1
ATOM 5309 O O . ALA A 1 677 ? 2.386 24.104 9.031 1.00 56.03 677 ALA A O 1
ATOM 5310 N N . PRO A 1 678 ? 0.249 24.739 8.881 1.00 55.84 678 PRO A N 1
ATOM 5311 C CA . PRO A 1 678 ? 0.409 25.772 9.898 1.00 55.84 678 PRO A CA 1
ATOM 5312 C C . PRO A 1 678 ? 0.726 25.250 11.307 1.00 55.84 678 PRO A C 1
ATOM 5314 O O . PRO A 1 678 ? 1.022 26.049 12.187 1.00 55.84 678 PRO A O 1
ATOM 5317 N N . LEU A 1 679 ? 0.598 23.940 11.540 1.00 51.56 679 LEU A N 1
ATOM 5318 C CA . LEU A 1 679 ? 0.943 23.289 12.803 1.00 51.56 679 LEU A CA 1
ATOM 5319 C C . LEU A 1 679 ? 2.385 22.762 12.797 1.00 51.56 679 LEU A C 1
ATOM 5321 O O . LEU A 1 679 ? 2.825 22.218 13.807 1.00 51.56 679 LEU A O 1
ATOM 5325 N N . MET A 1 680 ? 3.113 22.883 11.683 1.00 54.28 680 MET A N 1
ATOM 5326 C CA . MET A 1 680 ? 4.539 22.556 11.597 1.00 54.28 680 MET A CA 1
ATOM 5327 C C . MET A 1 680 ? 5.387 23.668 12.214 1.00 54.28 680 MET A C 1
ATOM 5329 O O . MET A 1 680 ? 4.975 24.833 12.236 1.00 54.28 680 MET A O 1
ATOM 5333 N N . ASN A 1 681 ? 6.526 23.305 12.791 1.00 54.16 681 ASN A N 1
ATOM 5334 C CA . ASN A 1 681 ? 7.518 24.271 13.264 1.00 54.16 681 ASN A CA 1
ATOM 5335 C C . ASN A 1 681 ? 8.518 24.636 12.155 1.00 54.16 681 ASN A C 1
ATOM 5337 O O . ASN A 1 681 ? 8.445 24.079 11.064 1.00 54.16 681 ASN A O 1
ATOM 5341 N N . ASP A 1 682 ? 9.432 25.565 12.419 1.00 66.31 682 ASP A N 1
ATOM 5342 C CA . ASP A 1 682 ? 10.366 26.041 11.396 1.00 66.31 682 ASP A CA 1
ATOM 5343 C C . ASP A 1 682 ? 11.369 24.961 10.949 1.00 66.31 682 ASP A C 1
ATOM 5345 O O . ASP A 1 682 ? 11.633 24.869 9.752 1.00 66.31 682 ASP A O 1
ATOM 5349 N N . ASP A 1 683 ? 11.832 24.085 11.849 1.00 60.00 683 ASP A N 1
ATOM 5350 C CA . ASP A 1 683 ? 12.699 22.942 11.516 1.00 60.00 683 ASP A CA 1
ATOM 5351 C C . ASP A 1 683 ? 11.975 21.917 10.637 1.00 60.00 683 ASP A C 1
ATOM 5353 O O . ASP A 1 683 ? 12.503 21.479 9.629 1.00 60.00 683 ASP A O 1
ATOM 5357 N N . GLU A 1 684 ? 10.726 21.577 10.947 1.00 59.22 684 GLU A N 1
ATOM 5358 C CA . GLU A 1 684 ? 9.912 20.655 10.151 1.00 59.22 684 GLU A CA 1
ATOM 5359 C C . GLU A 1 684 ? 9.564 21.231 8.792 1.00 59.22 684 GLU A C 1
ATOM 5361 O O . GLU A 1 684 ? 9.488 20.511 7.801 1.00 59.22 684 GLU A O 1
ATOM 5366 N N . ARG A 1 685 ? 9.304 22.539 8.741 1.00 66.62 685 ARG A N 1
ATOM 5367 C CA . ARG A 1 685 ? 9.102 23.251 7.483 1.00 66.62 685 ARG A CA 1
ATOM 5368 C C . ARG A 1 685 ? 10.393 23.222 6.673 1.00 66.62 685 ARG A C 1
ATOM 5370 O O . ARG A 1 685 ? 10.321 22.935 5.483 1.00 66.62 685 ARG A O 1
ATOM 5377 N N . ALA A 1 686 ? 11.549 23.424 7.301 1.00 74.19 686 ALA A N 1
ATOM 5378 C CA . ALA A 1 686 ? 12.847 23.297 6.649 1.00 74.19 686 ALA A CA 1
ATOM 5379 C C . ALA A 1 686 ? 13.118 21.856 6.165 1.00 74.19 686 ALA A C 1
ATOM 5381 O O . ALA A 1 686 ? 13.470 21.665 5.001 1.00 74.19 686 ALA A O 1
ATOM 5382 N N . ASP A 1 687 ? 12.865 20.840 6.994 1.00 71.38 687 ASP A N 1
ATOM 5383 C CA . ASP A 1 687 ? 13.025 19.411 6.683 1.00 71.38 687 ASP A CA 1
ATOM 5384 C C . ASP A 1 687 ? 12.069 18.944 5.575 1.00 71.38 687 ASP A C 1
ATOM 5386 O O . ASP A 1 687 ? 12.430 18.132 4.715 1.00 71.38 687 ASP A O 1
ATOM 5390 N N . ALA A 1 688 ? 10.849 19.485 5.557 1.00 68.94 688 ALA A N 1
ATOM 5391 C CA . ALA A 1 688 ? 9.862 19.294 4.498 1.00 68.94 688 ALA A CA 1
ATOM 5392 C C . ALA A 1 688 ? 10.176 20.096 3.220 1.00 68.94 688 ALA A C 1
ATOM 5394 O O . ALA A 1 688 ? 9.502 19.908 2.202 1.00 68.94 688 ALA A O 1
ATOM 5395 N N . GLY A 1 689 ? 11.193 20.965 3.254 1.00 77.06 689 GLY A N 1
ATOM 5396 C CA . GLY A 1 689 ? 11.641 21.779 2.125 1.00 77.06 689 GLY A CA 1
ATOM 5397 C C . GLY A 1 689 ? 10.722 22.955 1.791 1.00 77.06 689 GLY A C 1
ATOM 5398 O O . GLY A 1 689 ? 10.628 23.336 0.623 1.00 77.06 689 GLY A O 1
ATOM 5399 N N . PHE A 1 690 ? 10.007 23.493 2.778 1.00 79.38 690 PHE A N 1
ATOM 5400 C CA . PHE A 1 690 ? 9.176 24.687 2.628 1.00 79.38 690 PHE A CA 1
ATOM 5401 C C . PHE A 1 690 ? 10.054 25.933 2.551 1.00 79.38 690 PHE A C 1
ATOM 5403 O O . PHE A 1 690 ? 11.140 25.976 3.134 1.00 79.38 690 PHE A O 1
ATOM 5410 N N . ALA A 1 691 ? 9.577 26.927 1.803 1.00 60.06 691 ALA A N 1
ATOM 5411 C CA . ALA A 1 691 ? 10.299 28.175 1.559 1.00 60.06 691 ALA A CA 1
ATOM 5412 C C . ALA A 1 691 ? 10.085 29.223 2.658 1.00 60.06 691 ALA A C 1
ATOM 5414 O O . ALA A 1 691 ? 8.965 29.280 3.228 1.00 60.06 691 ALA A O 1
#

Radius of gyration: 31.94 Å; chains: 1; bounding box: 84×56×91 Å